Protein AF-0000000084456990 (afdb_homodimer)

pLDDT: mean 93.92, std 7.76, range [42.94, 98.62]

Solvent-accessible surface area (backbone atoms only — not comparable to full-atom values): 24366 Å² total; per-residue (Å²): 127,57,73,66,36,39,50,49,52,28,50,45,40,49,42,25,73,74,54,39,25,66,55,30,61,67,56,48,22,62,75,65,72,46,55,63,69,58,50,49,52,30,50,53,50,37,36,75,69,67,56,34,40,63,55,61,86,82,52,84,55,65,34,56,56,45,31,39,84,38,41,29,52,56,81,39,43,23,37,36,36,45,83,94,43,46,40,23,13,56,21,59,60,27,37,46,11,46,51,31,31,49,35,64,76,36,45,64,48,49,36,40,41,35,35,33,41,55,92,41,96,49,78,44,74,43,35,30,48,66,66,34,74,69,56,77,88,54,74,58,20,26,35,36,38,40,59,41,64,71,52,32,74,74,40,47,68,62,37,31,60,47,30,44,78,28,73,28,69,69,56,42,53,51,49,29,63,58,43,58,46,53,84,54,48,75,42,48,36,67,45,48,50,51,50,13,33,74,72,27,38,51,62,64,40,72,85,52,72,83,73,48,75,67,55,47,50,50,49,34,49,74,62,66,46,71,54,69,56,67,74,69,126,54,71,68,39,40,50,50,53,28,52,45,43,48,42,24,74,74,55,39,23,65,54,30,62,66,55,47,21,63,75,64,72,45,56,63,69,59,51,48,52,31,50,51,49,36,34,76,69,67,56,34,40,62,55,62,86,83,51,85,55,65,33,57,56,46,31,39,85,38,41,29,52,54,78,38,41,24,35,38,36,45,81,94,44,46,40,23,15,56,22,59,59,27,37,46,12,48,51,31,31,48,36,65,76,36,46,65,47,49,36,40,40,35,36,39,43,52,99,43,98,50,78,45,74,43,36,32,47,65,65,33,74,70,55,77,89,53,74,59,21,26,34,36,38,40,58,41,64,72,52,32,73,74,41,47,68,59,35,31,59,48,31,44,76,28,73,28,69,67,55,42,53,51,49,29,62,57,42,59,46,52,84,54,48,76,42,45,35,66,44,47,52,51,51,14,33,74,70,27,38,52,64,64,40,71,85,52,72,80,74,48,75,67,55,47,51,50,48,35,49,76,61,67,49,70,54,70,57,65,72,70

Secondary structure (DSSP, 8-state):
--HHHHHHHHHHHHHHHHHSSPPPHHHHHHHHT--HHHHHHHHHHHHHTTS-EEPPTT---SSSEEEETTEESS--SEEEEETTEEEEESSHHHHHHHHHHHHHH-TT--EEEEE--TTTTS-EEEEEETTEE---S-TT-EEEE-S-GGGTTTSHHHHHHH-EEES-HHHHHHHHHHHTPPP-EEEEHHHHHHHHHHHHTTTTSTT--PPPHHHHHHHHHHTT--SGGGG-/--HHHHHHHHHHHHHHHHHSSPPPHHHHHHHHT--HHHHHHHHHHHHHTTS-EEPPTT---SSSEEEETTEESS--SEEEEETTEEEEESSHHHHHHHHHHHHHH-TT--EEEEE--TTSSS-EEEEEETTEE---S-TT-EEEE-S-GGGTTTSHHHHHHH-EEES-HHHHHHHHHHHTPPP-EEEEHHHHHHHHHHHHTTTTSTT--PPPHHHHHHHHHHTT--SGGGG-

Foldseek 3Di:
DDLLLLVLLLVQLVCCVVAQAGDALVRSCVVVVHDSVSSVVSVVVCVVVVQFDFDDPPPPDRHRTQDGAQFGRDADQKKKDWPPHITHGLAVLSNLLVVLQVCLVPVQIWMWIWGNDPLDPDIDIWIDGSNDTPDDLQQAKKWFFQAFPVCCVVPVSVRRVRTHIGSHPVSVVVSCVVVVGHGADIDTPVLSNQSSNVQRNCSSPSPDDHDDPVRQVVSCVVSVVPDVSHVD/DDLLLLVLLLVQLVCCVVAQAGDALVRSCVVVVHDSVSSVVSVVVCVVVVQFDFDDPPPPDRHRTQDGAQFGRDDDQKKKDWPPHITHGLAVLSNLLVVLQVCLVPVQIWMWIWRRDPLDPDIDIWIDGSNDTPDDLQQAKKWFFQAFPVCCVVPVSVRRVRTHIGSHPVSVVVSCVVVVGHGADIDTPVLSNQSSNVQRNCSSPSPDDHDDPVRQQVSCVVSVNPDVSHVD

Sequence (464 aa):
MDTETRTTRFRIMRFYLDNGRPPTLEELTKSMDLAPETVWKSLKQLEDLHHLVLYKEGVPSPTPIAMIHPFSHLPTAYHLQCGDRSWWANCPWCGFGLVSMLLRENAKSSIILRVLSGSRNDELQIEWRNGEMVTTGCKDYVAHFSVPPSKFWIDVRYTCSTIQLFQSEIRAESWLRKHGVSKGALISFEQLLELAKEWYHDKAEYSYDRKSPEQIRELYNTLGMTEAFWKQMDTETRTTRFRIMRFYLDNGRPPTLEELTKSMDLAPETVWKSLKQLEDLHHLVLYKEGVPSPTPIAMIHPFSHLPTAYHLQCGDRSWWANCPWCGFGLVSMLLRENAKSSIILRVLSGSRNDELQIEWRNGEMVTTGCKDYVAHFSVPPSKFWIDVRYTCSTIQLFQSEIRAESWLRKHGVSKGALISFEQLLELAKEWYHDKAEYSYDRKSPEQIRELYNTLGMTEAFWKQ

Radius of gyration: 22.13 Å; Cα contacts (8 Å, |Δi|>4): 851; chains: 2; bounding box: 48×62×55 Å

InterPro domains:
  IPR004927 Alkylmercury lyase [PF03243] (71-200)
  IPR036390 Winged helix DNA-binding domain superfamily [SSF46785] (7-57)
  IPR053717 Mercury resistance MerB lyase [G3DSA:3.30.450.410] (1-200)

Organism: NCBI:txid398673

Structure (mmCIF, N/CA/C/O backbone):
data_AF-0000000084456990-model_v1
#
loop_
_entity.id
_entity.type
_entity.pdbx_description
1 polymer 'Alkylmercury lyase'
#
loop_
_atom_site.group_PDB
_atom_site.id
_atom_site.type_symbol
_atom_site.label_atom_id
_atom_site.label_alt_id
_atom_site.label_comp_id
_atom_site.label_asym_id
_atom_site.label_entity_id
_atom_site.label_seq_id
_atom_site.pdbx_PDB_ins_code
_atom_site.Cartn_x
_atom_site.Cartn_y
_atom_site.Cartn_z
_atom_site.occupancy
_atom_site.B_iso_or_equiv
_atom_site.auth_seq_id
_atom_site.auth_comp_id
_atom_site.auth_asym_id
_atom_site.auth_atom_id
_atom_site.pdbx_PDB_model_num
ATOM 1 N N . MET A 1 1 ? -0.615 29.203 -4.48 1 85.19 1 MET A N 1
ATOM 2 C CA . MET A 1 1 ? -1.964 28.656 -4.594 1 85.19 1 MET A CA 1
ATOM 3 C C . MET A 1 1 ? -3.002 29.781 -4.637 1 85.19 1 MET A C 1
ATOM 5 O O . MET A 1 1 ? -2.961 30.703 -3.82 1 85.19 1 MET A O 1
ATOM 9 N N . ASP A 1 2 ? -3.861 29.766 -5.625 1 89.56 2 ASP A N 1
ATOM 10 C CA . ASP A 1 2 ? -4.918 30.781 -5.641 1 89.56 2 ASP A CA 1
ATOM 11 C C . ASP A 1 2 ? -5.961 30.5 -4.562 1 89.56 2 ASP A C 1
ATOM 13 O O . ASP A 1 2 ? -5.895 29.469 -3.877 1 89.56 2 ASP A O 1
ATOM 17 N N . THR A 1 3 ? -6.875 31.359 -4.359 1 92.31 3 THR A N 1
ATOM 18 C CA . THR A 1 3 ? -7.828 31.328 -3.258 1 92.31 3 THR A CA 1
ATOM 19 C C . THR A 1 3 ? -8.703 30.078 -3.34 1 92.31 3 THR A C 1
ATOM 21 O O . THR A 1 3 ? -8.93 29.406 -2.33 1 92.31 3 THR A O 1
ATOM 24 N N . GLU A 1 4 ? -9.148 29.734 -4.504 1 93.31 4 GLU A N 1
ATOM 25 C CA . GLU A 1 4 ? -10.016 28.578 -4.68 1 93.31 4 GLU A CA 1
ATOM 26 C C . GLU A 1 4 ? -9.273 27.266 -4.379 1 93.31 4 GLU A C 1
ATOM 28 O O . GLU A 1 4 ? -9.805 26.391 -3.715 1 93.31 4 GLU A O 1
ATOM 33 N N . THR A 1 5 ? -8.086 27.203 -4.867 1 95.25 5 THR A N 1
ATOM 34 C CA . THR A 1 5 ? -7.25 26.031 -4.641 1 95.25 5 THR A CA 1
ATOM 35 C C . THR A 1 5 ? -6.926 25.891 -3.156 1 95.25 5 THR A C 1
ATOM 37 O O . THR A 1 5 ? -6.992 24.781 -2.609 1 95.25 5 THR A O 1
ATOM 40 N N . ARG A 1 6 ? -6.645 26.969 -2.51 1 95.75 6 ARG A N 1
ATOM 41 C CA . ARG A 1 6 ? -6.367 26.953 -1.077 1 95.75 6 ARG A CA 1
ATOM 42 C C . ARG A 1 6 ? -7.594 26.5 -0.292 1 95.75 6 ARG A C 1
ATOM 44 O O . ARG A 1 6 ? -7.48 25.688 0.635 1 95.75 6 ARG A O 1
ATOM 51 N N . THR A 1 7 ? -8.711 27.031 -0.663 1 96.56 7 THR A N 1
ATOM 52 C CA . THR A 1 7 ? -9.953 26.656 -0.004 1 96.56 7 THR A CA 1
ATOM 53 C C . THR A 1 7 ? -10.242 25.172 -0.205 1 96.56 7 THR A C 1
ATOM 55 O O . THR A 1 7 ? -10.641 24.484 0.734 1 96.56 7 THR A O 1
ATOM 58 N N . THR A 1 8 ? -10.023 24.719 -1.438 1 97.62 8 THR A N 1
ATOM 59 C CA . THR A 1 8 ? -10.242 23.312 -1.749 1 97.62 8 THR A CA 1
ATOM 60 C C . THR A 1 8 ? -9.352 22.422 -0.884 1 97.62 8 THR A C 1
ATOM 62 O O . THR A 1 8 ? -9.828 21.453 -0.283 1 97.62 8 THR A O 1
ATOM 65 N N . ARG A 1 9 ? -8.102 22.75 -0.799 1 97.62 9 ARG A N 1
ATOM 66 C CA . ARG A 1 9 ? -7.176 21.984 0.029 1 97.62 9 ARG A CA 1
ATOM 67 C C . ARG A 1 9 ? -7.641 21.953 1.481 1 97.62 9 ARG A C 1
ATOM 69 O O . ARG A 1 9 ? -7.664 20.891 2.104 1 97.62 9 ARG A O 1
ATOM 76 N N . PHE A 1 10 ? -7.965 23.156 1.945 1 97.62 10 PHE A N 1
ATOM 77 C CA . PHE A 1 10 ? -8.398 23.297 3.332 1 97.62 10 PHE A CA 1
ATOM 78 C C . PHE A 1 10 ? -9.625 22.438 3.609 1 97.62 10 PHE A C 1
ATOM 80 O O . PHE A 1 10 ? -9.688 21.734 4.617 1 97.62 10 PHE A O 1
ATOM 87 N N . ARG A 1 11 ? -10.578 22.406 2.76 1 98 11 ARG A N 1
ATOM 88 C CA . ARG A 1 11 ? -11.82 21.656 2.93 1 98 11 ARG A CA 1
ATOM 89 C C . ARG A 1 11 ? -11.562 20.156 2.885 1 98 11 ARG A C 1
ATOM 91 O O . ARG A 1 11 ? -12.195 19.391 3.623 1 98 11 ARG A O 1
ATOM 98 N N . ILE A 1 12 ? -10.672 19.75 1.998 1 98.25 12 ILE A N 1
ATOM 99 C CA . ILE A 1 12 ? -10.328 18.328 1.924 1 98.25 12 ILE A CA 1
ATOM 100 C C . ILE A 1 12 ? -9.688 17.891 3.238 1 98.25 12 ILE A C 1
ATOM 102 O O . ILE A 1 12 ? -10.078 16.875 3.811 1 98.25 12 ILE A O 1
ATOM 106 N N . MET A 1 13 ? -8.766 18.703 3.766 1 97.69 13 MET A N 1
ATOM 107 C CA . MET A 1 13 ? -8.047 18.375 4.988 1 97.69 13 MET A CA 1
ATOM 108 C C . MET A 1 13 ? -9.008 18.281 6.172 1 97.69 13 MET A C 1
ATOM 110 O O . MET A 1 13 ? -8.953 17.312 6.941 1 97.69 13 MET A O 1
ATOM 114 N N . ARG A 1 14 ? -9.844 19.219 6.258 1 96.94 14 ARG A N 1
ATOM 115 C CA . ARG A 1 14 ? -10.797 19.266 7.363 1 96.94 14 ARG A CA 1
ATOM 116 C C . ARG A 1 14 ? -11.773 18.094 7.281 1 96.94 14 ARG A C 1
ATOM 118 O O . ARG A 1 14 ? -12.062 17.438 8.289 1 96.94 14 ARG A O 1
ATOM 125 N N . PHE A 1 15 ? -12.242 17.859 6.074 1 97.44 15 PHE A N 1
ATOM 126 C CA . PHE A 1 15 ? -13.164 16.75 5.875 1 97.44 15 PHE A CA 1
ATOM 127 C C . PHE A 1 15 ? -12.508 15.43 6.281 1 97.44 15 PHE A C 1
ATOM 129 O O . PHE A 1 15 ? -13.117 14.609 6.977 1 97.44 15 PHE A O 1
ATOM 136 N N . TYR A 1 16 ? -11.266 15.25 5.832 1 97.19 16 TYR A N 1
ATOM 137 C CA . TYR A 1 16 ? -10.539 14.023 6.133 1 97.19 16 TYR A CA 1
ATOM 138 C C . TYR A 1 16 ? -10.359 13.852 7.637 1 97.19 16 TYR A C 1
ATOM 140 O O . TYR A 1 16 ? -10.617 12.773 8.18 1 97.19 16 TYR A O 1
ATOM 148 N N . LEU A 1 17 ? -9.984 14.898 8.328 1 96.5 17 LEU A N 1
ATOM 149 C CA . LEU A 1 17 ? -9.789 14.867 9.773 1 96.5 17 LEU A CA 1
ATOM 150 C C . LEU A 1 17 ? -11.086 14.5 10.484 1 96.5 17 LEU A C 1
ATOM 152 O O . LEU A 1 17 ? -11.078 13.734 11.453 1 96.5 17 LEU A O 1
ATOM 156 N N . ASP A 1 18 ? -12.172 14.938 9.93 1 95.56 18 ASP A N 1
ATOM 157 C CA . ASP A 1 18 ? -13.453 14.773 10.617 1 95.56 18 ASP A CA 1
ATOM 158 C C . ASP A 1 18 ? -14.078 13.422 10.297 1 95.56 18 ASP A C 1
ATOM 160 O O . ASP A 1 18 ? -14.773 12.836 11.141 1 95.56 18 ASP A O 1
ATOM 164 N N . ASN A 1 19 ? -13.773 12.898 9.086 1 95.62 19 ASN A N 1
ATOM 165 C CA . ASN A 1 19 ? -14.562 11.758 8.633 1 95.62 19 ASN A CA 1
ATOM 166 C C . ASN A 1 19 ? -13.703 10.5 8.484 1 95.62 19 ASN A C 1
ATOM 168 O O . ASN A 1 19 ? -14.234 9.398 8.375 1 95.62 19 ASN A O 1
ATOM 172 N N . GLY A 1 20 ? -12.367 10.664 8.422 1 95.12 20 GLY A N 1
ATOM 173 C CA . GLY A 1 20 ? -11.484 9.516 8.32 1 95.12 20 GLY A CA 1
ATOM 174 C C . GLY A 1 20 ? -11.359 8.977 6.906 1 95.12 20 GLY A C 1
ATOM 175 O O . GLY A 1 20 ? -10.828 7.883 6.695 1 95.12 20 GLY A O 1
ATOM 176 N N . ARG A 1 21 ? -11.938 9.656 5.945 1 96.5 21 ARG A N 1
ATOM 177 C CA . ARG A 1 21 ? -11.883 9.344 4.52 1 96.5 21 ARG A CA 1
ATOM 178 C C . ARG A 1 21 ? -11.883 10.617 3.682 1 96.5 21 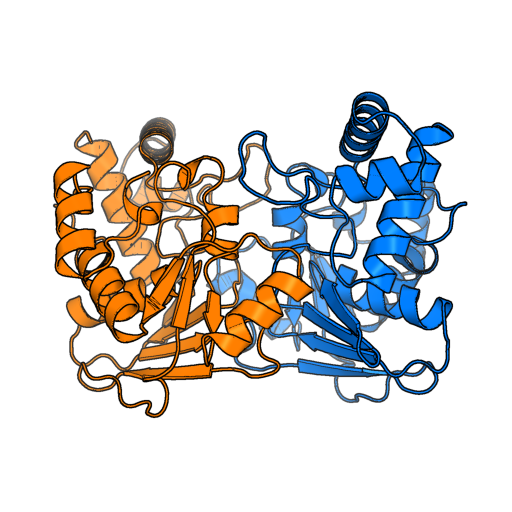ARG A C 1
ATOM 180 O O . ARG A 1 21 ? -12.297 11.68 4.152 1 96.5 21 ARG A O 1
ATOM 187 N N . PRO A 1 22 ? -11.359 10.562 2.461 1 97.56 22 PRO A N 1
ATOM 188 C CA . PRO A 1 22 ? -11.453 11.75 1.604 1 97.56 22 PRO A CA 1
ATOM 189 C C . PRO A 1 22 ? -12.875 12.008 1.111 1 97.56 22 PRO A C 1
ATOM 191 O O . PRO A 1 22 ? -13.68 11.07 1.008 1 97.56 22 PRO A O 1
ATOM 194 N N . PRO A 1 23 ? -13.18 13.234 0.854 1 97.81 23 PRO A N 1
ATOM 195 C CA . PRO A 1 23 ? -14.5 13.555 0.309 1 97.81 23 PRO A CA 1
ATOM 196 C C . PRO A 1 23 ? -14.672 13.094 -1.136 1 97.81 23 PRO A C 1
ATOM 198 O O . PRO A 1 23 ? -13.695 13.016 -1.883 1 97.81 23 PRO A O 1
ATOM 201 N N . THR A 1 24 ? -15.891 12.812 -1.504 1 97.06 24 THR A N 1
ATOM 202 C CA . THR A 1 24 ? -16.25 12.656 -2.91 1 97.06 24 THR A CA 1
ATOM 203 C C . THR A 1 24 ? -16.297 14.008 -3.611 1 97.06 24 THR A C 1
ATOM 205 O O . THR A 1 24 ? -16.266 15.055 -2.957 1 97.06 24 THR A O 1
ATOM 208 N N . LEU A 1 25 ? -16.297 13.945 -4.945 1 96.69 25 LEU A N 1
ATOM 209 C CA . LEU A 1 25 ? -16.438 15.188 -5.695 1 96.69 25 LEU A CA 1
ATOM 210 C C . LEU A 1 25 ? -17.734 15.898 -5.34 1 96.69 25 LEU A C 1
ATOM 212 O O . LEU A 1 25 ? -17.766 17.125 -5.188 1 96.69 25 LEU A O 1
ATOM 216 N N . GLU A 1 26 ? -18.812 15.148 -5.164 1 96.44 26 GLU A N 1
ATOM 217 C CA . GLU A 1 26 ? -20.109 15.711 -4.809 1 96.44 26 GLU A CA 1
ATOM 218 C C . GLU A 1 26 ? -20.078 16.375 -3.441 1 96.44 26 GLU A C 1
ATOM 220 O O . GLU A 1 26 ? -20.578 17.484 -3.27 1 96.44 26 GLU A O 1
ATOM 225 N N . GLU A 1 27 ? -19.438 15.781 -2.477 1 97.12 27 GLU A N 1
ATOM 226 C CA . GLU A 1 27 ? -19.312 16.344 -1.138 1 97.12 27 GLU A CA 1
ATOM 227 C C . GLU A 1 27 ? -18.5 17.641 -1.158 1 97.12 27 GLU A C 1
ATOM 229 O O . GLU A 1 27 ? -18.828 18.594 -0.464 1 97.12 27 GLU A O 1
ATOM 234 N N . LEU A 1 28 ? -17.469 17.656 -1.954 1 97.12 28 LEU A N 1
ATOM 235 C CA . LEU A 1 28 ? -16.625 18.828 -2.061 1 97.12 28 LEU A CA 1
ATOM 236 C C . LEU A 1 28 ? -17.391 19.984 -2.725 1 97.12 28 LEU A C 1
ATOM 238 O O . LEU A 1 28 ? -17.328 21.125 -2.256 1 97.12 28 LEU A O 1
ATOM 242 N N . THR A 1 29 ? -18.047 19.625 -3.852 1 97.06 29 THR A N 1
ATOM 243 C CA . THR A 1 29 ? -18.812 20.641 -4.586 1 97.06 29 THR A CA 1
ATOM 244 C C . THR A 1 29 ? -19.891 21.25 -3.703 1 97.06 29 THR A C 1
ATOM 246 O O . THR A 1 29 ? -20.078 22.469 -3.707 1 97.06 29 THR A O 1
ATOM 249 N N . LYS A 1 30 ? -20.562 20.469 -2.908 1 96.56 30 LYS A N 1
ATOM 250 C CA . LYS A 1 30 ? -21.609 20.938 -1.995 1 96.56 30 LYS A CA 1
ATOM 251 C C . LYS A 1 30 ? -21.016 21.797 -0.889 1 96.56 30 LYS A C 1
ATOM 253 O O . LYS A 1 30 ? -21.547 22.859 -0.574 1 96.56 30 LYS A O 1
ATOM 258 N N . SER A 1 31 ? -19.906 21.344 -0.342 1 95 31 SER A N 1
ATOM 259 C CA . SER A 1 31 ? -19.281 22.062 0.771 1 95 31 SER A CA 1
ATOM 260 C C . SER A 1 31 ? -18.766 23.422 0.332 1 95 31 SER A C 1
ATOM 262 O O . SER A 1 31 ? -18.75 24.375 1.119 1 95 31 SER A O 1
ATOM 264 N N . MET A 1 32 ? -18.375 23.531 -0.902 1 95.31 32 MET A N 1
ATOM 265 C CA . MET A 1 32 ? -17.75 24.766 -1.375 1 95.31 32 MET A CA 1
ATOM 266 C C . MET A 1 32 ? -18.734 25.594 -2.186 1 95.31 32 MET A C 1
ATOM 268 O O . MET A 1 32 ? -18.438 26.734 -2.541 1 95.31 32 MET A O 1
ATOM 272 N N . ASP A 1 33 ? -19.844 25.047 -2.449 1 95.38 33 ASP A N 1
ATOM 273 C CA . ASP A 1 33 ? -20.859 25.688 -3.285 1 95.38 33 ASP A CA 1
ATOM 274 C C . ASP A 1 33 ? -20.25 26.141 -4.617 1 95.38 33 ASP A C 1
ATOM 276 O O . ASP A 1 33 ? -20.344 27.312 -4.984 1 95.38 33 ASP A O 1
ATOM 280 N N . LEU A 1 34 ? -19.5 25.266 -5.273 1 95.5 34 LEU A N 1
ATOM 281 C CA . LEU A 1 34 ? -18.875 25.484 -6.574 1 95.5 34 LEU A CA 1
ATOM 282 C C . LEU A 1 34 ? -19.297 24.406 -7.566 1 95.5 34 LEU A C 1
ATOM 284 O O . LEU A 1 34 ? -19.672 23.297 -7.168 1 95.5 34 LEU A O 1
ATOM 288 N N . ALA A 1 35 ? -19.219 24.766 -8.773 1 95.88 35 ALA A N 1
ATOM 289 C CA . ALA A 1 35 ? -19.5 23.781 -9.82 1 95.88 35 ALA A CA 1
ATOM 290 C C . ALA A 1 35 ? -18.438 22.688 -9.852 1 95.88 35 ALA A C 1
ATOM 292 O O . ALA A 1 35 ? -17.266 22.938 -9.539 1 95.88 35 ALA A O 1
ATOM 293 N N . PRO A 1 36 ? -18.828 21.453 -10.227 1 96.31 36 PRO A N 1
ATOM 294 C CA . PRO A 1 36 ? -17.875 20.344 -10.281 1 96.31 36 PRO A CA 1
ATOM 295 C C . PRO A 1 36 ? -16.641 20.672 -11.117 1 96.31 36 PRO A C 1
ATOM 297 O O . PRO A 1 36 ? -15.531 20.281 -10.758 1 96.31 36 PRO A O 1
ATOM 300 N N . GLU A 1 37 ? -16.844 21.359 -12.164 1 96.75 37 GLU A N 1
ATOM 301 C CA . GLU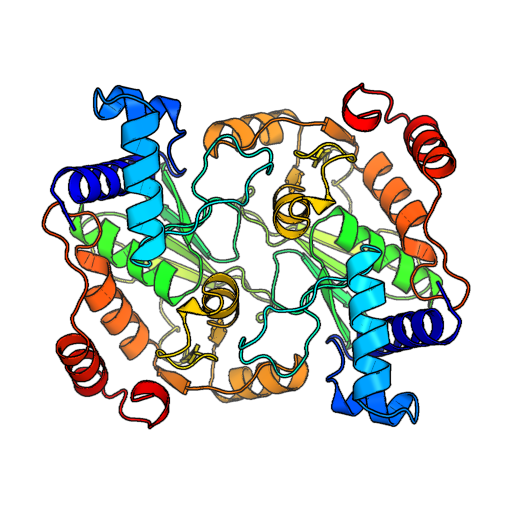 A 1 37 ? -15.742 21.688 -13.055 1 96.75 37 GLU A CA 1
ATOM 302 C C . GLU A 1 37 ? -14.719 22.578 -12.359 1 96.75 37 GLU A C 1
ATOM 304 O O . GLU A 1 37 ? -13.508 22.438 -12.578 1 96.75 37 GLU A O 1
ATOM 309 N N . THR A 1 38 ? -15.219 23.469 -11.586 1 95.81 38 THR A N 1
ATOM 310 C CA . THR A 1 38 ? -14.344 24.375 -10.852 1 95.81 38 THR A CA 1
ATOM 311 C C . THR A 1 38 ? -13.57 23.609 -9.773 1 95.81 38 THR A C 1
ATOM 313 O O . THR A 1 38 ? -12.367 23.828 -9.602 1 95.81 38 THR A O 1
ATOM 316 N N . VAL A 1 39 ? -14.211 22.719 -9.086 1 96.81 39 VAL A N 1
ATOM 317 C CA . VAL A 1 39 ? -13.562 21.906 -8.062 1 96.81 39 VAL A CA 1
ATOM 318 C C . VAL A 1 39 ? -12.5 21.016 -8.695 1 96.81 39 VAL A C 1
ATOM 320 O O . VAL A 1 39 ? -11.391 20.891 -8.172 1 96.81 39 VAL A O 1
ATOM 323 N N . TRP A 1 40 ? -12.82 20.484 -9.844 1 96.81 40 TRP A N 1
ATOM 324 C CA . TRP A 1 40 ? -11.883 19.609 -10.539 1 96.81 40 TRP A CA 1
ATOM 325 C C . TRP A 1 40 ? -10.625 20.375 -10.945 1 96.81 40 TRP A C 1
ATOM 327 O O . TRP A 1 40 ? -9.516 19.859 -10.852 1 96.81 40 TRP A O 1
ATOM 337 N N . LYS A 1 41 ? -10.82 21.562 -11.391 1 96.94 41 LYS A N 1
ATOM 338 C CA . LYS A 1 41 ? -9.688 22.406 -11.742 1 96.94 41 LYS A CA 1
ATOM 339 C C . LYS A 1 41 ? -8.773 22.641 -10.539 1 96.94 41 LYS A C 1
ATOM 341 O O . LYS A 1 41 ? -7.551 22.578 -10.656 1 96.94 41 LYS A O 1
ATOM 346 N N . SER A 1 42 ? -9.367 22.875 -9.414 1 97.62 42 SER A N 1
ATOM 347 C CA . SER A 1 42 ? -8.609 23.062 -8.188 1 97.62 42 SER A CA 1
ATOM 348 C C . SER A 1 42 ? -7.871 21.781 -7.801 1 97.62 42 SER A C 1
ATOM 350 O O . SER A 1 42 ? -6.719 21.828 -7.367 1 97.62 42 SER A O 1
ATOM 352 N N . LEU A 1 43 ? -8.523 20.656 -7.969 1 98.25 43 LEU A N 1
ATOM 353 C CA . LEU A 1 43 ? -7.898 19.375 -7.664 1 98.25 43 LEU A CA 1
ATOM 354 C C . LEU A 1 43 ? -6.688 19.125 -8.555 1 98.25 43 LEU A C 1
ATOM 356 O O . LEU A 1 43 ? -5.641 18.688 -8.086 1 98.25 43 LEU A O 1
ATOM 360 N N . LYS A 1 44 ? -6.828 19.438 -9.773 1 97.94 44 LYS A N 1
ATOM 361 C CA . LYS A 1 44 ? -5.719 19.281 -10.711 1 97.94 44 LYS A CA 1
ATOM 362 C C . LYS A 1 44 ? -4.559 20.203 -10.352 1 97.94 44 LYS A C 1
ATOM 364 O O . LYS A 1 44 ? -3.395 19.812 -10.438 1 97.94 44 LYS A O 1
ATOM 369 N N . GLN A 1 45 ? -4.898 21.375 -9.977 1 97.69 45 GLN A N 1
ATOM 370 C CA . GLN A 1 45 ? -3.859 22.312 -9.555 1 97.69 45 GLN A CA 1
ATOM 371 C C . GLN A 1 45 ? -3.135 21.812 -8.312 1 97.69 45 GLN A C 1
ATOM 373 O O . GLN A 1 45 ? -1.911 21.906 -8.219 1 97.69 45 GLN A O 1
ATOM 378 N N . LEU A 1 46 ? -3.916 21.312 -7.371 1 97.81 46 LEU A N 1
ATOM 379 C CA . LEU A 1 46 ? -3.324 20.75 -6.164 1 97.81 46 LEU A CA 1
ATOM 380 C C . LEU A 1 46 ? -2.398 19.578 -6.5 1 97.81 46 LEU A C 1
ATOM 382 O O . LEU A 1 46 ? -1.344 19.422 -5.883 1 97.81 46 LEU A O 1
ATOM 386 N N . GLU A 1 47 ? -2.775 18.719 -7.402 1 97.88 47 GLU A N 1
ATOM 387 C CA . GLU A 1 47 ? -1.921 17.609 -7.812 1 97.88 47 GLU A CA 1
ATOM 388 C C . GLU A 1 47 ? -0.648 18.109 -8.484 1 97.88 47 GLU A C 1
ATOM 390 O O . GLU A 1 47 ? 0.449 17.641 -8.188 1 97.88 47 GLU A O 1
ATOM 395 N N . ASP A 1 48 ? -0.789 19.156 -9.344 1 96.5 48 ASP A N 1
ATOM 396 C CA . ASP A 1 48 ? 0.356 19.734 -10.031 1 96.5 48 ASP A CA 1
ATOM 397 C C . ASP A 1 48 ? 1.353 20.328 -9.039 1 96.5 48 ASP A C 1
ATOM 399 O O . ASP A 1 48 ? 2.562 20.312 -9.281 1 96.5 48 ASP A O 1
ATOM 403 N N . LEU A 1 49 ? 0.79 20.812 -7.961 1 95.25 49 LEU A N 1
ATOM 404 C CA . LEU A 1 49 ? 1.616 21.438 -6.938 1 95.25 49 LEU A CA 1
ATOM 405 C C . LEU A 1 49 ? 2.09 20.422 -5.914 1 95.25 49 LEU A C 1
ATOM 407 O O . LEU A 1 49 ? 2.717 20.781 -4.914 1 95.25 49 LEU A O 1
ATOM 411 N N . HIS A 1 50 ? 1.729 19.172 -6.09 1 96.12 50 HIS A N 1
ATOM 412 C CA . HIS A 1 50 ? 2.193 18.062 -5.262 1 96.12 50 HIS A CA 1
ATOM 413 C C . HIS A 1 50 ? 1.588 18.125 -3.865 1 96.12 50 HIS A C 1
ATOM 415 O O . HIS A 1 50 ? 2.27 17.844 -2.875 1 96.12 50 HIS A O 1
ATOM 421 N N . HIS A 1 51 ? 0.29 18.484 -3.809 1 96.44 51 HIS A N 1
ATOM 422 C CA . HIS A 1 51 ? -0.412 18.5 -2.529 1 96.44 51 HIS A CA 1
ATOM 423 C C . HIS A 1 51 ? -1.199 17.203 -2.326 1 96.44 51 HIS A C 1
ATOM 425 O O . HIS A 1 51 ? -1.521 16.844 -1.193 1 96.44 51 HIS A O 1
ATOM 431 N N . LEU A 1 52 ? -1.564 16.609 -3.43 1 97.88 52 LEU A N 1
ATOM 432 C CA . LEU A 1 52 ? -2.311 15.359 -3.365 1 97.88 52 LEU A CA 1
ATOM 433 C C . LEU A 1 52 ? -2.082 14.531 -4.625 1 97.88 52 LEU A C 1
ATOM 435 O O . LEU A 1 52 ? -1.408 14.977 -5.555 1 97.88 52 LEU A O 1
ATOM 439 N N . VAL A 1 53 ? -2.457 13.312 -4.578 1 98.31 53 VAL A N 1
ATOM 440 C CA . VAL A 1 53 ? -2.455 12.398 -5.715 1 98.31 53 VAL A CA 1
ATOM 441 C C . VAL A 1 53 ? -3.887 12 -6.059 1 98.31 53 VAL A C 1
ATOM 443 O O . VAL A 1 53 ? -4.656 11.602 -5.18 1 98.31 53 VAL A O 1
ATOM 446 N N . LEU A 1 54 ? -4.258 12.211 -7.293 1 98.44 54 LEU A N 1
ATOM 447 C CA . LEU A 1 54 ? -5.574 11.797 -7.762 1 98.44 54 LEU A CA 1
ATOM 448 C C . LEU A 1 54 ? -5.531 10.383 -8.336 1 98.44 54 LEU A C 1
ATOM 450 O O . LEU A 1 54 ? -4.488 9.945 -8.82 1 98.44 54 LEU A O 1
ATOM 454 N N . TYR A 1 55 ? -6.594 9.656 -8.18 1 97.56 55 TYR A N 1
ATOM 455 C CA . TYR A 1 55 ? -6.727 8.398 -8.898 1 97.56 55 TYR A CA 1
ATOM 456 C C . TYR A 1 55 ? -6.691 8.625 -10.406 1 97.56 55 TYR A C 1
ATOM 458 O O . TYR A 1 55 ? -7.152 9.664 -10.898 1 97.56 55 TYR A O 1
ATOM 466 N N . LYS A 1 56 ? -6.199 7.645 -11.102 1 95.88 56 LYS A N 1
ATOM 467 C CA . LYS A 1 56 ? -6.246 7.664 -12.562 1 95.88 56 LYS A CA 1
ATOM 468 C C . LYS A 1 56 ? -7.688 7.707 -13.07 1 95.88 56 LYS A C 1
ATOM 470 O O . LYS A 1 56 ? -8.594 7.203 -12.406 1 95.88 56 LYS A O 1
ATOM 475 N N . GLU A 1 57 ? -7.809 8.328 -14.211 1 95 57 GLU A N 1
ATOM 476 C CA . GLU A 1 57 ? -9.117 8.32 -14.844 1 95 57 GLU A CA 1
ATOM 477 C C . GLU A 1 57 ? -9.633 6.898 -15.047 1 95 57 GLU A C 1
ATOM 479 O O . GLU A 1 57 ? -8.883 6.016 -15.461 1 95 57 GLU A O 1
ATOM 484 N N . GLY A 1 58 ? -10.844 6.672 -14.758 1 95.5 58 GLY A N 1
ATOM 485 C CA . GLY A 1 58 ? -11.469 5.379 -15 1 95.5 58 GLY A CA 1
ATOM 486 C C . GLY A 1 58 ? -11.445 4.469 -13.781 1 95.5 58 GLY A C 1
ATOM 487 O O . GLY A 1 58 ? -12.156 3.463 -13.742 1 95.5 58 GLY A O 1
ATOM 488 N N . VAL A 1 59 ? -10.633 4.754 -12.773 1 96.81 59 VAL A N 1
ATOM 489 C CA . VAL A 1 59 ? -10.625 3.973 -11.539 1 96.81 59 VAL A CA 1
ATOM 490 C C . VAL A 1 59 ? -11.969 4.105 -10.828 1 96.81 59 VAL A C 1
ATOM 492 O O . VAL A 1 59 ? -12.461 5.215 -10.625 1 96.81 59 VAL A O 1
ATOM 495 N N . PRO A 1 60 ? -12.594 3.049 -10.453 1 95.69 60 PRO A N 1
ATOM 496 C CA . PRO A 1 60 ? -13.938 3.131 -9.875 1 95.69 60 PRO A CA 1
ATOM 497 C C . PRO A 1 60 ? -13.906 3.453 -8.375 1 95.69 60 PRO A C 1
ATOM 499 O O . PRO A 1 60 ? -14.469 2.705 -7.574 1 95.69 60 PRO A O 1
ATOM 502 N N . SER A 1 61 ? -13.32 4.527 -8.016 1 96.75 61 SER A N 1
ATOM 503 C CA . SER A 1 61 ? -13.312 5.055 -6.652 1 96.75 61 SER A CA 1
ATOM 504 C C . SER A 1 61 ? -14.391 6.117 -6.469 1 96.75 61 SER A C 1
ATOM 506 O O . SER A 1 61 ? -14.617 6.941 -7.359 1 96.75 61 SER A O 1
ATOM 508 N N . PRO A 1 62 ? -15.062 6.09 -5.316 1 96.12 62 PRO A N 1
ATOM 509 C CA . PRO A 1 62 ? -16.047 7.133 -5.062 1 96.12 62 PRO A CA 1
ATOM 510 C C . PRO A 1 62 ? -15.43 8.523 -4.93 1 96.12 62 PRO A C 1
ATOM 512 O O . PRO A 1 62 ? -16.125 9.531 -5.043 1 96.12 62 PRO A O 1
ATOM 515 N N . THR A 1 63 ? -14.172 8.594 -4.625 1 97.31 63 THR A N 1
ATOM 516 C CA . THR A 1 63 ? -13.422 9.836 -4.492 1 97.31 63 THR A CA 1
ATOM 517 C C . THR A 1 63 ? -12.328 9.93 -5.551 1 97.31 63 THR A C 1
ATOM 519 O O . THR A 1 63 ? -11.781 8.914 -5.977 1 97.31 63 THR A O 1
ATOM 522 N N . PRO A 1 64 ? -12.039 11.102 -5.98 1 97.5 64 PRO A N 1
ATOM 523 C CA . PRO A 1 64 ? -10.906 11.242 -6.895 1 97.5 64 PRO A CA 1
ATOM 524 C C . PRO A 1 64 ? -9.562 11.258 -6.172 1 97.5 64 PRO A C 1
ATOM 526 O O . PRO A 1 64 ? -8.508 11.203 -6.812 1 97.5 64 PRO A O 1
ATOM 529 N N . ILE A 1 65 ? -9.523 11.32 -4.859 1 98.12 65 ILE A N 1
ATOM 530 C CA . ILE A 1 65 ? -8.305 11.578 -4.09 1 98.12 65 ILE A CA 1
ATOM 531 C C . ILE A 1 65 ? -7.73 10.266 -3.576 1 98.12 65 ILE A C 1
ATOM 533 O O . ILE A 1 65 ? -8.352 9.586 -2.758 1 98.12 65 ILE A O 1
ATOM 537 N N . ALA A 1 66 ? -6.598 9.93 -4.039 1 97.69 66 ALA A N 1
ATOM 538 C CA . ALA A 1 66 ? -5.922 8.711 -3.6 1 97.69 66 ALA A CA 1
ATOM 539 C C . ALA A 1 66 ? -5.109 8.961 -2.332 1 97.69 66 ALA A C 1
ATOM 541 O O . ALA A 1 66 ? -5.012 8.086 -1.47 1 97.69 66 ALA A O 1
ATOM 542 N N . MET A 1 67 ? -4.531 10.141 -2.326 1 97.5 67 MET A N 1
ATOM 543 C CA . MET A 1 67 ? -3.641 10.5 -1.229 1 97.5 67 MET A CA 1
ATOM 544 C C . MET A 1 67 ? -3.586 12.016 -1.053 1 97.5 67 MET A C 1
ATOM 546 O O . MET A 1 67 ? -3.582 12.758 -2.035 1 97.5 67 MET A O 1
ATOM 550 N N . ILE A 1 68 ? -3.627 12.438 0.086 1 98 68 ILE A N 1
ATOM 551 C CA . ILE A 1 68 ? -3.23 13.781 0.491 1 98 68 ILE A CA 1
ATOM 552 C C . ILE A 1 68 ? -2.445 13.719 1.8 1 98 68 ILE A C 1
ATOM 554 O O . ILE A 1 68 ? -2.994 13.352 2.84 1 98 68 ILE A O 1
ATOM 558 N N . HIS A 1 69 ? -1.188 13.984 1.795 1 97.31 69 HIS A N 1
ATOM 559 C CA . HIS A 1 69 ? -0.346 13.797 2.971 1 97.31 69 HIS A CA 1
ATOM 560 C C . HIS A 1 69 ? -0.945 14.484 4.191 1 97.31 69 HIS A C 1
ATOM 562 O O . HIS A 1 69 ? -1.333 15.656 4.121 1 97.31 69 HIS A O 1
ATOM 568 N N . PRO A 1 70 ? -1.08 13.82 5.23 1 98 70 PRO A N 1
ATOM 569 C CA . PRO A 1 70 ? -0.478 12.523 5.555 1 98 70 PRO A CA 1
ATOM 570 C C . PRO A 1 70 ? -1.443 11.359 5.352 1 98 70 PRO A C 1
ATOM 572 O O . PRO A 1 70 ? -1.108 10.211 5.668 1 98 70 PRO A O 1
ATOM 575 N N . PHE A 1 71 ? -2.611 11.578 4.773 1 97.94 71 PHE A N 1
ATOM 576 C CA . PHE A 1 71 ? -3.703 10.617 4.75 1 97.94 71 PHE A CA 1
ATOM 577 C C . PHE A 1 71 ? -3.598 9.711 3.529 1 97.94 71 PHE A C 1
ATOM 579 O O . PHE A 1 71 ? -3.283 10.172 2.432 1 97.94 71 PHE A O 1
ATOM 586 N N . SER A 1 72 ? -3.84 8.477 3.799 1 96.25 72 SER A N 1
ATOM 587 C CA . SER A 1 72 ? -4.055 7.516 2.721 1 96.25 72 SER A CA 1
ATOM 588 C C . SER A 1 72 ? -5.527 7.129 2.609 1 96.25 72 SER A C 1
ATOM 590 O O . SER A 1 72 ? -6.188 6.883 3.619 1 96.25 72 SER A O 1
ATOM 592 N N . HIS A 1 73 ? -6.074 7.102 1.446 1 96.25 73 HIS A N 1
ATOM 593 C CA . HIS A 1 73 ? -7.457 6.691 1.234 1 96.25 73 HIS A CA 1
ATOM 594 C C . HIS A 1 73 ? -7.652 5.219 1.574 1 96.25 73 HIS A C 1
ATOM 596 O O . HIS A 1 73 ? -8.625 4.852 2.236 1 96.25 73 HIS A O 1
ATOM 602 N N . LEU A 1 74 ? -6.691 4.43 1.158 1 93.62 74 LEU A N 1
ATOM 603 C CA . LEU A 1 74 ? -6.809 2.984 1.314 1 93.62 74 LEU A CA 1
ATOM 604 C C . LEU A 1 74 ? -5.922 2.488 2.453 1 93.62 74 LEU A C 1
ATOM 606 O O . LEU A 1 74 ? -5.043 3.213 2.922 1 93.62 74 LEU A O 1
ATOM 610 N N . PRO A 1 75 ? -6.117 1.242 2.893 1 90.75 75 PRO A N 1
ATOM 611 C CA . PRO A 1 75 ? -5.387 0.726 4.055 1 90.75 75 PRO A CA 1
ATOM 612 C C . PRO A 1 75 ? -3.877 0.68 3.83 1 90.75 75 PRO A C 1
ATOM 614 O O . PRO A 1 75 ? -3.42 0.308 2.744 1 90.75 75 PRO A O 1
ATOM 617 N N . THR A 1 76 ? -3.176 1.106 4.828 1 91.69 76 THR A N 1
ATOM 618 C CA . THR A 1 76 ? -1.727 0.969 4.898 1 91.69 76 THR A CA 1
ATOM 619 C C . THR A 1 76 ? -1.312 0.295 6.207 1 91.69 76 THR A C 1
ATOM 621 O O . THR A 1 76 ? -2.164 -0.157 6.973 1 91.69 76 THR A O 1
ATOM 624 N N . ALA A 1 77 ? -0.017 0.222 6.426 1 88.25 77 ALA A N 1
ATOM 625 C CA . ALA A 1 77 ? 0.52 -0.397 7.637 1 88.25 77 ALA A CA 1
ATOM 626 C C . ALA A 1 77 ? 0.482 0.575 8.812 1 88.25 77 ALA A C 1
ATOM 628 O O . ALA A 1 77 ? 0.803 0.202 9.945 1 88.25 77 ALA A O 1
ATOM 629 N N . TYR A 1 78 ? 0.031 1.781 8.633 1 91.44 78 TYR A N 1
ATOM 630 C CA . TYR A 1 78 ? 0.044 2.814 9.664 1 91.44 78 TYR A CA 1
ATOM 631 C C . TYR A 1 78 ? -1.367 3.311 9.961 1 91.44 78 TYR A C 1
ATOM 633 O O . TYR A 1 78 ? -1.938 4.074 9.18 1 91.44 78 TYR A O 1
ATOM 641 N N . HIS A 1 79 ? -1.836 2.859 11.039 1 91.75 79 HIS A N 1
ATOM 642 C CA . HIS A 1 79 ? -3.211 3.139 11.43 1 91.75 79 HIS A CA 1
ATOM 643 C C . HIS A 1 79 ? -3.254 4.004 12.688 1 91.75 79 HIS A C 1
ATOM 645 O O . HIS A 1 79 ? -2.625 3.674 13.695 1 91.75 79 HIS A O 1
ATOM 651 N N . LEU A 1 80 ? -3.973 5.09 12.609 1 94.56 80 LEU A N 1
ATOM 652 C CA . LEU A 1 80 ? -4.117 5.992 13.75 1 94.56 80 LEU A CA 1
ATOM 653 C C . LEU A 1 80 ? -5.555 5.988 14.266 1 94.56 80 LEU A C 1
ATOM 655 O O . LEU A 1 80 ? -6.5 6.008 13.477 1 94.56 80 LEU A O 1
ATOM 659 N N . GLN A 1 81 ? -5.598 5.988 15.578 1 94.44 81 GLN A N 1
ATOM 660 C CA . GLN A 1 81 ? -6.887 6.066 16.25 1 94.44 81 GLN A CA 1
ATOM 661 C C . GLN A 1 81 ? -6.914 7.215 17.25 1 94.44 81 GLN A C 1
ATOM 663 O O . GLN A 1 81 ? -5.965 7.398 18.016 1 94.44 81 GLN A O 1
ATOM 668 N N . CYS A 1 82 ? -7.891 7.984 17.234 1 96.06 82 CYS A N 1
ATOM 669 C CA . CYS A 1 82 ? -8.18 9.062 18.172 1 96.06 82 CYS A CA 1
ATOM 670 C C . CYS A 1 82 ? -9.664 9.102 18.516 1 96.06 82 CYS A C 1
ATOM 672 O O . CYS A 1 82 ? -10.477 9.617 17.75 1 96.06 82 CYS A O 1
ATOM 674 N N . GLY A 1 83 ? -10.031 8.594 19.656 1 92.5 83 GLY A N 1
ATOM 675 C CA . GLY A 1 83 ? -11.438 8.406 19.969 1 92.5 83 GLY A CA 1
ATOM 676 C C . GLY A 1 83 ? -12.141 7.48 19 1 92.5 83 GLY A C 1
ATOM 677 O O . GLY A 1 83 ? -11.68 6.359 18.75 1 92.5 83 GLY A O 1
ATOM 678 N N . ASP A 1 84 ? -13.18 7.961 18.375 1 90.62 84 ASP A N 1
ATOM 679 C CA . ASP A 1 84 ? -13.969 7.156 17.438 1 90.62 84 ASP A CA 1
ATOM 680 C C . ASP A 1 84 ? -13.484 7.348 16 1 90.62 84 ASP A C 1
ATOM 682 O O . ASP A 1 84 ? -13.961 6.676 15.086 1 90.62 84 ASP A O 1
ATOM 686 N N . ARG A 1 85 ? -12.508 8.172 15.852 1 93.94 85 ARG A N 1
ATOM 687 C CA . ARG A 1 85 ? -11.984 8.453 14.516 1 93.94 85 ARG A CA 1
ATOM 688 C C . ARG A 1 85 ? -10.734 7.625 14.234 1 93.94 85 ARG A C 1
ATOM 690 O O . ARG A 1 85 ? -9.984 7.289 15.148 1 93.94 85 ARG A O 1
ATOM 697 N N . SER A 1 86 ? -10.555 7.332 13 1 94 86 SER A N 1
ATOM 698 C CA . SER A 1 86 ? -9.352 6.609 12.594 1 94 86 SER A CA 1
ATOM 699 C C . SER A 1 86 ? -8.945 6.973 11.172 1 94 86 SER A C 1
ATOM 701 O O . SER A 1 86 ? -9.766 7.426 10.375 1 94 86 SER A O 1
ATOM 703 N N . TRP A 1 87 ? -7.648 6.812 10.891 1 95.06 87 TRP A N 1
ATOM 704 C 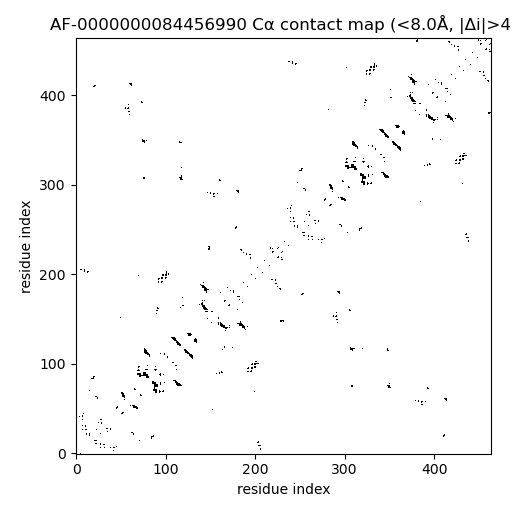CA . TRP A 1 87 ? -7.059 7.145 9.602 1 95.06 87 TRP A CA 1
ATOM 705 C C . TRP A 1 87 ? -5.93 6.18 9.25 1 95.06 87 TRP A C 1
ATOM 707 O O . TRP A 1 87 ? -5.359 5.535 10.133 1 95.06 87 TRP A O 1
ATOM 717 N N . TRP A 1 88 ? -5.676 6.027 8.031 1 94.25 88 TRP A N 1
ATOM 718 C CA . TRP A 1 88 ? -4.43 5.445 7.551 1 94.25 88 TRP A CA 1
ATOM 719 C C . TRP A 1 88 ? -3.451 6.527 7.109 1 94.25 88 TRP A C 1
ATOM 721 O O . TRP A 1 88 ? -3.844 7.5 6.457 1 94.25 88 TRP A O 1
ATOM 731 N N . ALA A 1 89 ? -2.271 6.398 7.559 1 95.88 89 ALA A N 1
ATOM 732 C CA . ALA A 1 89 ? -1.181 7.238 7.074 1 95.88 89 ALA A CA 1
ATOM 733 C C . ALA A 1 89 ? -0.328 6.492 6.051 1 95.88 89 ALA A C 1
ATOM 735 O O . ALA A 1 89 ? -0.33 5.262 6.012 1 95.88 89 ALA A O 1
ATOM 736 N N . ASN A 1 90 ? 0.402 7.188 5.246 1 96.25 90 ASN A N 1
ATOM 737 C CA . ASN A 1 90 ? 1.099 6.586 4.113 1 96.25 90 ASN A CA 1
ATOM 738 C C . ASN A 1 90 ? 2.404 5.926 4.547 1 96.25 90 ASN A C 1
ATOM 740 O O . ASN A 1 90 ? 2.881 4.996 3.893 1 96.25 90 ASN A O 1
ATOM 744 N N . CYS A 1 91 ? 3.037 6.348 5.574 1 96.5 91 CYS A N 1
ATOM 745 C CA . CYS A 1 91 ? 4.328 5.902 6.082 1 96.5 91 CYS A CA 1
ATOM 746 C C . CYS A 1 91 ? 4.547 6.379 7.512 1 96.5 91 CYS A C 1
ATOM 748 O O . CYS A 1 91 ? 3.713 7.098 8.062 1 96.5 91 CYS A O 1
ATOM 750 N N . PRO A 1 92 ? 5.633 6.012 8.164 1 95.69 92 PRO A N 1
ATOM 751 C CA . PRO A 1 92 ? 5.836 6.48 9.539 1 95.69 92 PRO A CA 1
ATOM 752 C C . PRO A 1 92 ? 5.965 7.996 9.633 1 95.69 92 PRO A C 1
ATOM 754 O O . PRO A 1 92 ? 5.48 8.602 10.594 1 95.69 92 PRO A O 1
ATOM 757 N N . TRP A 1 93 ? 6.617 8.625 8.688 1 98.38 93 TRP A N 1
ATOM 758 C CA . TRP A 1 93 ? 6.699 10.078 8.672 1 98.38 93 TRP A CA 1
ATOM 759 C C . TRP A 1 93 ? 5.309 10.703 8.641 1 98.38 93 TRP A C 1
ATOM 761 O O . TRP A 1 93 ? 5 11.602 9.43 1 98.38 93 TRP A O 1
ATOM 771 N N . CYS A 1 94 ? 4.457 10.211 7.789 1 98.25 94 CYS A N 1
ATOM 772 C CA . CYS A 1 94 ? 3.076 10.672 7.695 1 98.25 94 CYS A CA 1
ATOM 773 C C . CYS A 1 94 ? 2.303 10.344 8.969 1 98.25 94 CYS A C 1
ATOM 775 O O . CYS A 1 94 ? 1.49 11.148 9.43 1 98.25 94 CYS A O 1
ATOM 777 N N . GLY A 1 95 ? 2.562 9.133 9.508 1 97.06 95 GLY A N 1
ATOM 778 C CA . GLY A 1 95 ? 1.897 8.75 10.742 1 97.06 95 GLY A CA 1
ATOM 779 C C . GLY A 1 95 ? 2.174 9.703 11.891 1 97.06 95 GLY A C 1
ATOM 780 O O . GLY A 1 95 ? 1.244 10.203 12.523 1 97.06 95 GLY A O 1
ATOM 781 N N . PHE A 1 96 ? 3.416 9.977 12.117 1 97.69 96 PHE A N 1
ATOM 782 C CA . PHE A 1 96 ? 3.787 10.898 13.188 1 97.69 96 PHE A CA 1
ATOM 783 C C . PHE A 1 96 ? 3.352 12.32 12.852 1 97.69 96 PHE A C 1
ATOM 785 O O . PHE A 1 96 ? 3.029 13.102 13.75 1 97.69 96 PHE A O 1
ATOM 792 N N . GLY A 1 97 ? 3.361 12.609 11.555 1 98.38 97 GLY A N 1
ATOM 793 C CA . GLY A 1 97 ? 2.805 13.891 11.133 1 98.38 97 GLY A CA 1
ATOM 794 C C . GLY A 1 97 ? 1.349 14.062 11.523 1 98.38 97 GLY A C 1
ATOM 795 O O . GLY A 1 97 ? 0.953 15.117 12.008 1 98.38 97 GLY A O 1
ATOM 796 N N . LEU A 1 98 ? 0.567 13.055 11.289 1 98 98 LEU A N 1
ATOM 797 C CA . LEU A 1 98 ? -0.845 13.094 11.656 1 98 98 LEU A CA 1
ATOM 798 C C . LEU A 1 98 ? -1.012 13.242 13.164 1 98 98 LEU A C 1
ATOM 800 O O . LEU A 1 98 ? -1.895 13.969 13.625 1 98 98 LEU A O 1
ATOM 804 N N . VAL A 1 99 ? -0.187 12.578 13.93 1 97.69 99 VAL A N 1
ATOM 805 C CA . VAL A 1 99 ? -0.198 12.734 15.383 1 97.69 99 VAL A CA 1
ATOM 806 C C . VAL A 1 99 ? -0.017 14.203 15.742 1 97.69 99 VAL A C 1
ATOM 808 O O . VAL A 1 99 ? -0.77 14.75 16.562 1 97.69 99 VAL A O 1
ATOM 811 N N . SER A 1 100 ? 0.958 14.82 15.094 1 97.12 100 SER A N 1
ATOM 812 C CA . SER A 1 100 ? 1.249 16.234 15.375 1 97.12 100 SER A CA 1
ATOM 813 C C . SER A 1 100 ? 0.056 17.109 15.039 1 97.12 100 SER A C 1
ATOM 815 O O . SER A 1 100 ? -0.253 18.047 15.773 1 97.12 100 SER A O 1
ATOM 817 N N . MET A 1 101 ? -0.583 16.812 13.953 1 96.94 101 MET A N 1
ATOM 818 C CA . MET A 1 101 ? -1.759 17.578 13.547 1 96.94 101 MET A CA 1
ATOM 819 C C . MET A 1 101 ? -2.877 17.438 14.57 1 96.94 101 MET A C 1
ATOM 821 O O . MET A 1 101 ? -3.51 18.438 14.945 1 96.94 101 MET A O 1
ATOM 825 N N . LEU A 1 102 ? -3.129 16.234 15.062 1 97 102 LEU A N 1
ATOM 826 C CA . LEU A 1 102 ? -4.203 15.961 16.016 1 97 102 LEU A CA 1
ATOM 827 C C . LEU A 1 102 ? -3.914 16.609 17.359 1 97 102 LEU A C 1
ATOM 829 O O . LEU A 1 102 ? -4.82 17.156 18 1 97 102 LEU A O 1
ATOM 833 N N . LEU A 1 103 ? -2.686 16.594 17.766 1 96.19 103 LEU A N 1
ATOM 834 C CA . LEU A 1 103 ? -2.307 17.203 19.031 1 96.19 103 LEU A CA 1
ATOM 835 C C . LEU A 1 103 ? -2.426 18.719 18.969 1 96.19 103 LEU A C 1
ATOM 837 O O . LEU A 1 103 ? -2.734 19.359 19.984 1 96.19 103 LEU A O 1
ATOM 841 N N . ARG A 1 104 ? -2.164 19.188 17.812 1 94 104 ARG A N 1
ATOM 842 C CA . ARG A 1 104 ? -2.355 20.625 17.656 1 94 104 ARG A CA 1
ATOM 843 C C . ARG A 1 104 ? -3.828 21 17.781 1 94 104 ARG A C 1
ATOM 845 O O . ARG A 1 104 ? -4.164 22.047 18.359 1 94 104 ARG A O 1
ATOM 852 N N . GLU A 1 105 ? -4.664 20.172 17.234 1 92.38 105 GLU A N 1
ATOM 853 C CA . GLU A 1 105 ? -6.102 20.406 17.344 1 92.38 105 GLU A CA 1
ATOM 854 C C . GLU A 1 105 ? -6.57 20.281 18.781 1 92.38 105 GLU A C 1
ATOM 856 O O . GLU A 1 105 ? -7.375 21.094 19.25 1 92.38 105 GLU A O 1
ATOM 861 N N . ASN A 1 106 ? -6.148 19.234 19.438 1 94 106 ASN A N 1
ATOM 862 C CA . ASN A 1 106 ? -6.457 18.984 20.844 1 94 106 ASN A CA 1
ATOM 863 C C . ASN A 1 106 ? -5.285 18.328 21.562 1 94 106 ASN A C 1
ATOM 865 O O . ASN A 1 106 ? -5.082 17.125 21.469 1 94 106 ASN A O 1
ATOM 869 N N . ALA A 1 107 ? -4.637 19.078 22.359 1 92.19 107 ALA A N 1
ATOM 870 C CA . ALA A 1 107 ? -3.414 18.656 23.047 1 92.19 107 ALA A CA 1
ATOM 871 C C . ALA A 1 107 ? -3.689 17.5 24 1 92.19 107 ALA A C 1
ATOM 873 O O . ALA A 1 107 ? -2.77 16.781 24.406 1 92.19 107 ALA A O 1
ATOM 874 N N . LYS A 1 108 ? -4.945 17.281 24.422 1 93 108 LYS A N 1
ATOM 875 C CA . LYS A 1 108 ? -5.281 16.25 25.406 1 93 108 LYS A CA 1
ATOM 876 C C . LYS A 1 108 ? -5.789 14.977 24.734 1 93 108 LYS A C 1
ATOM 878 O O . LYS A 1 108 ? -6.164 14.016 25.406 1 93 108 LYS A O 1
ATOM 883 N N . SER A 1 109 ? -5.723 15.008 23.391 1 92.94 109 SER A N 1
ATOM 884 C CA . SER A 1 109 ? -6.207 13.852 22.656 1 92.94 109 SER A CA 1
ATOM 885 C C . SER A 1 109 ? -5.414 12.594 23 1 92.94 109 SER A C 1
ATOM 887 O O . SER A 1 109 ? -4.191 12.656 23.172 1 92.94 109 SER A O 1
ATOM 889 N N . SER A 1 110 ? -6.152 11.531 23.156 1 96.31 110 SER A N 1
ATOM 890 C CA . SER A 1 110 ? -5.531 10.211 23.219 1 96.31 110 SER A CA 1
ATOM 891 C C . SER A 1 110 ? -5.398 9.609 21.828 1 96.31 110 SER A C 1
ATOM 893 O O . SER A 1 110 ? -6.395 9.43 21.109 1 96.31 110 SER A O 1
ATOM 895 N N . ILE A 1 111 ? -4.176 9.328 21.453 1 97.38 111 ILE A N 1
ATOM 896 C CA . ILE A 1 111 ? -3.898 8.859 20.094 1 97.38 111 ILE A CA 1
ATOM 897 C C . ILE A 1 111 ? -3.135 7.535 20.156 1 97.38 111 ILE A C 1
ATOM 899 O O . ILE A 1 111 ? -2.23 7.371 20.984 1 97.38 111 ILE A O 1
ATOM 903 N N . ILE A 1 112 ? -3.537 6.594 19.344 1 95.06 112 ILE A N 1
ATOM 904 C CA . ILE A 1 112 ? -2.807 5.344 19.172 1 95.06 112 ILE A CA 1
ATOM 905 C C . ILE A 1 112 ? -2.377 5.199 17.703 1 95.06 112 ILE A C 1
ATOM 907 O O . ILE A 1 112 ? -3.213 5.223 16.797 1 95.06 112 ILE A O 1
ATOM 911 N N . LEU A 1 113 ? -1.1 5.137 17.438 1 93.81 113 LEU A N 1
ATOM 912 C CA . LEU A 1 113 ? -0.538 4.797 16.141 1 93.81 113 LEU A CA 1
ATOM 913 C C . LEU A 1 113 ? -0.092 3.338 16.109 1 93.81 113 LEU A C 1
ATOM 915 O O . LEU A 1 113 ? 0.8 2.939 16.859 1 93.81 113 LEU A O 1
ATOM 919 N N . ARG A 1 114 ? -0.736 2.596 15.227 1 90.12 114 ARG A N 1
ATOM 920 C CA . ARG A 1 114 ? -0.34 1.209 15 1 90.12 114 ARG A CA 1
ATOM 921 C C . ARG A 1 114 ? 0.512 1.082 13.742 1 90.12 114 ARG A C 1
ATOM 923 O O . ARG A 1 114 ? 0.133 1.573 12.68 1 90.12 114 ARG A O 1
ATOM 930 N N . VAL A 1 115 ? 1.657 0.496 13.93 1 86 115 VAL A N 1
ATOM 931 C CA . VAL A 1 115 ? 2.564 0.198 12.828 1 86 115 VAL A CA 1
ATOM 932 C C . VAL A 1 115 ? 2.547 -1.301 12.539 1 86 115 VAL A C 1
ATOM 934 O O . VAL A 1 115 ? 3.092 -2.096 13.305 1 86 115 VAL A O 1
ATOM 937 N N . LEU A 1 116 ? 1.906 -1.618 11.523 1 72.62 116 LEU A N 1
ATOM 938 C CA . LEU A 1 116 ? 1.673 -3.014 11.172 1 72.62 116 LEU A CA 1
ATOM 939 C C . LEU A 1 116 ? 2.715 -3.5 10.164 1 72.62 116 LEU A C 1
ATOM 941 O O . LEU A 1 116 ? 2.477 -4.465 9.438 1 72.62 116 LEU A O 1
ATOM 945 N N . SER A 1 117 ? 3.754 -2.822 10.141 1 61.81 117 SER A N 1
ATOM 946 C CA . SER A 1 117 ? 4.715 -2.992 9.062 1 61.81 117 SER A CA 1
ATOM 947 C C . SER A 1 117 ? 5.285 -4.406 9.039 1 61.81 117 SER A C 1
ATOM 949 O O . SER A 1 117 ? 5.41 -5.043 10.086 1 61.81 117 SER A O 1
ATOM 951 N N . GLY A 1 118 ? 5.109 -5.035 7.879 1 52.69 118 GLY A N 1
ATOM 952 C CA . GLY A 1 118 ? 5.617 -6.336 7.477 1 52.69 118 GLY A CA 1
ATOM 953 C C . GLY A 1 118 ? 7.062 -6.566 7.883 1 52.69 118 GLY A C 1
ATOM 954 O O . GLY A 1 118 ? 7.574 -7.68 7.77 1 52.69 118 GLY A O 1
ATOM 955 N N . SER A 1 119 ? 7.953 -5.344 7.801 1 43.84 119 SER A N 1
ATOM 956 C CA . SER A 1 119 ? 9.352 -5.688 8.047 1 43.84 119 SER A CA 1
ATOM 957 C C . SER A 1 119 ? 9.508 -6.422 9.375 1 43.84 119 SER A C 1
ATOM 959 O O . SER A 1 119 ? 10.5 -7.121 9.594 1 43.84 119 SER A O 1
ATOM 961 N N . ARG A 1 120 ? 8.492 -6.02 10.219 1 48.38 120 ARG A N 1
ATOM 962 C CA . ARG A 1 120 ? 8.648 -6.492 11.594 1 48.38 120 ARG A CA 1
ATOM 963 C C . ARG A 1 120 ? 7.684 -7.641 11.891 1 48.38 120 ARG A C 1
ATOM 965 O O . ARG A 1 120 ? 6.582 -7.691 11.336 1 48.38 120 ARG A O 1
ATOM 972 N N . ASN A 1 121 ? 8 -8.758 11.828 1 51.72 121 ASN A N 1
ATOM 973 C CA . ASN A 1 121 ? 7.164 -9.797 12.414 1 51.72 121 ASN A CA 1
ATOM 974 C C . ASN A 1 121 ? 6.438 -9.305 13.664 1 51.72 121 ASN A C 1
ATOM 976 O O . ASN A 1 121 ? 6.184 -10.078 14.586 1 51.72 121 ASN A O 1
ATOM 980 N N . ASP A 1 122 ? 6.379 -7.84 13.867 1 60.03 122 ASP A N 1
ATOM 981 C CA . ASP A 1 122 ? 5.684 -7.473 15.102 1 60.03 122 ASP A CA 1
ATOM 982 C C . ASP A 1 122 ? 4.938 -6.152 14.938 1 60.03 122 ASP A C 1
ATOM 984 O O . ASP A 1 122 ? 5.359 -5.285 14.164 1 60.03 122 ASP A O 1
ATOM 988 N N . GLU A 1 123 ? 3.727 -6.18 15.414 1 72.12 123 GLU A N 1
ATOM 989 C CA . GLU A 1 123 ? 2.936 -4.957 15.531 1 72.12 123 GLU A CA 1
ATOM 990 C C . GLU A 1 123 ? 3.496 -4.039 16.609 1 72.12 123 GLU A C 1
ATOM 992 O O . GLU A 1 123 ? 3.848 -4.496 17.703 1 72.12 123 GLU A O 1
ATOM 997 N N . LEU A 1 124 ? 3.805 -2.701 16.188 1 83.44 124 LEU A N 1
ATOM 998 C CA . LEU A 1 124 ? 4.215 -1.665 17.125 1 83.44 124 LEU A CA 1
ATOM 999 C C . LEU A 1 124 ? 3.074 -0.685 17.391 1 83.44 124 LEU A C 1
ATOM 1001 O O . LEU A 1 124 ? 2.443 -0.199 16.453 1 83.44 124 LEU A O 1
ATOM 1005 N N . GLN A 1 125 ? 2.732 -0.613 18.672 1 88.81 125 GLN A N 1
ATOM 1006 C CA . GLN A 1 125 ? 1.743 0.385 19.062 1 88.81 125 GLN A CA 1
ATOM 1007 C C . GLN A 1 125 ? 2.389 1.523 19.844 1 88.81 125 GLN A C 1
ATOM 1009 O O . GLN A 1 125 ? 3.072 1.286 20.844 1 88.81 125 GLN A O 1
ATOM 1014 N N . ILE A 1 126 ? 2.221 2.705 19.406 1 93.12 126 ILE A N 1
ATOM 1015 C CA . ILE A 1 126 ? 2.713 3.9 20.078 1 93.12 126 ILE A CA 1
ATOM 1016 C C . ILE A 1 126 ? 1.533 4.762 20.531 1 93.12 126 ILE A C 1
ATOM 1018 O O . ILE A 1 126 ? 0.65 5.082 19.734 1 93.12 126 ILE A O 1
ATOM 1022 N N . GLU A 1 127 ? 1.585 5.172 21.781 1 95.75 127 GLU A N 1
ATOM 1023 C CA . GLU A 1 127 ? 0.43 5.848 22.359 1 95.75 127 GLU A CA 1
ATOM 1024 C C . GLU A 1 127 ? 0.802 7.238 22.859 1 95.75 127 GLU A C 1
ATOM 1026 O O . GLU A 1 127 ? 1.878 7.43 23.438 1 95.75 127 GLU A O 1
ATOM 1031 N N . TRP A 1 128 ? -0.051 8.211 22.641 1 97.12 128 TRP A N 1
ATOM 1032 C CA . TRP A 1 128 ? 0.022 9.555 23.219 1 97.12 128 TRP A CA 1
ATOM 1033 C C . TRP A 1 128 ? -1.148 9.805 24.156 1 97.12 128 TRP A C 1
ATOM 1035 O O . TRP A 1 128 ? -2.289 9.445 23.859 1 97.12 128 TRP A O 1
ATOM 1045 N N . ARG A 1 129 ? -0.825 10.383 25.281 1 95.94 129 ARG A N 1
ATOM 1046 C CA . ARG A 1 129 ? -1.792 10.859 26.266 1 95.94 129 ARG A CA 1
ATOM 1047 C C . ARG A 1 129 ? -1.403 12.234 26.797 1 95.94 129 ARG A C 1
ATOM 1049 O O . ARG A 1 129 ? -0.242 12.469 27.141 1 95.94 129 ARG A O 1
ATOM 1056 N N . ASN A 1 130 ? -2.408 13.078 26.812 1 93.81 130 ASN A N 1
ATOM 1057 C CA . ASN A 1 130 ? -2.189 14.422 27.344 1 93.81 130 ASN A CA 1
ATOM 1058 C C . ASN A 1 130 ? -0.979 15.086 26.688 1 93.81 130 ASN A C 1
ATOM 1060 O O . ASN A 1 130 ? -0.117 15.625 27.391 1 93.81 130 ASN A O 1
ATOM 1064 N N . GLY A 1 131 ? -0.844 14.828 25.391 1 91.81 131 GLY A N 1
ATOM 1065 C CA . GLY A 1 131 ? 0.153 15.516 24.578 1 91.81 131 GLY A CA 1
ATOM 1066 C C . GLY A 1 131 ? 1.521 14.867 24.641 1 91.81 131 GLY A C 1
ATOM 1067 O O . GLY A 1 131 ? 2.463 15.328 23.984 1 91.81 131 GLY A O 1
ATOM 1068 N N . GLU A 1 132 ? 1.586 13.75 25.328 1 94.31 132 GLU A N 1
ATOM 1069 C CA . GLU A 1 132 ? 2.881 13.102 25.516 1 94.31 132 GLU A CA 1
ATOM 1070 C C . GLU A 1 132 ? 2.844 11.656 25.031 1 94.31 132 GLU A C 1
ATOM 1072 O O . GLU A 1 132 ? 1.845 10.961 25.219 1 94.31 132 GLU A O 1
ATOM 1077 N N . MET A 1 133 ? 3.934 11.32 24.453 1 95.19 133 MET A N 1
ATOM 1078 C CA . MET A 1 133 ? 4.07 9.906 24.109 1 95.19 133 MET A CA 1
ATOM 1079 C C . MET A 1 133 ? 4.293 9.07 25.359 1 95.19 133 MET A C 1
ATOM 1081 O O . MET A 1 133 ? 5.254 9.289 26.094 1 95.19 133 MET A O 1
ATOM 1085 N N . VAL A 1 134 ? 3.482 8.062 25.578 1 95.19 134 VAL A N 1
ATOM 1086 C CA . VAL A 1 134 ? 3.582 7.289 26.812 1 95.19 134 VAL A CA 1
ATOM 1087 C C . VAL A 1 134 ? 4.289 5.961 26.531 1 95.19 134 VAL A C 1
ATOM 1089 O O . VAL A 1 134 ? 4.77 5.305 27.453 1 95.19 134 VAL A O 1
ATOM 1092 N N . THR A 1 135 ? 4.23 5.543 25.25 1 91.12 135 THR A N 1
ATOM 1093 C CA . THR A 1 135 ? 4.957 4.332 24.891 1 91.12 135 THR A CA 1
ATOM 1094 C C . THR A 1 135 ? 6.457 4.523 25.078 1 91.12 135 THR A C 1
ATOM 1096 O O . THR A 1 135 ? 7.02 5.539 24.672 1 91.12 135 THR A O 1
ATOM 1099 N N . THR A 1 136 ? 7.043 3.475 25.734 1 86 136 THR A N 1
ATOM 1100 C CA . THR A 1 136 ? 8.484 3.504 25.984 1 86 136 THR A CA 1
ATOM 1101 C C . THR A 1 136 ? 9.195 2.465 25.125 1 86 136 THR A C 1
ATOM 1103 O O . THR A 1 136 ? 8.555 1.588 24.547 1 86 136 THR A O 1
ATOM 1106 N N . GLY A 1 137 ? 10.461 2.623 24.906 1 86.88 137 GLY A N 1
ATOM 1107 C CA . GLY A 1 137 ? 11.273 1.597 24.266 1 86.88 137 GLY A CA 1
ATOM 1108 C C . GLY A 1 137 ? 11.484 1.836 22.781 1 86.88 137 GLY A C 1
ATOM 1109 O O . GLY A 1 137 ? 11.922 0.94 22.062 1 86.88 137 GLY A O 1
ATOM 1110 N N . CYS A 1 138 ? 11.078 3.055 22.359 1 87.88 138 CYS A N 1
ATOM 1111 C CA . CYS A 1 138 ? 11.219 3.344 20.938 1 87.88 138 CYS A CA 1
ATOM 1112 C C . CYS A 1 138 ? 12.43 4.238 20.672 1 87.88 138 CYS A C 1
ATOM 1114 O O . CYS A 1 138 ? 12.656 4.676 19.547 1 87.88 138 CYS A O 1
ATOM 1116 N N . LYS A 1 139 ? 13.156 4.449 21.656 1 88.12 139 LYS A N 1
ATOM 1117 C CA . LYS A 1 139 ? 14.219 5.441 21.578 1 88.12 139 LYS A CA 1
ATOM 1118 C C . LYS A 1 139 ? 15.266 5.027 20.547 1 88.12 139 LYS A C 1
ATOM 1120 O O . LYS A 1 139 ? 15.867 5.879 19.875 1 88.12 139 LYS A O 1
ATOM 1125 N N . ASP A 1 140 ? 15.453 3.736 20.359 1 91.81 140 ASP A N 1
ATOM 1126 C CA . ASP A 1 140 ? 16.516 3.271 19.469 1 91.81 140 ASP A CA 1
ATOM 1127 C C . ASP A 1 140 ? 15.984 2.984 18.062 1 9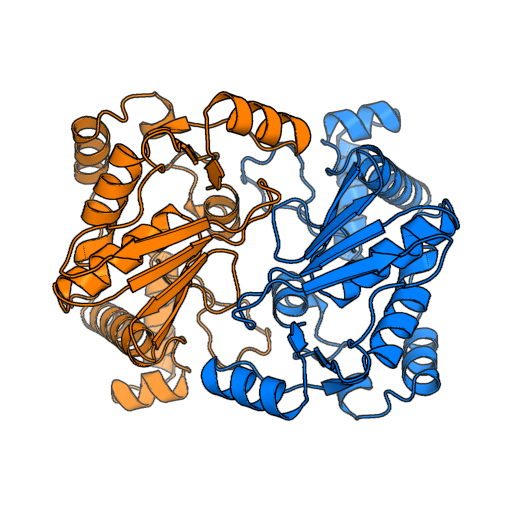1.81 140 ASP A C 1
ATOM 1129 O O . ASP A 1 140 ? 16.734 2.539 17.203 1 91.81 140 ASP A O 1
ATOM 1133 N N . TYR A 1 141 ? 14.742 3.234 17.906 1 93.44 141 TYR A N 1
ATOM 1134 C CA . TYR A 1 141 ? 14.188 3.033 16.562 1 93.44 141 TYR A CA 1
ATOM 1135 C C . TYR A 1 141 ? 14.805 4.004 15.562 1 93.44 141 TYR A C 1
ATOM 1137 O O . TYR A 1 141 ? 15.234 5.102 15.938 1 93.44 141 TYR A O 1
ATOM 1145 N N . VAL A 1 142 ? 14.906 3.549 14.352 1 95.69 142 VAL A N 1
ATOM 1146 C CA . VAL A 1 142 ? 15.406 4.391 13.273 1 95.69 142 VAL A CA 1
ATOM 1147 C C . VAL A 1 142 ? 14.43 4.34 12.094 1 95.69 142 VAL A C 1
ATOM 1149 O O . VAL A 1 142 ? 13.766 3.324 11.875 1 95.69 142 VAL A O 1
ATOM 1152 N N . ALA A 1 143 ? 14.312 5.422 11.398 1 96.56 143 ALA A N 1
ATOM 1153 C CA . ALA A 1 143 ? 13.516 5.484 10.172 1 96.56 143 ALA A CA 1
ATOM 1154 C C . ALA A 1 143 ? 14.414 5.531 8.945 1 96.56 143 ALA A C 1
ATOM 1156 O O . ALA A 1 143 ? 15.445 6.215 8.945 1 96.56 143 ALA A O 1
ATOM 1157 N N . HIS A 1 144 ? 14.117 4.785 8 1 97 144 HIS A N 1
ATOM 1158 C CA . HIS A 1 144 ? 14.875 4.746 6.758 1 97 144 HIS A CA 1
ATOM 1159 C C . HIS A 1 144 ? 14.125 5.461 5.637 1 97 144 HIS A C 1
ATOM 1161 O O . HIS A 1 144 ? 12.938 5.203 5.41 1 97 144 HIS A O 1
ATOM 1167 N N . PHE A 1 145 ? 14.773 6.418 5.004 1 97.88 145 PHE A N 1
ATOM 1168 C CA . PHE A 1 145 ? 14.32 7.074 3.783 1 97.88 145 PHE A CA 1
ATOM 1169 C C . PHE A 1 145 ? 15.125 6.594 2.58 1 97.88 145 PHE A C 1
ATOM 1171 O O . PHE A 1 145 ? 16.312 6.906 2.455 1 97.88 145 PHE A O 1
ATOM 1178 N N . SER A 1 146 ? 14.445 5.945 1.708 1 97.31 146 SER A N 1
ATOM 1179 C CA . SER A 1 146 ? 15.148 5.328 0.586 1 97.31 146 SER A CA 1
ATOM 1180 C C . SER A 1 146 ? 15.336 6.316 -0.559 1 97.31 146 SER A C 1
ATOM 1182 O O . SER A 1 146 ? 16.328 6.242 -1.291 1 97.31 146 SER A O 1
ATOM 1184 N N . VAL A 1 147 ? 14.43 7.273 -0.712 1 98.06 147 VAL A N 1
ATOM 1185 C CA . VAL A 1 147 ? 14.383 8.18 -1.856 1 98.06 147 VAL A CA 1
ATOM 1186 C C . VAL A 1 147 ? 14.852 9.57 -1.436 1 98.06 147 VAL A C 1
ATOM 1188 O O . VAL A 1 147 ? 14.352 10.125 -0.454 1 98.06 147 VAL A O 1
ATOM 1191 N N . PRO A 1 148 ? 15.805 10.117 -2.104 1 97.12 148 PRO A N 1
ATOM 1192 C CA . PRO A 1 148 ? 16.188 11.492 -1.77 1 97.12 148 PRO A CA 1
ATOM 1193 C C . PRO A 1 148 ? 15.07 12.492 -2.07 1 97.12 148 PRO A C 1
ATOM 1195 O O . PRO A 1 148 ? 14.297 12.305 -3.008 1 97.12 148 PRO A O 1
ATOM 1198 N N . PRO A 1 149 ? 15.039 13.586 -1.358 1 96.44 149 PRO A N 1
ATOM 1199 C CA . PRO A 1 149 ? 13.93 14.531 -1.429 1 96.44 149 PRO A CA 1
ATOM 1200 C C . PRO A 1 149 ? 13.664 15.031 -2.85 1 96.44 149 PRO A C 1
ATOM 1202 O O . PRO A 1 149 ? 12.508 15.172 -3.252 1 96.44 149 PRO A O 1
ATOM 1205 N N . SER A 1 150 ? 14.672 15.219 -3.707 1 94.62 150 SER A N 1
ATOM 1206 C CA . SER A 1 150 ? 14.508 15.758 -5.051 1 94.62 150 SER A CA 1
ATOM 1207 C C . SER A 1 150 ? 13.742 14.797 -5.945 1 94.62 150 SER A C 1
ATOM 1209 O O . SER A 1 150 ? 13.266 15.172 -7.016 1 94.62 150 SER A O 1
ATOM 1211 N N . LYS A 1 151 ? 13.578 13.578 -5.496 1 96.81 151 LYS A N 1
ATOM 1212 C CA . LYS A 1 151 ? 12.938 12.555 -6.324 1 96.81 151 LYS A CA 1
ATOM 1213 C C . LYS A 1 151 ? 11.648 12.055 -5.684 1 96.81 151 LYS A C 1
ATOM 1215 O O . LYS A 1 151 ? 11.031 11.102 -6.176 1 96.81 151 LYS A O 1
ATOM 1220 N N . PHE A 1 152 ? 11.227 12.641 -4.59 1 97 152 PHE A N 1
ATOM 1221 C CA . PHE A 1 152 ? 10.055 12.188 -3.842 1 97 152 PHE A CA 1
ATOM 1222 C C . PHE A 1 152 ? 8.852 12.047 -4.758 1 97 152 PHE A C 1
ATOM 1224 O O . PHE A 1 152 ? 8.078 11.086 -4.641 1 97 152 PHE A O 1
ATOM 1231 N N . TRP A 1 153 ? 8.719 12.938 -5.703 1 96.69 153 TRP A N 1
ATOM 1232 C CA . TRP A 1 153 ? 7.426 13.07 -6.367 1 96.69 153 TRP A CA 1
ATOM 1233 C C . TRP A 1 153 ? 7.461 12.445 -7.754 1 96.69 153 TRP A C 1
ATOM 1235 O O . TRP A 1 153 ? 6.477 12.516 -8.5 1 96.69 153 TRP A O 1
ATOM 1245 N N . ILE A 1 154 ? 8.688 11.844 -8.141 1 97.19 154 ILE A N 1
ATOM 1246 C CA . ILE A 1 154 ? 8.641 11.008 -9.336 1 97.19 154 ILE A CA 1
ATOM 1247 C C . ILE A 1 154 ? 7.551 9.953 -9.172 1 97.19 154 ILE A C 1
ATOM 1249 O O . ILE A 1 154 ? 6.758 9.719 -10.094 1 97.19 154 ILE A O 1
ATOM 1253 N N . ASP A 1 155 ? 7.465 9.383 -7.992 1 97.25 155 ASP A N 1
ATOM 1254 C CA . ASP A 1 155 ? 6.398 8.516 -7.508 1 97.25 155 ASP A CA 1
ATOM 1255 C C . ASP A 1 155 ? 6.285 8.57 -5.988 1 97.25 155 ASP A C 1
ATOM 1257 O O . ASP A 1 155 ? 6.969 7.824 -5.281 1 97.25 155 ASP A O 1
ATOM 1261 N N . VAL A 1 156 ? 5.418 9.375 -5.492 1 97.88 156 VAL A N 1
ATOM 1262 C CA . VAL A 1 156 ? 5.348 9.672 -4.066 1 97.88 156 VAL A CA 1
ATOM 1263 C C . VAL A 1 156 ? 4.832 8.445 -3.312 1 97.88 156 VAL A C 1
ATOM 1265 O O . VAL A 1 156 ? 5.152 8.25 -2.137 1 97.88 156 VA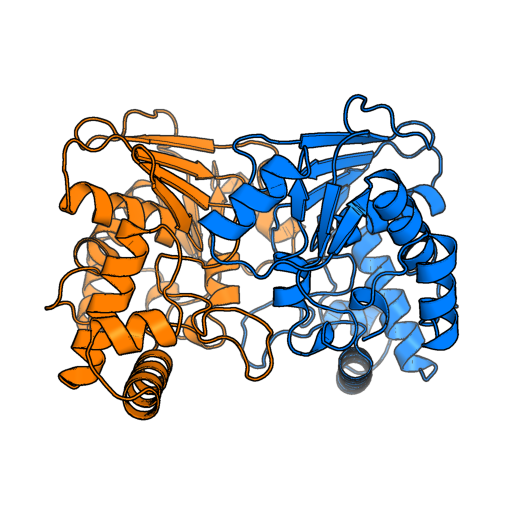L A O 1
ATOM 1268 N N . ARG A 1 157 ? 4.016 7.609 -3.979 1 95.94 157 ARG A N 1
ATOM 1269 C CA . ARG A 1 157 ? 3.564 6.371 -3.346 1 95.94 157 ARG A CA 1
ATOM 1270 C C . ARG A 1 157 ? 4.734 5.426 -3.1 1 95.94 157 ARG A C 1
ATOM 1272 O O . ARG A 1 157 ? 4.82 4.797 -2.043 1 95.94 157 ARG A O 1
ATOM 1279 N N . TYR A 1 158 ? 5.617 5.328 -4.102 1 97.06 158 TYR A N 1
ATOM 1280 C CA . TYR A 1 158 ? 6.844 4.562 -3.912 1 97.06 158 TYR A CA 1
ATOM 1281 C C . TYR A 1 158 ? 7.668 5.137 -2.766 1 97.06 158 TYR A C 1
ATOM 1283 O O . TYR A 1 158 ? 8.148 4.391 -1.909 1 97.06 158 TYR A O 1
ATOM 1291 N N . THR A 1 159 ? 7.797 6.469 -2.764 1 97.94 159 THR A N 1
ATOM 1292 C CA . THR A 1 159 ? 8.57 7.148 -1.729 1 97.94 159 THR A CA 1
ATOM 1293 C C . THR A 1 159 ? 8.055 6.781 -0.341 1 97.94 159 THR A C 1
ATOM 1295 O O . THR A 1 159 ? 8.805 6.266 0.49 1 97.94 159 THR A O 1
ATOM 1298 N N . CYS A 1 160 ? 6.785 6.926 -0.139 1 97.31 160 CYS A N 1
ATOM 1299 C CA . CYS A 1 160 ? 6.203 6.652 1.171 1 97.31 160 CYS A CA 1
ATOM 1300 C C . CYS A 1 160 ? 6.336 5.176 1.524 1 97.31 160 CYS A C 1
ATOM 1302 O O . CYS A 1 160 ? 6.625 4.832 2.672 1 97.31 160 CYS A O 1
ATOM 1304 N N . SER A 1 161 ? 6.156 4.316 0.525 1 94.88 161 SER A N 1
ATOM 1305 C CA . SER A 1 161 ? 6.191 2.879 0.777 1 94.88 161 SER A CA 1
ATOM 1306 C C . SER A 1 161 ? 7.582 2.43 1.219 1 94.88 161 SER A C 1
ATOM 1308 O O . SER A 1 161 ? 7.73 1.373 1.835 1 94.88 161 SER A O 1
ATOM 1310 N N . THR A 1 162 ? 8.57 3.211 0.92 1 95.62 162 THR A N 1
ATOM 1311 C CA . THR A 1 162 ? 9.93 2.805 1.238 1 95.62 162 THR A CA 1
ATOM 1312 C C . THR A 1 162 ? 10.414 3.484 2.516 1 95.62 162 THR A C 1
ATOM 1314 O O . THR A 1 162 ? 11.516 3.211 2.99 1 95.62 162 THR A O 1
ATOM 1317 N N . ILE A 1 163 ? 9.633 4.422 3.049 1 96.62 163 ILE A N 1
ATOM 1318 C CA . ILE A 1 163 ? 9.938 4.938 4.379 1 96.62 163 ILE A CA 1
ATOM 1319 C C . ILE A 1 163 ? 9.469 3.939 5.438 1 96.62 163 ILE A C 1
ATOM 1321 O O . ILE A 1 163 ? 8.273 3.629 5.523 1 96.62 163 ILE A O 1
ATOM 1325 N N . GLN A 1 164 ? 10.43 3.402 6.195 1 94.31 164 GLN A N 1
ATOM 1326 C CA . GLN A 1 164 ? 10.141 2.344 7.156 1 94.31 164 GLN A CA 1
ATOM 1327 C C . GLN A 1 164 ? 10.758 2.65 8.516 1 94.31 164 GLN A C 1
ATOM 1329 O O . GLN A 1 164 ? 11.734 3.395 8.609 1 94.31 164 GLN A O 1
ATOM 1334 N N . LEU A 1 165 ? 10.172 2.145 9.508 1 94.06 165 LEU A N 1
ATOM 1335 C CA . LEU A 1 165 ? 10.633 2.262 10.891 1 94.06 165 LEU A CA 1
ATOM 1336 C C . LEU A 1 165 ? 11.219 0.942 11.375 1 94.06 165 LEU A C 1
ATOM 1338 O O . LEU A 1 165 ? 10.594 -0.11 11.234 1 94.06 165 LEU A O 1
ATOM 1342 N N . PHE A 1 166 ? 12.453 0.963 11.906 1 92.31 166 PHE A N 1
ATOM 1343 C CA . PHE A 1 166 ? 13.141 -0.231 12.375 1 92.31 166 PHE A CA 1
ATOM 1344 C C . PHE A 1 166 ? 13.57 -0.074 13.828 1 92.31 166 PHE A C 1
ATOM 1346 O O . PHE A 1 166 ? 13.789 1.044 14.297 1 92.31 166 PHE A O 1
ATOM 1353 N N . GLN A 1 167 ? 13.773 -1.159 14.453 1 90.69 167 GLN A N 1
ATOM 1354 C CA . GLN A 1 167 ? 14.148 -1.161 15.859 1 90.69 167 GLN A CA 1
ATOM 1355 C C . GLN A 1 167 ? 15.617 -0.785 16.031 1 90.69 167 GLN A C 1
ATOM 1357 O O . GLN A 1 167 ? 16.047 -0.394 17.125 1 90.69 167 GLN A O 1
ATOM 1362 N N . SER A 1 168 ? 16.359 -1.024 14.969 1 91.56 168 SER A N 1
ATOM 1363 C CA . SER A 1 168 ? 17.781 -0.683 15 1 91.56 168 SER A CA 1
ATOM 1364 C C . SER A 1 168 ? 18.328 -0.495 13.586 1 91.56 168 SER A C 1
ATOM 1366 O O . SER A 1 168 ? 17.703 -0.884 12.609 1 91.56 168 SER A O 1
ATOM 1368 N N . GLU A 1 169 ? 19.516 0.101 13.586 1 93.38 169 GLU A N 1
ATOM 1369 C CA . GLU A 1 169 ? 20.188 0.283 12.305 1 93.38 169 GLU A CA 1
ATOM 1370 C C . GLU A 1 169 ? 20.578 -1.059 11.688 1 93.38 169 GLU A C 1
ATOM 1372 O O . GLU A 1 169 ? 20.5 -1.234 10.469 1 93.38 169 GLU A O 1
ATOM 1377 N N . ILE A 1 170 ? 20.953 -1.99 12.492 1 93.75 170 ILE A N 1
ATOM 1378 C CA . ILE A 1 170 ? 21.359 -3.311 12.031 1 93.75 170 ILE A CA 1
ATOM 1379 C C . ILE A 1 170 ? 20.172 -4.016 11.375 1 93.75 170 ILE A C 1
ATOM 1381 O O . ILE A 1 170 ? 20.312 -4.605 10.297 1 93.75 170 ILE A O 1
ATOM 1385 N N . ARG A 1 171 ? 19.047 -3.898 1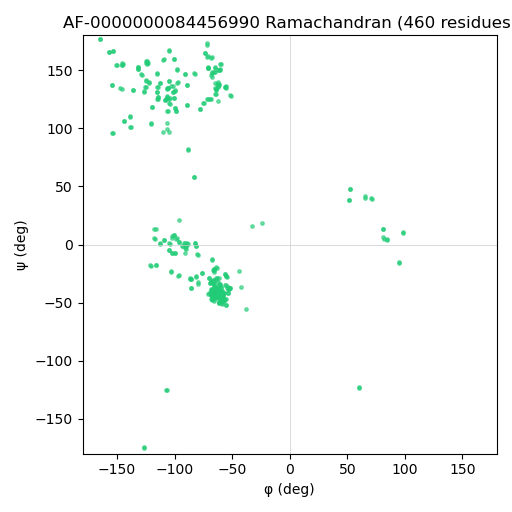1.977 1 90.88 171 ARG A N 1
ATOM 1386 C CA . ARG A 1 171 ? 17.844 -4.504 11.43 1 90.88 171 ARG A CA 1
ATOM 1387 C C . ARG A 1 171 ? 17.438 -3.828 10.125 1 90.88 171 ARG A C 1
ATOM 1389 O O . ARG A 1 171 ? 16.969 -4.492 9.188 1 90.88 171 ARG A O 1
ATOM 1396 N N . ALA A 1 172 ? 17.578 -2.514 10.094 1 93.12 172 ALA A N 1
ATOM 1397 C CA . ALA A 1 172 ? 17.281 -1.777 8.867 1 93.12 172 ALA A CA 1
ATOM 1398 C C . ALA A 1 172 ? 18.156 -2.264 7.707 1 93.12 172 ALA A C 1
ATOM 1400 O O . ALA A 1 172 ? 17.641 -2.588 6.633 1 93.12 172 ALA A O 1
ATOM 1401 N N . GLU A 1 173 ? 19.422 -2.4 7.949 1 93.94 173 GLU A N 1
ATOM 1402 C CA . GLU A 1 173 ? 20.359 -2.799 6.902 1 93.94 173 GLU A CA 1
ATOM 1403 C C . GLU A 1 173 ? 20.062 -4.219 6.418 1 93.94 173 GLU A C 1
ATOM 1405 O O . GLU A 1 173 ? 20.125 -4.492 5.219 1 93.94 173 GLU A O 1
ATOM 1410 N N . SER A 1 174 ? 19.781 -5.055 7.348 1 92 174 SER A N 1
ATOM 1411 C CA . SER A 1 174 ? 19.453 -6.43 6.992 1 92 174 SER A CA 1
ATOM 1412 C C . SER A 1 174 ? 18.203 -6.496 6.137 1 92 174 SER A C 1
ATOM 1414 O O . SER A 1 174 ? 18.141 -7.23 5.148 1 92 174 SER A O 1
ATOM 1416 N N . TRP A 1 175 ? 17.203 -5.715 6.516 1 90.62 175 TRP A N 1
ATOM 1417 C CA . TRP A 1 175 ? 15.93 -5.676 5.797 1 90.62 175 TRP A CA 1
ATOM 1418 C C . TRP A 1 175 ? 16.125 -5.148 4.379 1 90.62 175 TRP A C 1
ATOM 1420 O O . TRP A 1 175 ? 15.594 -5.719 3.42 1 90.62 175 TRP A O 1
ATOM 1430 N N . LEU A 1 176 ? 16.859 -4.117 4.242 1 92.69 176 LEU A N 1
ATOM 1431 C CA . LEU A 1 176 ? 17.109 -3.502 2.941 1 92.69 176 LEU A CA 1
ATOM 1432 C C . LEU A 1 176 ? 17.828 -4.473 2.006 1 92.69 176 LEU A C 1
ATOM 1434 O O . LEU A 1 176 ? 17.469 -4.586 0.831 1 92.69 176 LEU A O 1
ATOM 1438 N N . ARG A 1 177 ? 18.766 -5.207 2.549 1 90.56 177 ARG A N 1
ATOM 1439 C CA . ARG A 1 177 ? 19.5 -6.188 1.759 1 90.56 177 ARG A CA 1
ATOM 1440 C C . ARG A 1 177 ? 18.594 -7.344 1.347 1 90.56 177 ARG A C 1
ATOM 1442 O O . ARG A 1 177 ? 18.594 -7.746 0.18 1 90.56 177 ARG A O 1
ATOM 1449 N N . LYS A 1 178 ? 17.859 -7.758 2.246 1 88.38 178 LYS A N 1
ATOM 1450 C CA . LYS A 1 178 ? 17.016 -8.922 2.018 1 88.38 178 LYS A CA 1
ATOM 1451 C C . LYS A 1 178 ? 15.945 -8.625 0.964 1 88.38 178 LYS A C 1
ATOM 1453 O O . LYS A 1 178 ? 15.641 -9.477 0.131 1 88.38 178 LYS A O 1
ATOM 1458 N N . HIS A 1 179 ? 15.484 -7.383 0.96 1 88.75 179 HIS A N 1
ATOM 1459 C CA . HIS A 1 179 ? 14.305 -7.102 0.15 1 88.75 179 HIS A CA 1
ATOM 1460 C C . HIS A 1 179 ? 14.656 -6.258 -1.068 1 88.75 179 HIS A C 1
ATOM 1462 O O . HIS A 1 179 ? 13.781 -5.902 -1.86 1 88.75 179 HIS A O 1
ATOM 1468 N N . GLY A 1 180 ? 15.906 -6 -1.235 1 88.19 180 GLY A N 1
ATOM 1469 C CA . GLY A 1 180 ? 16.359 -5.289 -2.42 1 88.19 180 GLY A CA 1
ATOM 1470 C C . GLY A 1 180 ? 15.852 -3.863 -2.494 1 88.19 180 GLY A C 1
ATOM 1471 O O . GLY A 1 180 ? 15.383 -3.42 -3.545 1 88.19 180 GLY A O 1
ATOM 1472 N N . VAL A 1 181 ? 15.812 -3.16 -1.402 1 92.06 181 VAL A N 1
ATOM 1473 C CA . VAL A 1 181 ? 15.469 -1.743 -1.352 1 92.06 181 VAL A CA 1
ATOM 1474 C C . VAL A 1 181 ? 16.734 -0.907 -1.214 1 92.06 181 VAL A C 1
ATOM 1476 O O . VAL A 1 181 ? 17.641 -1.261 -0.453 1 92.06 181 VAL A O 1
ATOM 1479 N N . SER A 1 182 ? 16.812 0.157 -1.963 1 94.12 182 SER A N 1
ATOM 1480 C CA . SER A 1 182 ? 18 1.01 -1.938 1 94.12 182 SER A CA 1
ATOM 1481 C C . SER A 1 182 ? 18.188 1.656 -0.569 1 94.12 182 SER A C 1
ATOM 1483 O O . SER A 1 182 ? 17.219 2.156 0.023 1 94.12 182 SER A O 1
ATOM 1485 N N . LYS A 1 183 ? 19.438 1.57 -0.153 1 95.38 183 LYS A N 1
ATOM 1486 C CA . LYS A 1 183 ? 19.734 2.266 1.093 1 95.38 183 LYS A CA 1
ATOM 1487 C C . LYS A 1 183 ? 19.812 3.773 0.877 1 95.38 183 LYS A C 1
ATOM 1489 O O . LYS A 1 183 ? 20.531 4.246 -0.009 1 95.38 183 LYS A O 1
ATOM 1494 N N . GLY A 1 184 ? 19 4.469 1.583 1 97.19 184 GLY A N 1
ATOM 1495 C CA . GLY A 1 184 ? 19.078 5.918 1.653 1 97.19 184 GLY A CA 1
ATOM 1496 C C . GLY A 1 184 ? 19.625 6.426 2.98 1 97.19 184 GLY A C 1
ATOM 1497 O O . GLY A 1 184 ? 20.688 5.996 3.432 1 97.19 184 GLY A O 1
ATOM 1498 N N . ALA A 1 185 ? 18.891 7.262 3.607 1 97.88 185 ALA A N 1
ATOM 1499 C CA . ALA A 1 185 ? 19.328 7.852 4.871 1 97.88 185 ALA A CA 1
ATOM 1500 C C . ALA A 1 185 ? 18.578 7.23 6.051 1 97.88 185 ALA A C 1
ATOM 1502 O O . ALA A 1 185 ? 17.391 6.926 5.953 1 97.88 185 ALA A O 1
ATOM 1503 N N . LEU A 1 186 ? 19.297 7.016 7.098 1 97.44 186 LEU A N 1
ATOM 1504 C CA . LEU A 1 186 ? 18.703 6.656 8.383 1 97.44 186 LEU A CA 1
ATOM 1505 C C . LEU A 1 186 ? 18.656 7.859 9.32 1 97.44 186 LEU A C 1
ATOM 1507 O O . LEU A 1 186 ? 19.641 8.594 9.438 1 97.44 186 LEU A O 1
ATOM 1511 N N . ILE A 1 187 ? 17.562 8.086 9.891 1 98.06 187 ILE A N 1
ATOM 1512 C CA . ILE A 1 187 ? 17.484 9.133 10.898 1 98.06 187 ILE A CA 1
ATOM 1513 C C . ILE A 1 187 ? 16.969 8.555 12.219 1 98.06 187 ILE A C 1
ATOM 1515 O O . ILE A 1 187 ? 16.312 7.504 12.227 1 98.06 187 ILE A O 1
ATOM 1519 N N . SER A 1 188 ? 17.266 9.195 13.344 1 97.69 188 SER A N 1
ATOM 1520 C CA . SER A 1 188 ? 16.844 8.727 14.656 1 97.69 188 SER A CA 1
ATOM 1521 C C . SER A 1 188 ? 15.336 8.898 14.844 1 97.69 188 SER A C 1
ATOM 1523 O O . SER A 1 188 ? 14.695 9.648 14.109 1 97.69 188 SER A O 1
ATOM 1525 N N . PHE A 1 189 ? 14.852 8.18 15.805 1 96.56 189 PHE A N 1
ATOM 1526 C CA . PHE A 1 189 ? 13.445 8.297 16.156 1 96.56 189 PHE A CA 1
ATOM 1527 C C . PHE A 1 189 ? 13.102 9.727 16.547 1 96.56 189 PHE A C 1
ATOM 1529 O O . PHE A 1 189 ? 12.07 10.258 16.125 1 96.56 189 PHE A O 1
ATOM 1536 N N . GLU A 1 190 ? 13.945 10.391 17.266 1 96.88 190 GLU A N 1
ATOM 1537 C CA . GLU A 1 190 ? 13.75 11.773 17.688 1 96.88 190 GLU A CA 1
ATOM 1538 C C . GLU A 1 190 ? 13.719 12.719 16.484 1 96.88 190 GLU A C 1
ATOM 1540 O O . GLU A 1 190 ? 12.867 13.609 16.422 1 96.88 190 GLU A O 1
ATOM 1545 N N . GLN A 1 191 ? 14.641 12.5 15.586 1 98.31 191 GLN A N 1
ATOM 1546 C CA . GLN A 1 191 ? 14.664 13.305 14.359 1 98.31 191 GLN A CA 1
ATOM 1547 C C . GLN A 1 191 ? 13.359 13.141 13.578 1 98.31 191 GLN A C 1
ATOM 1549 O O . GLN A 1 191 ? 12.812 14.117 13.07 1 98.31 191 GLN A O 1
ATOM 1554 N N . LEU A 1 192 ? 12.891 11.906 13.492 1 98.12 192 LEU A N 1
ATOM 1555 C CA . LEU A 1 192 ? 11.648 11.633 12.773 1 98.12 192 LEU A CA 1
ATOM 1556 C C . LEU A 1 192 ? 10.477 12.383 13.406 1 98.12 192 LEU A C 1
ATOM 1558 O O . LEU A 1 192 ? 9.664 12.984 12.703 1 98.12 192 LEU A O 1
ATOM 1562 N N . LEU A 1 193 ? 10.398 12.344 14.75 1 97.38 193 LEU A N 1
ATOM 1563 C CA . LEU A 1 193 ? 9.312 13.008 15.469 1 97.38 193 LEU A CA 1
ATOM 1564 C C . LEU A 1 193 ? 9.344 14.516 15.219 1 97.38 193 LEU A C 1
ATOM 1566 O O . LEU A 1 193 ? 8.305 15.117 14.938 1 97.38 193 LEU A O 1
ATOM 1570 N N . GLU A 1 194 ? 10.484 15.086 15.273 1 98.12 194 GLU A N 1
ATOM 1571 C CA . GLU A 1 194 ? 10.609 16.531 15.078 1 98.12 194 GLU A CA 1
ATOM 1572 C C . GLU A 1 194 ? 10.344 16.922 13.633 1 98.12 194 GLU A C 1
ATOM 1574 O O . GLU A 1 194 ? 9.695 17.938 13.359 1 98.12 194 GLU A O 1
ATOM 1579 N N . LEU A 1 195 ? 10.891 16.109 12.711 1 98.62 195 LEU A N 1
ATOM 1580 C CA . LEU A 1 195 ? 10.625 16.344 11.297 1 98.62 195 LEU A CA 1
ATOM 1581 C C . LEU A 1 195 ? 9.125 16.312 11.023 1 98.62 195 LEU A C 1
ATOM 1583 O O . LEU A 1 195 ? 8.602 17.188 10.328 1 98.62 195 LEU A O 1
ATOM 1587 N N . ALA A 1 196 ? 8.469 15.32 11.539 1 98.38 196 ALA A N 1
ATOM 1588 C CA . ALA A 1 196 ? 7.027 15.164 11.352 1 98.38 196 ALA A CA 1
ATOM 1589 C C . ALA A 1 196 ? 6.266 16.359 11.906 1 98.38 196 ALA A C 1
ATOM 1591 O O . ALA A 1 196 ? 5.375 16.906 11.25 1 98.38 196 ALA A O 1
ATOM 1592 N N . LYS A 1 197 ? 6.637 16.75 13.07 1 97.62 197 LYS A N 1
ATOM 1593 C CA . LYS A 1 197 ? 5.98 17.875 13.711 1 97.62 197 LYS A CA 1
ATOM 1594 C C . LYS A 1 197 ? 6.145 19.156 12.875 1 97.62 197 LYS A C 1
ATOM 1596 O O . LYS A 1 197 ? 5.156 19.812 12.555 1 97.62 197 LYS A O 1
ATOM 1601 N N . GLU A 1 198 ? 7.34 19.438 12.477 1 97.62 198 GLU A N 1
ATOM 1602 C CA . GLU A 1 198 ? 7.621 20.656 11.75 1 97.62 198 GLU A CA 1
ATOM 1603 C C . GLU A 1 198 ? 6.973 20.641 10.367 1 97.62 198 GLU A C 1
ATOM 1605 O O . GLU A 1 198 ? 6.562 21.688 9.852 1 97.62 198 GLU A O 1
ATOM 1610 N N . TRP A 1 199 ? 6.883 19.5 9.812 1 97.56 199 TRP A N 1
ATOM 1611 C CA . TRP A 1 199 ? 6.398 19.359 8.445 1 97.56 199 TRP A CA 1
ATOM 1612 C C . TRP A 1 199 ? 4.875 19.422 8.398 1 97.56 199 TRP A C 1
ATOM 1614 O O . TRP A 1 199 ? 4.297 19.953 7.445 1 97.56 199 TRP A O 1
ATOM 1624 N N . TYR A 1 200 ? 4.191 18.906 9.5 1 97.62 200 TYR A N 1
ATOM 1625 C CA . TYR A 1 200 ? 2.781 18.594 9.305 1 97.62 200 TYR A CA 1
ATOM 1626 C C . TYR A 1 200 ? 1.909 19.375 10.266 1 97.62 200 TYR A C 1
ATOM 1628 O O . TYR A 1 200 ? 0.695 19.484 10.078 1 97.62 200 TYR A O 1
ATOM 1636 N N . HIS A 1 201 ? 2.402 19.938 11.352 1 94.81 201 HIS A N 1
ATOM 1637 C CA . HIS A 1 201 ? 1.6 20.406 12.469 1 94.81 201 HIS A CA 1
ATOM 1638 C C . HIS A 1 201 ? 0.551 21.422 12.008 1 94.81 201 HIS A C 1
ATOM 1640 O O . HIS A 1 201 ? -0.527 21.516 12.602 1 94.81 201 HIS A O 1
ATOM 1646 N N . ASP A 1 202 ? 0.785 22.109 10.914 1 95.25 202 ASP A N 1
ATOM 1647 C CA . ASP A 1 202 ? -0.142 23.172 10.523 1 95.25 202 ASP A CA 1
ATOM 1648 C C . ASP A 1 202 ? -0.783 22.859 9.172 1 95.25 202 ASP A C 1
ATOM 1650 O O . ASP A 1 202 ? -1.359 23.75 8.531 1 95.25 202 ASP A O 1
ATOM 1654 N N . LYS A 1 203 ? -0.659 21.688 8.727 1 95.81 203 LYS A N 1
ATOM 1655 C CA . LYS A 1 203 ? -1.082 21.328 7.379 1 95.81 203 LYS A CA 1
ATOM 1656 C C . LYS A 1 203 ? -2.596 21.453 7.227 1 95.81 203 LYS A C 1
ATOM 1658 O O . LYS A 1 203 ? -3.104 21.594 6.113 1 95.81 203 LYS A O 1
ATOM 1663 N N . ALA A 1 204 ? -3.348 21.375 8.32 1 95.94 204 ALA A N 1
ATOM 1664 C CA . ALA A 1 204 ? -4.805 21.453 8.242 1 95.94 204 ALA A CA 1
ATOM 1665 C C . ALA A 1 204 ? -5.289 22.891 8.383 1 95.94 204 ALA A C 1
ATOM 1667 O O . ALA A 1 204 ? -6.492 23.156 8.336 1 95.94 204 ALA A O 1
ATOM 1668 N N . GLU A 1 205 ? -4.375 23.812 8.516 1 96.38 205 GLU A N 1
ATOM 1669 C CA . GLU A 1 205 ? -4.746 25.219 8.633 1 96.38 205 GLU A CA 1
ATOM 1670 C C . GLU A 1 205 ? -4.992 25.844 7.266 1 96.38 205 GLU A C 1
ATOM 1672 O O . GLU A 1 205 ? -4.32 25.5 6.293 1 96.38 205 GLU A O 1
ATOM 1677 N N . TYR A 1 206 ? -5.906 26.766 7.219 1 96.56 206 TYR A N 1
ATOM 1678 C CA . TYR A 1 206 ? -6.215 27.469 5.98 1 96.56 206 TYR A CA 1
ATOM 1679 C C . TYR A 1 206 ? -4.988 28.203 5.449 1 96.56 206 TYR A C 1
ATOM 1681 O O . TYR A 1 206 ? -4.762 28.25 4.234 1 96.56 206 TYR A O 1
ATOM 1689 N N . SER A 1 207 ? -4.176 28.75 6.328 1 95.31 207 SER A N 1
ATOM 1690 C CA . SER A 1 207 ? -3.049 29.609 5.965 1 95.31 207 SER A CA 1
ATOM 1691 C C . SER A 1 207 ? -1.829 28.781 5.582 1 95.31 207 SER A C 1
ATOM 1693 O O . SER A 1 207 ? -0.773 29.328 5.266 1 95.31 207 SER A O 1
ATOM 1695 N N . TYR A 1 208 ? -1.956 27.453 5.609 1 95.31 208 TYR A N 1
ATOM 1696 C CA . TYR A 1 208 ? -0.823 26.594 5.309 1 95.31 208 TYR A CA 1
ATOM 1697 C C . TYR A 1 208 ? -0.231 26.922 3.945 1 95.31 208 TYR A C 1
ATOM 1699 O O . TYR A 1 208 ? -0.962 27.078 2.963 1 95.31 208 TYR A O 1
ATOM 1707 N N . ASP A 1 209 ? 1.1 27 3.939 1 91.94 209 ASP A N 1
ATOM 1708 C CA . ASP A 1 209 ? 1.881 27.031 2.707 1 91.94 209 ASP A CA 1
ATOM 1709 C C . ASP A 1 209 ? 3.033 26.031 2.758 1 91.94 209 ASP A C 1
ATOM 1711 O O . ASP A 1 209 ? 3.607 25.797 3.822 1 91.94 209 ASP A O 1
ATOM 1715 N N . ARG A 1 210 ? 3.369 25.578 1.624 1 92.19 210 ARG A N 1
ATOM 1716 C CA . ARG A 1 210 ? 4.52 24.688 1.565 1 92.19 210 ARG A CA 1
ATOM 1717 C C . ARG A 1 210 ? 5.809 25.422 1.895 1 92.19 210 ARG A C 1
ATOM 1719 O O . ARG A 1 210 ? 5.98 26.594 1.511 1 92.19 210 ARG A O 1
ATOM 1726 N N . LYS A 1 211 ? 6.668 24.75 2.539 1 94.25 211 LYS A N 1
ATOM 1727 C CA . LYS A 1 211 ? 8 25.281 2.795 1 94.25 211 LYS A CA 1
ATOM 1728 C C . LYS A 1 211 ? 8.766 25.5 1.491 1 94.25 211 LYS A C 1
ATOM 1730 O O . LYS A 1 211 ? 8.703 24.672 0.583 1 94.25 211 LYS A O 1
ATOM 1735 N N . SER A 1 212 ? 9.445 2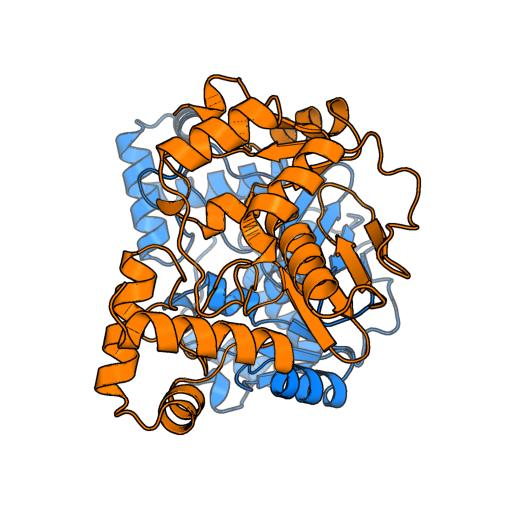6.594 1.412 1 93.69 212 SER A N 1
ATOM 1736 C CA . SER A 1 212 ? 10.352 26.812 0.286 1 93.69 212 SER A CA 1
ATOM 1737 C C . SER A 1 212 ? 11.539 25.859 0.34 1 93.69 212 SER A C 1
ATOM 1739 O O . SER A 1 212 ? 11.828 25.281 1.386 1 93.69 212 SER A O 1
ATOM 1741 N N . PRO A 1 213 ? 12.18 25.703 -0.773 1 93.06 213 PRO A N 1
ATOM 1742 C CA . PRO A 1 213 ? 13.391 24.875 -0.759 1 93.06 213 PRO A CA 1
ATOM 1743 C C . PRO A 1 213 ? 14.406 25.328 0.29 1 93.06 213 PRO A C 1
ATOM 1745 O O . PRO A 1 213 ? 15.047 24.5 0.93 1 93.06 213 PRO A O 1
ATOM 1748 N N . GLU A 1 214 ? 14.516 26.641 0.495 1 94.94 214 GLU A N 1
ATOM 1749 C CA . GLU A 1 214 ? 15.445 27.172 1.493 1 94.94 214 GLU A CA 1
ATOM 1750 C C . GLU A 1 214 ? 15 26.797 2.906 1 94.94 214 GLU A C 1
ATOM 1752 O O . GLU A 1 214 ? 15.82 26.422 3.742 1 94.94 214 GLU A O 1
ATOM 1757 N N . GLN A 1 215 ? 13.711 26.922 3.195 1 96.19 215 GLN A N 1
ATOM 1758 C CA . GLN A 1 215 ? 13.172 26.562 4.5 1 96.19 215 GLN A CA 1
ATOM 1759 C C . GLN A 1 215 ? 13.352 25.078 4.781 1 96.19 215 GLN A C 1
ATOM 1761 O O . GLN A 1 215 ? 13.625 24.688 5.918 1 96.19 215 GLN A O 1
ATOM 1766 N N . ILE A 1 216 ? 13.219 24.266 3.748 1 96.31 216 ILE A N 1
ATOM 1767 C CA . ILE A 1 216 ? 13.375 22.812 3.877 1 96.31 216 ILE A CA 1
ATOM 1768 C C . ILE A 1 216 ? 14.828 22.484 4.207 1 96.31 216 ILE A C 1
ATOM 1770 O O . ILE A 1 216 ? 15.102 21.688 5.113 1 96.31 216 ILE A O 1
ATOM 1774 N N . ARG A 1 217 ? 15.742 23.094 3.486 1 95.12 217 ARG A N 1
ATOM 1775 C CA . ARG A 1 217 ? 17.156 22.891 3.762 1 95.12 217 ARG A CA 1
ATOM 1776 C C . ARG A 1 217 ? 17.5 23.281 5.191 1 95.12 217 ARG A C 1
ATOM 1778 O O . ARG A 1 217 ? 18.234 22.578 5.879 1 95.12 217 ARG A O 1
ATOM 1785 N N . GLU A 1 218 ? 16.969 24.406 5.598 1 96.5 218 GLU A N 1
ATOM 1786 C CA . GLU A 1 218 ? 17.203 24.859 6.961 1 96.5 218 GLU A CA 1
ATOM 1787 C C . GLU A 1 218 ? 16.641 23.891 7.984 1 96.5 218 GLU A C 1
ATOM 1789 O O . GLU A 1 218 ? 17.25 23.625 9.016 1 96.5 218 GLU A O 1
ATOM 1794 N N . LEU A 1 219 ? 15.492 23.375 7.684 1 97.44 219 LEU A N 1
ATOM 1795 C CA . LEU A 1 219 ? 14.859 22.406 8.57 1 97.44 219 LEU A CA 1
ATOM 1796 C C . LEU A 1 219 ? 15.727 21.156 8.719 1 97.44 219 LEU A C 1
ATOM 1798 O O . LEU A 1 219 ? 16.016 20.719 9.836 1 97.44 219 LEU A O 1
ATOM 1802 N N . TYR A 1 220 ? 16.172 20.562 7.562 1 97.62 220 TYR A N 1
ATOM 1803 C CA . TYR A 1 220 ? 17.031 19.375 7.609 1 97.62 220 TYR A CA 1
ATOM 1804 C C . TYR A 1 220 ? 18.297 19.656 8.414 1 97.62 220 TYR A C 1
ATOM 1806 O O . TYR A 1 220 ? 18.688 18.844 9.266 1 97.62 220 TYR A O 1
ATOM 1814 N N . ASN A 1 221 ? 18.859 20.797 8.219 1 96.75 221 ASN A N 1
ATOM 1815 C CA . ASN A 1 221 ? 20.078 21.172 8.93 1 96.75 221 ASN A CA 1
ATOM 1816 C C . ASN A 1 221 ? 19.844 21.297 10.43 1 96.75 221 ASN A C 1
ATOM 1818 O O . ASN A 1 221 ? 20.641 20.797 11.227 1 96.75 221 ASN A O 1
ATOM 1822 N N . THR A 1 222 ? 18.75 21.938 10.789 1 97.56 222 THR A N 1
ATOM 1823 C CA . THR A 1 222 ? 18.422 22.156 12.188 1 97.56 222 THR A CA 1
ATOM 1824 C C . THR A 1 222 ? 18.203 20.812 12.898 1 97.56 222 THR A C 1
ATOM 1826 O O . THR A 1 222 ? 18.547 20.672 14.07 1 97.56 222 THR A O 1
ATOM 1829 N N . LEU A 1 223 ? 17.766 19.812 12.156 1 97.94 223 LEU A N 1
ATOM 1830 C CA . LEU A 1 223 ? 17.469 18.5 12.727 1 97.94 223 LEU A CA 1
ATOM 1831 C C . LEU A 1 223 ? 18.703 17.594 12.695 1 97.94 223 LEU A C 1
ATOM 1833 O O . LEU A 1 223 ? 18.641 16.422 13.078 1 97.94 223 LEU A O 1
ATOM 1837 N N . GLY A 1 224 ? 19.766 18.125 12.156 1 97.62 224 GLY A N 1
ATOM 1838 C CA . GLY A 1 224 ? 21 17.359 12.086 1 97.62 224 GLY A CA 1
ATOM 1839 C C . GLY A 1 224 ? 21.016 16.391 10.922 1 97.62 224 GLY A C 1
ATOM 1840 O O . GLY A 1 224 ? 21.812 15.438 10.914 1 97.62 224 GLY A O 1
ATOM 1841 N N . MET A 1 225 ? 20.094 16.531 9.977 1 97.62 225 MET A N 1
ATOM 1842 C CA . MET A 1 225 ? 20.047 15.719 8.766 1 97.62 225 MET A CA 1
ATOM 1843 C C . MET A 1 225 ? 20.891 16.359 7.66 1 97.62 225 MET A C 1
ATOM 1845 O O . MET A 1 225 ? 20.359 16.859 6.676 1 97.62 225 MET A O 1
ATOM 1849 N N . THR A 1 226 ? 22.234 16.109 7.727 1 94.69 226 THR A N 1
ATOM 1850 C CA . THR A 1 226 ? 23.156 16.906 6.941 1 94.69 226 THR A CA 1
ATOM 1851 C C . THR A 1 226 ? 23.812 16.062 5.848 1 94.69 226 THR A C 1
ATOM 1853 O O . THR A 1 226 ? 24.641 16.562 5.082 1 94.69 226 THR A O 1
ATOM 1856 N N . GLU A 1 227 ? 23.438 14.805 5.781 1 94.94 227 GLU A N 1
ATOM 1857 C CA . GLU A 1 227 ? 23.984 13.953 4.734 1 94.94 227 GLU A CA 1
ATOM 1858 C C . GLU A 1 227 ? 23.656 14.492 3.348 1 94.94 227 GLU A C 1
ATOM 1860 O O . GLU A 1 227 ? 22.641 15.188 3.174 1 94.94 227 GLU A O 1
ATOM 1865 N N . ALA A 1 228 ? 24.469 14.133 2.385 1 95.12 228 ALA A N 1
ATOM 1866 C CA . ALA A 1 228 ? 24.25 14.516 0.991 1 95.12 228 ALA A CA 1
ATOM 1867 C C . ALA A 1 228 ? 22.875 14.055 0.501 1 95.12 228 ALA A C 1
ATOM 1869 O O . ALA A 1 228 ? 22.266 14.703 -0.344 1 95.12 228 ALA A O 1
ATOM 1870 N N . PHE A 1 229 ? 22.438 13.086 1.107 1 96.44 229 PHE A N 1
ATOM 1871 C CA . PHE A 1 229 ? 21.141 12.516 0.782 1 96.44 229 PHE A CA 1
ATOM 1872 C C . PHE A 1 229 ? 20.047 13.578 0.844 1 96.44 229 PHE A C 1
ATOM 1874 O O . PHE A 1 229 ? 19.141 13.602 -0.001 1 96.44 229 PHE A O 1
ATOM 1881 N N . TRP A 1 230 ? 20.125 14.5 1.793 1 96.69 230 TRP A N 1
ATOM 1882 C CA . TRP A 1 230 ? 19.078 15.461 2.074 1 96.69 230 TRP A CA 1
ATOM 1883 C C . TRP A 1 230 ? 19.281 16.75 1.274 1 96.69 230 TRP A C 1
ATOM 1885 O O . TRP A 1 230 ? 18.469 17.656 1.331 1 96.69 230 TRP A O 1
ATOM 1895 N N . LYS A 1 231 ? 20.391 16.812 0.52 1 89.5 231 LYS A N 1
ATOM 1896 C CA . LYS A 1 231 ? 20.734 18.016 -0.229 1 89.5 231 LYS A CA 1
ATOM 1897 C C . LYS A 1 231 ? 20.453 17.844 -1.719 1 89.5 231 LYS A C 1
ATOM 1899 O O . LYS A 1 231 ? 20.656 18.766 -2.508 1 89.5 231 LYS A O 1
ATOM 1904 N N . GLN A 1 232 ? 20.062 16.641 -2.039 1 79.38 232 GLN A N 1
ATOM 1905 C CA . GLN A 1 232 ? 19.781 16.328 -3.436 1 79.38 232 GLN A CA 1
ATOM 1906 C C . GLN A 1 232 ? 18.344 16.672 -3.805 1 79.38 232 GLN A C 1
ATOM 1908 O O . GLN A 1 232 ? 17.453 16.609 -2.959 1 79.38 232 GLN A O 1
ATOM 1913 N N . MET B 1 1 ? 2.229 -15.023 -25.766 1 85.19 1 MET B N 1
ATOM 1914 C CA . MET B 1 1 ? 3.561 -14.625 -25.328 1 85.19 1 MET B CA 1
ATOM 1915 C C . MET B 1 1 ? 4.641 -15.32 -26.156 1 85.19 1 MET B C 1
ATOM 1917 O O . MET B 1 1 ? 4.578 -16.531 -26.359 1 85.19 1 MET B O 1
ATOM 1921 N N . ASP B 1 2 ? 5.566 -14.555 -26.688 1 89.75 2 ASP B N 1
ATOM 1922 C CA . ASP B 1 2 ? 6.656 -15.195 -27.406 1 89.75 2 ASP B CA 1
ATOM 1923 C C . ASP B 1 2 ? 7.613 -15.898 -26.453 1 89.75 2 ASP B C 1
ATOM 1925 O O . ASP B 1 2 ? 7.465 -15.797 -25.234 1 89.75 2 ASP B O 1
ATOM 1929 N N . THR B 1 3 ? 8.523 -16.641 -26.938 1 92.31 3 THR B N 1
ATOM 1930 C CA . THR B 1 3 ? 9.398 -17.516 -26.172 1 92.31 3 THR B CA 1
ATOM 1931 C C . THR B 1 3 ? 10.234 -16.703 -25.188 1 92.31 3 THR B C 1
ATOM 1933 O O . THR B 1 3 ? 10.367 -17.078 -24.016 1 92.31 3 THR B O 1
ATOM 1936 N N . GLU B 1 4 ? 10.75 -15.602 -25.609 1 93.5 4 GLU B N 1
ATOM 1937 C CA . GLU B 1 4 ? 11.594 -14.773 -24.75 1 93.5 4 GLU B CA 1
ATOM 1938 C C . GLU B 1 4 ? 10.797 -14.164 -23.594 1 93.5 4 GLU B C 1
ATOM 1940 O O . GLU B 1 4 ? 11.25 -14.148 -22.453 1 93.5 4 GLU B O 1
ATOM 1945 N N . THR B 1 5 ? 9.648 -13.695 -23.938 1 95.38 5 THR B N 1
ATOM 1946 C CA . THR B 1 5 ? 8.758 -13.117 -22.938 1 95.38 5 THR B CA 1
ATOM 1947 C C . THR B 1 5 ? 8.328 -14.172 -21.922 1 95.38 5 THR B C 1
ATOM 1949 O O . THR B 1 5 ? 8.328 -13.914 -20.719 1 95.38 5 THR B O 1
ATOM 1952 N N . ARG B 1 6 ? 8.039 -15.344 -22.391 1 95.81 6 ARG B N 1
ATOM 1953 C CA . ARG B 1 6 ? 7.664 -16.438 -21.5 1 95.81 6 ARG B CA 1
ATOM 1954 C C . ARG B 1 6 ? 8.82 -16.812 -20.578 1 95.81 6 ARG B C 1
ATOM 1956 O O . ARG B 1 6 ? 8.617 -17.047 -19.391 1 95.81 6 ARG B O 1
ATOM 1963 N N . THR B 1 7 ? 9.969 -16.906 -21.156 1 96.62 7 THR B N 1
ATOM 1964 C CA . THR B 1 7 ? 11.156 -17.219 -20.359 1 96.62 7 THR B CA 1
ATOM 1965 C C . THR B 1 7 ? 11.414 -16.156 -19.312 1 96.62 7 THR B C 1
ATOM 1967 O O . THR B 1 7 ? 11.719 -16.469 -18.156 1 96.62 7 THR B O 1
ATOM 1970 N N . THR B 1 8 ? 11.258 -14.906 -19.719 1 97.62 8 THR B N 1
ATOM 1971 C CA . THR B 1 8 ? 11.453 -13.797 -18.797 1 97.62 8 THR B CA 1
ATOM 1972 C C . THR B 1 8 ? 10.477 -13.891 -17.625 1 97.62 8 THR B C 1
ATOM 1974 O O . THR B 1 8 ? 10.883 -13.773 -16.469 1 97.62 8 THR B O 1
ATOM 1977 N N . ARG B 1 9 ? 9.234 -14.117 -17.922 1 97.69 9 ARG B N 1
ATOM 1978 C CA . ARG B 1 9 ? 8.227 -14.266 -16.875 1 97.69 9 ARG B CA 1
ATOM 1979 C C . ARG B 1 9 ? 8.594 -15.391 -15.914 1 97.69 9 ARG B C 1
ATOM 1981 O O . ARG B 1 9 ? 8.547 -15.219 -14.695 1 97.69 9 ARG B O 1
ATOM 1988 N N . PHE B 1 10 ? 8.93 -16.516 -16.547 1 97.69 10 PHE B N 1
ATOM 1989 C CA . PHE B 1 10 ? 9.273 -17.703 -15.773 1 97.69 10 PHE B CA 1
ATOM 1990 C C . PHE B 1 10 ? 10.453 -17.422 -14.852 1 97.69 10 PHE B C 1
ATOM 1992 O O . PHE B 1 10 ? 10.422 -17.766 -13.672 1 97.69 10 PHE B O 1
ATOM 1999 N N . ARG B 1 11 ? 11.461 -16.781 -15.289 1 98 11 ARG B N 1
ATOM 2000 C CA . ARG B 1 11 ? 12.664 -16.484 -14.516 1 98 11 ARG B CA 1
ATOM 2001 C C . ARG B 1 11 ? 12.367 -15.508 -13.391 1 98 11 ARG B C 1
ATOM 2003 O O . ARG B 1 11 ? 12.914 -15.633 -12.289 1 98 11 ARG B O 1
ATOM 2010 N N . ILE B 1 12 ? 11.516 -14.531 -13.672 1 98.31 12 ILE B N 1
ATOM 2011 C CA . ILE B 1 12 ? 11.133 -13.578 -12.633 1 98.31 12 ILE B CA 1
ATOM 2012 C C . ILE B 1 12 ? 10.398 -14.312 -11.516 1 98.31 12 ILE B C 1
ATOM 2014 O O . ILE B 1 12 ? 10.711 -14.141 -10.336 1 98.31 12 ILE B O 1
ATOM 2018 N N . MET B 1 13 ? 9.469 -15.203 -11.898 1 97.75 13 MET B N 1
ATOM 2019 C CA . MET B 1 13 ? 8.656 -15.922 -10.922 1 97.75 13 MET B CA 1
ATOM 2020 C C . MET B 1 13 ? 9.523 -16.828 -10.055 1 97.75 13 MET B C 1
ATOM 2022 O O . MET B 1 13 ? 9.398 -16.828 -8.828 1 97.75 13 MET B O 1
ATOM 2026 N N . ARG B 1 14 ? 10.398 -17.516 -10.688 1 97 14 ARG B N 1
ATOM 2027 C CA . ARG B 1 14 ? 11.273 -18.422 -9.969 1 97 14 ARG B CA 1
ATOM 2028 C C . ARG B 1 14 ? 12.211 -17.672 -9.031 1 97 14 ARG B C 1
ATOM 2030 O O . ARG B 1 14 ? 12.406 -18.062 -7.887 1 97 14 ARG B O 1
ATOM 2037 N N . PHE B 1 15 ? 12.75 -16.594 -9.57 1 97.44 15 PHE B N 1
ATOM 2038 C CA . PHE B 1 15 ? 13.641 -15.781 -8.758 1 97.44 15 PHE B CA 1
ATOM 2039 C C . PHE B 1 15 ? 12.922 -15.25 -7.523 1 97.44 15 PHE B C 1
ATOM 2041 O O . PHE B 1 15 ? 13.453 -15.312 -6.414 1 97.44 15 PHE B O 1
ATOM 2048 N N . TYR B 1 16 ? 11.703 -14.75 -7.746 1 97.19 16 TYR B N 1
ATOM 2049 C CA . TYR B 1 16 ? 10.914 -14.203 -6.652 1 97.19 16 TYR B CA 1
ATOM 2050 C C . TYR B 1 16 ? 10.633 -15.266 -5.594 1 97.19 16 TYR B C 1
ATOM 2052 O O . TYR B 1 16 ? 10.812 -15.016 -4.398 1 97.19 16 TYR B O 1
ATOM 2060 N N . LEU B 1 17 ? 10.242 -16.453 -6.008 1 96.56 17 LEU B N 1
ATOM 2061 C CA . LEU B 1 17 ? 9.953 -17.547 -5.098 1 96.56 17 LEU B CA 1
ATOM 2062 C C . LEU B 1 17 ? 11.188 -17.922 -4.281 1 96.56 17 LEU B C 1
ATOM 2064 O O . LEU B 1 17 ? 11.086 -18.203 -3.084 1 96.56 17 LEU B O 1
ATOM 2068 N N . ASP B 1 18 ? 12.32 -17.797 -4.895 1 95.56 18 ASP B N 1
ATOM 2069 C CA . ASP B 1 18 ? 13.547 -18.281 -4.262 1 95.56 18 ASP B CA 1
ATOM 2070 C C . ASP B 1 18 ? 14.148 -17.203 -3.354 1 95.56 18 ASP B C 1
ATOM 2072 O O . ASP B 1 18 ? 14.766 -17.516 -2.334 1 95.56 18 ASP B O 1
ATOM 2076 N N . ASN B 1 19 ? 13.906 -15.922 -3.715 1 95.62 19 ASN B N 1
ATOM 2077 C CA . ASN B 1 19 ? 14.688 -14.891 -3.049 1 95.62 19 ASN B CA 1
ATOM 2078 C C . ASN B 1 19 ? 13.797 -13.969 -2.217 1 95.62 19 ASN B C 1
ATOM 2080 O O . ASN B 1 19 ? 14.297 -13.211 -1.378 1 95.62 19 ASN B O 1
ATOM 2084 N N . GLY B 1 20 ? 12.469 -13.961 -2.473 1 95.12 20 GLY B N 1
ATOM 2085 C CA . GLY B 1 20 ? 11.555 -13.141 -1.694 1 95.12 20 GLY B CA 1
ATOM 2086 C C . GLY B 1 20 ? 11.508 -11.703 -2.16 1 95.12 20 GLY B C 1
ATOM 2087 O O . GLY B 1 20 ? 10.953 -10.836 -1.476 1 95.12 20 GLY B O 1
ATOM 2088 N N . ARG B 1 21 ? 12.188 -11.391 -3.24 1 96.5 21 ARG B N 1
ATOM 2089 C CA . ARG B 1 21 ? 12.219 -10.078 -3.881 1 96.5 21 ARG B CA 1
ATOM 2090 C C . ARG B 1 21 ? 12.32 -10.211 -5.395 1 96.5 21 ARG B C 1
ATOM 2092 O O . ARG B 1 21 ? 12.734 -11.25 -5.906 1 96.5 21 ARG B O 1
ATOM 2099 N N . PRO B 1 22 ? 11.875 -9.211 -6.145 1 97.62 22 PRO B N 1
ATOM 2100 C CA . PRO B 1 22 ? 12.07 -9.281 -7.594 1 97.62 22 PRO B CA 1
ATOM 2101 C C . PRO B 1 22 ? 13.531 -9.102 -8.008 1 97.62 22 PRO B C 1
ATOM 2103 O O . PRO B 1 22 ? 14.305 -8.469 -7.281 1 97.62 22 PRO B O 1
ATOM 2106 N N . PRO B 1 23 ? 13.891 -9.656 -9.109 1 97.88 23 PRO B N 1
ATOM 2107 C CA . PRO B 1 23 ? 15.258 -9.469 -9.609 1 97.88 23 PRO B CA 1
ATOM 2108 C C . PRO B 1 23 ? 15.508 -8.055 -10.125 1 97.88 23 PRO B C 1
ATOM 2110 O O . PRO B 1 23 ? 14.578 -7.387 -10.586 1 97.88 23 PRO B O 1
ATOM 2113 N N . THR B 1 24 ? 16.734 -7.629 -10.055 1 97.12 24 THR B N 1
ATOM 2114 C CA . THR B 1 24 ? 17.188 -6.445 -10.781 1 97.12 24 THR B CA 1
ATOM 2115 C C . THR B 1 24 ? 17.312 -6.742 -12.273 1 97.12 24 THR B C 1
ATOM 2117 O O . THR B 1 24 ? 17.281 -7.902 -12.68 1 97.12 24 THR B O 1
ATOM 2120 N N . LEU B 1 25 ? 17.406 -5.656 -13.039 1 96.69 25 LEU B N 1
ATOM 2121 C CA . LEU B 1 25 ? 17.625 -5.844 -14.469 1 96.69 25 LEU B CA 1
ATOM 2122 C C . LEU B 1 25 ? 18.922 -6.605 -14.711 1 96.69 25 LEU B C 1
ATOM 2124 O O . LEU B 1 25 ? 18.984 -7.488 -15.578 1 96.69 25 LEU B O 1
ATOM 2128 N N . GLU B 1 26 ? 19.969 -6.316 -13.953 1 96.38 26 GLU B N 1
ATOM 2129 C CA . GLU B 1 26 ? 21.25 -6.984 -14.086 1 96.38 26 GLU B CA 1
ATOM 2130 C C . GLU B 1 26 ? 21.141 -8.469 -13.766 1 96.38 26 GLU B C 1
ATOM 2132 O O . GLU B 1 26 ? 21.672 -9.312 -14.492 1 96.38 26 GLU B O 1
ATOM 2137 N N . GLU B 1 27 ? 20.438 -8.828 -12.727 1 97.12 27 GLU B N 1
ATOM 2138 C CA . GLU B 1 27 ? 20.25 -10.227 -12.352 1 97.12 27 GLU B CA 1
ATOM 2139 C C . GLU B 1 27 ? 19.469 -10.984 -13.422 1 97.12 27 GLU B C 1
ATOM 2141 O O . GLU B 1 27 ? 19.781 -12.141 -13.727 1 97.12 27 GLU B O 1
ATOM 2146 N N . LEU B 1 28 ? 18.5 -10.344 -14 1 97.12 28 LEU B N 1
ATOM 2147 C CA . LEU B 1 28 ? 17.703 -10.969 -15.047 1 97.12 28 LEU B CA 1
ATOM 2148 C C . LEU B 1 28 ? 18.531 -11.188 -16.312 1 97.12 28 LEU B C 1
ATOM 2150 O O . LEU B 1 28 ? 18.484 -12.266 -16.906 1 97.12 28 LEU B O 1
ATOM 2154 N N . THR B 1 29 ? 19.266 -10.109 -16.688 1 97 29 THR B N 1
ATOM 2155 C CA . THR B 1 29 ? 20.094 -10.188 -17.875 1 97 29 THR B CA 1
ATOM 2156 C C . THR B 1 29 ? 21.141 -11.289 -17.734 1 97 29 THR B C 1
ATOM 2158 O O . THR B 1 29 ? 21.359 -12.055 -18.688 1 97 29 THR B O 1
ATOM 2161 N N . LYS B 1 30 ? 21.734 -11.445 -16.578 1 96.56 30 LYS B N 1
ATOM 2162 C CA . LYS B 1 30 ? 22.734 -12.484 -16.328 1 96.56 30 LYS B CA 1
ATOM 2163 C C . LYS B 1 30 ? 22.094 -13.867 -16.359 1 96.56 30 LYS B C 1
ATOM 2165 O O . LYS B 1 30 ? 22.641 -14.797 -16.969 1 96.56 30 LYS B O 1
ATOM 2170 N N . SER B 1 31 ? 20.938 -13.992 -15.75 1 95 31 SER B N 1
ATOM 2171 C CA . SER B 1 31 ? 20.266 -15.289 -15.656 1 95 31 SER B CA 1
ATOM 2172 C C . SER B 1 31 ? 19.828 -15.773 -17.031 1 95 31 SER B C 1
ATOM 2174 O O . SER B 1 31 ? 19.781 -16.984 -17.281 1 95 31 SER B O 1
ATOM 2176 N N . MET B 1 32 ? 19.516 -14.859 -17.906 1 95.31 32 MET B N 1
ATOM 2177 C CA . MET B 1 32 ? 18.969 -15.234 -19.203 1 95.31 32 MET B CA 1
ATOM 2178 C C . MET B 1 32 ? 20.031 -15.148 -20.297 1 95.31 32 MET B C 1
ATOM 2180 O O . MET B 1 32 ? 19.781 -15.562 -21.422 1 95.31 32 MET B O 1
ATOM 2184 N N . ASP B 1 33 ? 21.141 -14.633 -19.953 1 95.38 33 ASP B N 1
ATOM 2185 C CA . ASP B 1 33 ? 22.219 -14.414 -20.906 1 95.38 33 ASP B CA 1
ATOM 2186 C C . ASP B 1 33 ? 21.719 -13.633 -22.125 1 95.38 33 ASP B C 1
ATOM 2188 O O . ASP B 1 33 ? 21.875 -14.078 -23.266 1 95.38 33 ASP B O 1
ATOM 2192 N N . LEU B 1 34 ? 21 -12.547 -21.891 1 95.62 34 LEU B N 1
ATOM 2193 C CA . LEU B 1 34 ? 20.469 -11.648 -22.906 1 95.62 34 LEU B CA 1
ATOM 2194 C C . LEU B 1 34 ? 20.922 -10.211 -22.641 1 95.62 34 LEU B C 1
ATOM 2196 O O . LEU B 1 34 ? 21.234 -9.852 -21.516 1 95.62 34 LEU B O 1
ATOM 2200 N N . ALA B 1 35 ? 20.922 -9.492 -23.688 1 95.88 35 ALA B N 1
ATOM 2201 C CA . ALA B 1 35 ? 21.234 -8.07 -23.547 1 95.88 35 ALA B CA 1
ATOM 2202 C C . ALA B 1 35 ? 20.141 -7.332 -22.781 1 95.88 35 ALA B C 1
ATOM 2204 O O . ALA B 1 35 ? 18.969 -7.695 -22.859 1 95.88 35 ALA B O 1
ATOM 2205 N N . PRO B 1 36 ? 20.531 -6.277 -22.016 1 96.31 36 PRO B N 1
ATOM 2206 C CA . PRO B 1 36 ? 19.547 -5.516 -21.25 1 96.31 36 PRO B CA 1
ATOM 2207 C C . PRO B 1 36 ? 18.375 -5.02 -22.094 1 96.31 36 PRO B C 1
ATOM 2209 O O . PRO B 1 36 ? 17.234 -5.023 -21.641 1 96.31 36 PRO B O 1
ATOM 2212 N N . GLU B 1 37 ? 18.672 -4.637 -23.266 1 96.69 37 GLU B N 1
ATOM 2213 C CA . GLU B 1 37 ? 17.641 -4.102 -24.141 1 96.69 37 GLU B CA 1
ATOM 2214 C C . GLU B 1 37 ? 16.609 -5.168 -24.484 1 96.69 37 GLU B C 1
ATOM 2216 O O . GLU B 1 37 ? 15.414 -4.867 -24.594 1 96.69 37 GLU B O 1
ATOM 2221 N N . THR B 1 38 ? 17.094 -6.34 -24.672 1 95.94 38 THR B N 1
ATOM 2222 C CA . THR B 1 38 ? 16.188 -7.449 -24.984 1 95.94 38 THR B CA 1
ATOM 2223 C C . THR B 1 38 ? 15.32 -7.797 -23.781 1 95.94 38 THR B C 1
ATOM 2225 O O . THR B 1 38 ? 14.117 -8.031 -23.922 1 95.94 38 THR B O 1
ATOM 2228 N N . VAL B 1 39 ? 15.883 -7.797 -22.609 1 96.88 39 VAL B N 1
ATOM 2229 C CA . VAL B 1 39 ? 15.148 -8.07 -21.375 1 96.88 39 VAL B CA 1
ATOM 2230 C C . VAL B 1 39 ? 14.094 -6.988 -21.141 1 96.88 39 VAL B C 1
ATOM 2232 O O . VAL B 1 39 ? 12.953 -7.289 -20.797 1 96.88 39 VAL B O 1
ATOM 2235 N N . TRP B 1 40 ? 14.469 -5.781 -21.422 1 96.81 40 TRP B N 1
ATOM 2236 C CA . TRP B 1 40 ? 13.547 -4.664 -21.234 1 96.81 40 TRP B CA 1
ATOM 2237 C C . TRP B 1 40 ? 12.352 -4.781 -22.172 1 96.81 40 TRP B C 1
ATOM 2239 O O . TRP B 1 40 ? 11.219 -4.5 -21.766 1 96.81 40 TRP B O 1
ATOM 2249 N N . LYS B 1 41 ? 12.617 -5.176 -23.359 1 97 41 LYS B N 1
ATOM 2250 C CA . LYS B 1 41 ? 11.539 -5.395 -24.312 1 97 41 LYS B CA 1
ATOM 2251 C C . LYS B 1 41 ? 10.555 -6.445 -23.797 1 97 41 LYS B C 1
ATOM 2253 O O . LYS B 1 41 ? 9.344 -6.277 -23.906 1 97 41 LYS B O 1
ATOM 2258 N N . SER B 1 42 ? 11.086 -7.488 -23.266 1 97.62 42 SER B N 1
ATOM 2259 C CA . SER B 1 42 ? 10.25 -8.539 -22.688 1 97.62 42 SER B CA 1
ATOM 2260 C C . SER B 1 42 ? 9.445 -8.023 -21.5 1 97.62 42 SER B C 1
ATOM 2262 O O . SER B 1 42 ? 8.266 -8.352 -21.344 1 97.62 42 SER B O 1
ATOM 2264 N N . LEU B 1 43 ? 10.062 -7.219 -20.672 1 98.25 43 LEU B N 1
ATOM 2265 C CA . LEU B 1 43 ? 9.383 -6.637 -19.531 1 98.25 43 LEU B CA 1
ATOM 2266 C C . LEU B 1 43 ? 8.227 -5.75 -19.969 1 98.25 43 LEU B C 1
ATOM 2268 O O . LEU B 1 43 ? 7.133 -5.809 -19.391 1 98.25 43 LEU B O 1
ATOM 2272 N N . LYS B 1 44 ? 8.461 -4.992 -20.953 1 97.94 44 LYS B N 1
ATOM 2273 C CA . LYS B 1 44 ? 7.414 -4.121 -21.484 1 97.94 44 LYS B CA 1
ATOM 2274 C C . LYS B 1 44 ? 6.266 -4.941 -22.062 1 97.94 44 LYS B C 1
ATOM 2276 O O . LYS B 1 44 ? 5.098 -4.594 -21.891 1 97.94 44 LYS B O 1
ATOM 2281 N N . GLN B 1 45 ? 6.609 -5.973 -22.734 1 97.69 45 GLN B N 1
ATOM 2282 C CA . GLN B 1 45 ? 5.574 -6.848 -23.281 1 97.69 45 GLN B CA 1
ATOM 2283 C C . GLN B 1 45 ? 4.754 -7.484 -22.156 1 97.69 45 GLN B C 1
ATOM 2285 O O . GLN B 1 45 ? 3.529 -7.582 -22.266 1 97.69 45 GLN B O 1
ATOM 2290 N N . LEU B 1 46 ? 5.453 -7.934 -21.125 1 97.81 46 LEU B N 1
ATOM 2291 C CA . LEU B 1 46 ? 4.762 -8.516 -19.984 1 97.81 46 LEU B CA 1
ATOM 2292 C C . LEU B 1 46 ? 3.822 -7.496 -19.344 1 97.81 46 LEU B C 1
ATOM 2294 O O . LEU B 1 46 ? 2.725 -7.844 -18.906 1 97.81 46 LEU B O 1
ATOM 2298 N N . GLU B 1 47 ? 4.234 -6.266 -19.203 1 97.88 47 GLU B N 1
ATOM 2299 C CA . GLU B 1 47 ? 3.375 -5.227 -18.641 1 97.88 47 GLU B CA 1
ATOM 2300 C C . GLU B 1 47 ? 2.166 -4.973 -19.547 1 97.88 47 GLU B C 1
ATOM 2302 O O . GLU B 1 47 ? 1.035 -4.879 -19.062 1 97.88 47 GLU B O 1
ATOM 2307 N N . ASP B 1 48 ? 2.396 -4.941 -20.875 1 96.44 48 ASP B N 1
ATOM 2308 C CA . ASP B 1 48 ? 1.32 -4.734 -21.844 1 96.44 48 ASP B CA 1
ATOM 2309 C C . ASP B 1 48 ? 0.28 -5.848 -21.75 1 96.44 48 ASP B C 1
ATOM 2311 O O . ASP B 1 48 ? -0.911 -5.609 -21.969 1 96.44 48 ASP B O 1
ATOM 2315 N N . LEU B 1 49 ? 0.791 -7.004 -21.438 1 95.19 49 LEU B N 1
ATOM 2316 C CA . LEU B 1 49 ? -0.082 -8.172 -21.344 1 95.19 49 LEU B CA 1
ATOM 2317 C C . LEU B 1 49 ? -0.653 -8.32 -19.938 1 95.19 49 LEU B C 1
ATOM 2319 O O . LEU B 1 49 ? -1.337 -9.305 -19.656 1 95.19 49 LEU B O 1
ATOM 2323 N N . HIS B 1 50 ? -0.313 -7.434 -19.047 1 96 50 HIS B N 1
ATOM 2324 C CA . HIS B 1 50 ? -0.868 -7.375 -17.688 1 96 50 HIS B CA 1
ATOM 2325 C C . HIS B 1 50 ? -0.357 -8.523 -16.828 1 96 50 HIS B C 1
ATOM 2327 O O . HIS B 1 50 ? -1.111 -9.102 -16.047 1 96 50 HIS B O 1
ATOM 2333 N N . HIS B 1 51 ? 0.942 -8.844 -17 1 96.5 51 HIS B N 1
ATOM 2334 C CA . HIS B 1 51 ? 1.555 -9.875 -16.172 1 96.5 51 HIS B CA 1
ATOM 2335 C C . HIS B 1 51 ? 2.285 -9.258 -14.984 1 96.5 51 HIS B C 1
ATOM 2337 O O . HIS B 1 51 ? 2.52 -9.93 -13.977 1 96.5 51 HIS B O 1
ATOM 2343 N N . LEU B 1 52 ? 2.703 -8.031 -15.172 1 97.88 52 LEU B N 1
ATOM 2344 C CA . LEU B 1 52 ? 3.4 -7.328 -14.109 1 97.88 52 LEU B CA 1
ATOM 2345 C C . LEU B 1 52 ? 3.229 -5.82 -14.25 1 97.88 52 LEU B C 1
ATOM 2347 O O . LEU B 1 52 ? 2.635 -5.348 -15.219 1 97.88 52 LEU B O 1
ATOM 2351 N N . VAL B 1 53 ? 3.559 -5.105 -13.25 1 98.31 53 VAL B N 1
ATOM 2352 C CA . VAL B 1 53 ? 3.602 -3.648 -13.242 1 98.31 53 VAL B CA 1
ATOM 2353 C C . VAL B 1 53 ? 5.039 -3.176 -13.039 1 98.31 53 VAL B C 1
ATOM 2355 O O . VAL B 1 53 ? 5.738 -3.648 -12.141 1 98.31 53 VAL B O 1
ATOM 2358 N N . LEU B 1 54 ? 5.488 -2.357 -13.945 1 98.44 54 LEU B N 1
ATOM 2359 C CA . LEU B 1 54 ? 6.82 -1.776 -13.828 1 98.44 54 LEU B CA 1
ATOM 2360 C C . LEU B 1 54 ? 6.77 -0.446 -13.078 1 98.44 54 LEU B C 1
ATOM 2362 O O . LEU B 1 54 ? 5.75 0.246 -13.109 1 98.44 54 LEU B O 1
ATOM 2366 N N . TYR B 1 55 ? 7.797 -0.157 -12.336 1 97.56 55 TYR B N 1
ATOM 2367 C CA . TYR B 1 55 ? 7.934 1.188 -11.781 1 97.56 55 TYR B CA 1
ATOM 2368 C C . TYR B 1 55 ? 8.008 2.227 -12.898 1 97.56 55 TYR B C 1
ATOM 2370 O O . TYR B 1 55 ? 8.539 1.952 -13.977 1 97.56 55 TYR B O 1
ATOM 2378 N N . LYS B 1 56 ? 7.547 3.402 -12.586 1 95.88 56 LYS B N 1
ATOM 2379 C CA . LYS B 1 56 ? 7.691 4.531 -13.5 1 95.88 56 LYS B CA 1
ATOM 2380 C C . LYS B 1 56 ? 9.164 4.855 -13.742 1 95.88 56 LYS B C 1
ATOM 2382 O O . LYS B 1 56 ? 10.008 4.625 -12.875 1 95.88 56 LYS B O 1
ATOM 2387 N N . GLU B 1 57 ? 9.383 5.359 -14.922 1 95.06 57 GLU B N 1
ATOM 2388 C CA . GLU B 1 57 ? 10.734 5.816 -15.227 1 95.06 57 GLU B CA 1
ATOM 2389 C C . GLU B 1 57 ? 11.211 6.844 -14.203 1 95.06 57 GLU B C 1
ATOM 2391 O O . GLU B 1 57 ? 10.453 7.738 -13.82 1 95.06 57 GLU B O 1
ATOM 2396 N N . GLY B 1 58 ? 12.391 6.719 -13.766 1 95.5 58 GLY B N 1
ATOM 2397 C CA . GLY B 1 58 ? 12.984 7.688 -12.859 1 95.5 58 GLY B CA 1
ATOM 2398 C C . GLY B 1 58 ? 12.844 7.305 -11.398 1 95.5 58 GLY B C 1
ATOM 2399 O O . GLY B 1 58 ? 13.523 7.871 -10.539 1 95.5 58 GLY B O 1
ATOM 2400 N N . VAL B 1 59 ? 11.984 6.363 -11.055 1 96.81 59 VAL B N 1
ATOM 2401 C CA . VAL B 1 59 ? 11.867 5.883 -9.68 1 96.81 59 VAL B CA 1
ATOM 2402 C C . VAL B 1 59 ? 13.164 5.199 -9.258 1 96.81 59 VAL B C 1
ATOM 2404 O O . VAL B 1 59 ? 13.68 4.336 -9.969 1 96.81 59 VAL B O 1
ATOM 2407 N N . PRO B 1 60 ? 13.734 5.547 -8.141 1 95.69 60 PRO B N 1
ATOM 2408 C CA . PRO B 1 60 ? 15.031 4.992 -7.754 1 95.69 60 PRO B CA 1
ATOM 2409 C C . PRO B 1 60 ? 14.914 3.625 -7.086 1 95.69 60 PRO B C 1
ATOM 2411 O O . PRO B 1 60 ? 15.383 3.443 -5.961 1 95.69 60 PRO B O 1
ATOM 2414 N N . SER B 1 61 ? 14.336 2.691 -7.758 1 96.75 61 SER B N 1
ATOM 2415 C CA . SER B 1 61 ? 14.258 1.298 -7.332 1 96.75 61 SER B CA 1
ATOM 2416 C C . SER B 1 61 ? 15.344 0.458 -7.992 1 96.75 61 SER B C 1
ATOM 2418 O O . SER B 1 61 ? 15.648 0.637 -9.172 1 96.75 61 SER B O 1
ATOM 2420 N N . PRO B 1 62 ? 15.938 -0.448 -7.211 1 96.19 62 PRO B N 1
ATOM 2421 C CA . PRO B 1 62 ? 16.953 -1.326 -7.812 1 96.19 62 PRO B CA 1
ATOM 2422 C C . PRO B 1 62 ? 16.359 -2.271 -8.859 1 96.19 62 PRO B C 1
ATOM 2424 O O . PRO B 1 62 ? 17.094 -2.828 -9.68 1 96.19 62 PRO B O 1
ATOM 2427 N N . THR B 1 63 ? 15.078 -2.52 -8.797 1 97.44 63 THR B N 1
ATOM 2428 C CA . THR B 1 63 ? 14.359 -3.375 -9.734 1 97.44 63 THR B CA 1
ATOM 2429 C C . THR B 1 63 ? 13.344 -2.564 -10.539 1 97.44 63 THR B C 1
ATOM 2431 O O . THR B 1 63 ? 12.789 -1.585 -10.039 1 97.44 63 THR B O 1
ATOM 2434 N N . PRO B 1 64 ? 13.125 -2.943 -11.75 1 97.5 64 PRO B N 1
ATOM 2435 C CA . PRO B 1 64 ? 12.062 -2.283 -12.508 1 97.5 64 PRO B CA 1
ATOM 2436 C C . PRO B 1 64 ? 10.672 -2.814 -12.156 1 97.5 64 PRO B C 1
ATOM 2438 O O . PRO B 1 64 ? 9.664 -2.25 -12.586 1 97.5 64 PRO B O 1
ATOM 2441 N N . ILE B 1 65 ? 10.547 -3.883 -11.391 1 98.19 65 ILE B N 1
ATOM 2442 C CA . ILE B 1 65 ? 9.297 -4.605 -11.203 1 98.19 65 ILE B CA 1
ATOM 2443 C C . ILE B 1 65 ? 8.641 -4.172 -9.891 1 98.19 65 ILE B C 1
ATOM 2445 O O . ILE B 1 65 ? 9.188 -4.406 -8.812 1 98.19 65 ILE B O 1
ATOM 2449 N N . ALA B 1 66 ? 7.531 -3.566 -10 1 97.69 66 ALA B N 1
ATOM 2450 C CA . ALA B 1 66 ? 6.789 -3.131 -8.82 1 97.69 66 ALA B CA 1
ATOM 2451 C C . ALA B 1 66 ? 5.906 -4.254 -8.281 1 97.69 66 ALA B C 1
ATOM 2453 O O . ALA B 1 66 ? 5.715 -4.375 -7.07 1 97.69 66 ALA B O 1
ATOM 2454 N N . MET B 1 67 ? 5.371 -4.977 -9.242 1 97.56 67 MET B N 1
ATOM 2455 C CA . MET B 1 67 ? 4.426 -6.039 -8.906 1 97.56 67 MET B CA 1
ATOM 2456 C C . MET B 1 67 ? 4.41 -7.113 -9.992 1 97.56 67 MET B C 1
ATOM 2458 O O . MET B 1 67 ? 4.492 -6.801 -11.18 1 97.56 67 MET B O 1
ATOM 2462 N N . ILE B 1 68 ? 4.391 -8.266 -9.602 1 98.06 68 ILE B N 1
ATOM 2463 C CA . ILE B 1 68 ? 4.012 -9.406 -10.438 1 98.06 68 ILE B CA 1
ATOM 2464 C C . ILE B 1 68 ? 3.143 -10.367 -9.625 1 98.06 68 ILE B C 1
ATOM 2466 O O . ILE B 1 68 ? 3.611 -10.984 -8.664 1 98.06 68 ILE B O 1
ATOM 2470 N N . HIS B 1 69 ? 1.89 -10.477 -9.914 1 97.38 69 HIS B N 1
ATOM 2471 C CA . HIS B 1 69 ? 0.963 -11.258 -9.102 1 97.38 69 HIS B CA 1
ATOM 2472 C C . HIS B 1 69 ? 1.496 -12.664 -8.852 1 97.38 69 HIS B C 1
ATOM 2474 O O . HIS B 1 69 ? 1.925 -13.344 -9.789 1 97.38 69 HIS B O 1
ATOM 2480 N N . PRO B 1 70 ? 1.543 -13.07 -7.672 1 98 70 PRO B N 1
ATOM 2481 C CA . PRO B 1 70 ? 0.88 -12.492 -6.5 1 98 70 PRO B CA 1
ATOM 2482 C C . PRO B 1 70 ? 1.821 -11.641 -5.648 1 98 70 PRO B C 1
ATOM 2484 O O . PRO B 1 70 ? 1.43 -11.164 -4.578 1 98 70 PRO B O 1
ATOM 2487 N N . PHE B 1 71 ? 3.035 -11.367 -6.094 1 98 71 PHE B N 1
ATOM 2488 C CA . PHE B 1 71 ? 4.094 -10.781 -5.281 1 98 71 PHE B CA 1
ATOM 2489 C C . PHE B 1 71 ? 4.039 -9.266 -5.34 1 98 71 PHE B C 1
ATOM 2491 O O . PHE B 1 71 ? 3.822 -8.688 -6.406 1 98 71 PHE B O 1
ATOM 2498 N N . SER B 1 72 ? 4.219 -8.719 -4.203 1 96.31 72 SER B N 1
ATOM 2499 C CA . SER B 1 72 ? 4.473 -7.281 -4.109 1 96.31 72 SER B CA 1
ATOM 2500 C C . SER B 1 72 ? 5.934 -7 -3.779 1 96.31 72 SER B C 1
ATOM 2502 O O . SER B 1 72 ? 6.52 -7.66 -2.92 1 96.31 72 SER B O 1
ATOM 2504 N N . HIS B 1 73 ? 6.551 -6.094 -4.441 1 96.25 73 HIS B N 1
ATOM 2505 C CA . HIS B 1 73 ? 7.934 -5.715 -4.164 1 96.25 73 HIS B CA 1
ATOM 2506 C C . HIS B 1 73 ? 8.062 -5.074 -2.787 1 96.25 73 HIS B C 1
ATOM 2508 O O . HIS B 1 73 ? 8.977 -5.402 -2.029 1 96.25 73 HIS B O 1
ATOM 2514 N N . LEU B 1 74 ? 7.105 -4.23 -2.482 1 93.62 74 LEU B N 1
ATOM 2515 C CA . LEU B 1 74 ? 7.168 -3.457 -1.245 1 93.62 74 LEU B CA 1
ATOM 2516 C C . LEU B 1 74 ? 6.199 -4.016 -0.208 1 93.62 74 LEU B C 1
ATOM 2518 O O . LEU B 1 74 ? 5.316 -4.809 -0.54 1 93.62 74 LEU B O 1
ATOM 2522 N N . PRO B 1 75 ? 6.336 -3.584 1.058 1 90.75 75 PRO B N 1
ATOM 2523 C CA . PRO B 1 75 ? 5.516 -4.141 2.135 1 90.75 75 PRO B CA 1
ATOM 2524 C C . PRO B 1 75 ? 4.023 -3.885 1.931 1 90.75 75 PRO B C 1
ATOM 2526 O O . PRO B 1 75 ? 3.631 -2.791 1.517 1 90.75 75 PRO B O 1
ATOM 2529 N N . THR B 1 76 ? 3.266 -4.914 2.156 1 91.75 76 THR B N 1
ATOM 2530 C CA . THR B 1 76 ? 1.811 -4.836 2.215 1 91.75 76 THR B CA 1
ATOM 2531 C C . THR B 1 76 ? 1.288 -5.43 3.52 1 91.75 76 THR B C 1
ATOM 2533 O O . THR B 1 76 ? 2.072 -5.777 4.406 1 91.75 76 THR B O 1
ATOM 2536 N N . ALA B 1 77 ? -0.012 -5.508 3.627 1 88.19 77 ALA B N 1
ATOM 2537 C CA . ALA B 1 77 ? -0.649 -6.051 4.824 1 88.19 77 ALA B CA 1
ATOM 2538 C C . ALA B 1 77 ? -0.665 -7.578 4.789 1 88.19 77 ALA B C 1
ATOM 2540 O O . ALA B 1 77 ? -1.081 -8.219 5.758 1 88.19 77 ALA B O 1
ATOM 2541 N N . TYR B 1 78 ? -0.18 -8.195 3.773 1 91.5 78 TYR B N 1
ATOM 2542 C CA . TYR B 1 78 ? -0.228 -9.648 3.604 1 91.5 78 TYR B CA 1
ATOM 2543 C C . TYR B 1 78 ? 1.175 -10.227 3.492 1 91.5 78 TYR B C 1
ATOM 2545 O O . TYR B 1 78 ? 1.819 -10.117 2.445 1 91.5 78 TYR B O 1
ATOM 2553 N N . HIS B 1 79 ? 1.553 -10.805 4.539 1 91.88 79 HIS B N 1
ATOM 2554 C CA . HIS B 1 79 ? 2.906 -11.336 4.656 1 91.88 79 HIS B CA 1
ATOM 2555 C C . HIS B 1 79 ? 2.895 -12.852 4.762 1 91.88 79 HIS B C 1
ATOM 2557 O O . HIS B 1 79 ? 2.191 -13.414 5.605 1 91.88 79 HIS B O 1
ATOM 2563 N N . LEU B 1 80 ? 3.652 -13.5 3.91 1 94.56 80 LEU B N 1
ATOM 2564 C CA . LEU B 1 80 ? 3.748 -14.953 3.92 1 94.56 80 LEU B CA 1
ATOM 2565 C C . LEU B 1 80 ? 5.145 -15.406 4.336 1 94.56 80 LEU B C 1
ATOM 2567 O O . LEU B 1 80 ? 6.145 -14.836 3.891 1 94.56 80 LEU B O 1
ATOM 2571 N N . GLN B 1 81 ? 5.102 -16.438 5.156 1 94.44 81 GLN B N 1
ATOM 2572 C CA . GLN B 1 81 ? 6.344 -17.047 5.598 1 94.44 81 GLN B CA 1
ATOM 2573 C C . GLN B 1 81 ? 6.34 -18.547 5.324 1 94.44 81 GLN B C 1
ATOM 2575 O O . GLN B 1 81 ? 5.352 -19.234 5.594 1 94.44 81 GLN B O 1
ATOM 2580 N N . CYS B 1 82 ? 7.336 -19.047 4.762 1 96.06 82 CYS B N 1
ATOM 2581 C CA . CYS B 1 82 ? 7.598 -20.469 4.52 1 96.06 82 CYS B CA 1
ATOM 2582 C C . CYS B 1 82 ? 9.055 -20.812 4.809 1 96.06 82 CYS B C 1
ATOM 2584 O O . CYS B 1 82 ? 9.93 -20.547 3.98 1 96.06 82 CYS B O 1
ATOM 2586 N N . GLY B 1 83 ? 9.32 -21.391 5.938 1 92.5 83 GLY B N 1
ATOM 2587 C CA . GLY B 1 83 ? 10.695 -21.562 6.371 1 92.5 83 GLY B CA 1
ATOM 2588 C C . GLY B 1 83 ? 11.438 -20.25 6.539 1 92.5 83 GLY B C 1
ATOM 2589 O O . GLY B 1 83 ? 10.961 -19.344 7.234 1 92.5 83 GLY B O 1
ATOM 2590 N N . ASP B 1 84 ? 12.539 -20.094 5.859 1 90.44 84 ASP B N 1
ATOM 2591 C CA . ASP B 1 84 ? 13.359 -18.891 5.965 1 90.44 84 ASP B CA 1
ATOM 2592 C C . ASP B 1 84 ? 12.977 -17.875 4.895 1 90.44 84 ASP B C 1
ATOM 2594 O O . ASP B 1 84 ? 13.492 -16.75 4.887 1 90.44 84 ASP B O 1
ATOM 2598 N N . ARG B 1 85 ? 12.039 -18.25 4.082 1 93.88 85 ARG B N 1
ATOM 2599 C CA . ARG B 1 85 ? 11.617 -17.359 3.004 1 93.88 85 ARG B CA 1
ATOM 2600 C C . ARG B 1 85 ? 10.367 -16.578 3.393 1 93.88 85 ARG B C 1
ATOM 2602 O O . ARG B 1 85 ? 9.539 -17.062 4.168 1 93.88 85 ARG B O 1
ATOM 2609 N N . SER B 1 86 ? 10.266 -15.414 2.834 1 94.06 86 SER B N 1
ATOM 2610 C CA . SER B 1 86 ? 9.07 -14.609 3.068 1 94.06 86 SER B CA 1
ATOM 2611 C C . SER B 1 86 ? 8.766 -13.703 1.877 1 94.06 86 SER B C 1
ATOM 2613 O O . SER B 1 86 ? 9.664 -13.391 1.086 1 94.06 86 SER B O 1
ATOM 2615 N N . TRP B 1 87 ? 7.488 -13.344 1.752 1 95.12 87 TRP B N 1
ATOM 2616 C CA . TRP B 1 87 ? 7 -12.516 0.651 1 95.12 87 TRP B CA 1
ATOM 2617 C C . TRP B 1 87 ? 5.867 -11.602 1.114 1 95.12 87 TRP B C 1
ATOM 2619 O O . TRP B 1 87 ? 5.219 -11.875 2.125 1 95.12 87 TRP B O 1
ATOM 2629 N N . TRP B 1 88 ? 5.703 -10.547 0.455 1 94.31 88 TRP B N 1
ATOM 2630 C CA . TRP B 1 88 ? 4.473 -9.773 0.536 1 94.31 88 TRP B CA 1
ATOM 2631 C C . TRP B 1 88 ? 3.562 -10.07 -0.651 1 94.31 88 TRP B C 1
ATOM 2633 O O . TRP B 1 88 ? 4.027 -10.172 -1.788 1 94.31 88 TRP B O 1
ATOM 2643 N N . ALA B 1 89 ? 2.344 -10.297 -0.352 1 95.94 89 ALA B N 1
ATOM 2644 C CA . ALA B 1 89 ? 1.314 -10.406 -1.383 1 95.94 89 ALA B CA 1
ATOM 2645 C C . ALA B 1 89 ? 0.505 -9.117 -1.492 1 95.94 89 ALA B C 1
ATOM 2647 O O . ALA B 1 89 ? 0.467 -8.32 -0.552 1 95.94 89 ALA B O 1
ATOM 2648 N N . ASN B 1 90 ? -0.148 -8.906 -2.578 1 96.25 90 ASN B N 1
ATOM 2649 C CA . ASN B 1 90 ? -0.788 -7.625 -2.857 1 96.25 90 ASN B CA 1
ATOM 2650 C C . ASN B 1 90 ? -2.141 -7.512 -2.158 1 96.25 90 ASN B C 1
ATOM 2652 O O . ASN B 1 90 ? -2.602 -6.406 -1.867 1 96.25 90 ASN B O 1
ATOM 2656 N N . CYS B 1 91 ? -2.826 -8.555 -1.89 1 96.56 91 CYS B N 1
ATOM 2657 C CA . CYS B 1 91 ? -4.16 -8.633 -1.31 1 96.56 91 CYS B CA 1
ATOM 2658 C C . CYS B 1 91 ? -4.457 -10.039 -0.813 1 96.56 91 CYS B C 1
ATOM 2660 O O . CYS B 1 91 ? -3.639 -10.945 -0.978 1 96.56 91 CYS B O 1
ATOM 2662 N N . PRO B 1 92 ? -5.598 -10.289 -0.193 1 95.81 92 PRO B N 1
ATOM 2663 C CA . PRO B 1 92 ? -5.875 -11.648 0.281 1 95.81 92 PRO B CA 1
ATOM 2664 C C . PRO B 1 92 ? -5.965 -12.664 -0.857 1 95.81 92 PRO B C 1
ATOM 2666 O O . PRO B 1 92 ? -5.523 -13.805 -0.707 1 95.81 92 PRO B O 1
ATOM 2669 N N . TRP B 1 93 ? -6.531 -12.289 -1.979 1 98.44 93 TRP B N 1
ATOM 2670 C CA . TRP B 1 93 ? -6.566 -13.18 -3.131 1 98.44 93 TRP B CA 1
ATOM 2671 C C . TRP B 1 93 ? -5.156 -13.594 -3.545 1 98.44 93 TRP B C 1
ATOM 2673 O O . TRP B 1 93 ? -4.875 -14.773 -3.734 1 98.44 93 TRP B O 1
ATOM 2683 N N . CYS B 1 94 ? -4.266 -12.641 -3.629 1 98.31 94 CYS B N 1
ATOM 2684 C CA . CYS B 1 94 ? -2.867 -12.898 -3.959 1 98.31 94 CYS B CA 1
ATOM 2685 C C . CYS B 1 94 ? -2.188 -13.719 -2.867 1 98.31 94 CYS B C 1
ATOM 2687 O O . CYS B 1 94 ? -1.383 -14.602 -3.158 1 98.31 94 CYS B O 1
ATOM 2689 N N . GLY B 1 95 ? -2.518 -13.375 -1.597 1 97.12 95 GLY B N 1
ATOM 2690 C CA . GLY B 1 95 ? -1.946 -14.125 -0.49 1 97.12 95 GLY B CA 1
ATOM 2691 C C . GLY B 1 95 ? -2.271 -15.609 -0.543 1 97.12 95 GLY B C 1
ATOM 2692 O O . GLY B 1 95 ? -1.372 -16.453 -0.481 1 97.12 95 GLY B O 1
ATOM 2693 N N . PHE B 1 96 ? -3.516 -15.922 -0.703 1 97.75 96 PHE B N 1
ATOM 2694 C CA . PHE B 1 96 ? -3.93 -17.312 -0.786 1 97.75 96 PHE B CA 1
ATOM 2695 C C . PHE B 1 96 ? -3.428 -17.953 -2.076 1 97.75 96 PHE B C 1
ATOM 2697 O O . PHE B 1 96 ? -3.143 -19.156 -2.111 1 97.75 96 PHE B O 1
ATOM 2704 N N . GLY B 1 97 ? -3.348 -17.125 -3.105 1 98.38 97 GLY B N 1
ATOM 2705 C CA . GLY B 1 97 ? -2.725 -17.609 -4.328 1 98.38 97 GLY B CA 1
ATOM 2706 C C . GLY B 1 97 ? -1.294 -18.062 -4.129 1 98.38 97 GLY B C 1
ATOM 2707 O O . GLY B 1 97 ? -0.9 -19.125 -4.629 1 98.38 97 GLY B O 1
ATOM 2708 N N . LEU B 1 98 ? -0.527 -17.281 -3.434 1 98.06 98 LEU B N 1
ATOM 2709 C CA . LEU B 1 98 ? 0.858 -17.641 -3.146 1 98.06 98 LEU B CA 1
ATOM 2710 C C . LEU B 1 98 ? 0.93 -18.906 -2.318 1 98.06 98 LEU B C 1
ATOM 2712 O O . LEU B 1 98 ? 1.802 -19.75 -2.543 1 98.06 98 LEU B O 1
ATOM 2716 N N . VAL B 1 99 ? 0.036 -19.078 -1.376 1 97.69 99 VAL B N 1
ATOM 2717 C CA . VAL B 1 99 ? -0.043 -20.297 -0.598 1 97.69 99 VAL B CA 1
ATOM 2718 C C . VAL B 1 99 ? -0.202 -21.5 -1.537 1 97.69 99 VAL B C 1
ATOM 2720 O O . VAL B 1 99 ? 0.515 -22.5 -1.411 1 97.69 99 VAL B O 1
ATOM 2723 N N . SER B 1 100 ? -1.116 -21.359 -2.488 1 97.12 100 SER B N 1
ATOM 2724 C CA . SER B 1 100 ? -1.38 -22.438 -3.432 1 97.12 100 SER B CA 1
ATOM 2725 C C . SER B 1 100 ? -0.141 -22.766 -4.258 1 97.12 100 SER B C 1
ATOM 2727 O O . SER B 1 100 ? 0.148 -23.938 -4.52 1 97.12 100 SER B O 1
ATOM 2729 N N . MET B 1 101 ? 0.555 -21.734 -4.66 1 97 101 MET B N 1
ATOM 2730 C CA . MET B 1 101 ? 1.778 -21.938 -5.43 1 97 101 MET B CA 1
ATOM 2731 C C . MET B 1 101 ? 2.818 -22.688 -4.617 1 97 101 MET B C 1
ATOM 2733 O O . MET B 1 101 ? 3.453 -23.625 -5.125 1 97 101 MET B O 1
ATOM 2737 N N . LEU B 1 102 ? 3 -22.344 -3.352 1 97.06 102 LEU B N 1
ATOM 2738 C CA . LEU B 1 102 ? 3.998 -22.953 -2.479 1 97.06 102 LEU B CA 1
ATOM 2739 C C . LEU B 1 102 ? 3.641 -24.406 -2.172 1 97.06 102 LEU B C 1
ATOM 2741 O O . LEU B 1 102 ? 4.516 -25.266 -2.141 1 97.06 102 LEU B O 1
ATOM 2745 N N . LEU B 1 103 ? 2.385 -24.656 -1.989 1 96.25 103 LEU B N 1
ATOM 2746 C CA . LEU B 1 103 ? 1.941 -26.016 -1.695 1 96.25 103 LEU B CA 1
ATOM 2747 C C . LEU B 1 103 ? 2.109 -26.922 -2.912 1 96.25 103 LEU B C 1
ATOM 2749 O O . LEU B 1 103 ? 2.369 -28.109 -2.771 1 96.25 103 LEU B O 1
ATOM 2753 N N . ARG B 1 104 ? 1.938 -26.297 -4.027 1 93.94 104 ARG B N 1
ATOM 2754 C CA . ARG B 1 104 ? 2.186 -27.078 -5.238 1 93.94 104 ARG B CA 1
ATOM 2755 C C . ARG B 1 104 ? 3.658 -27.453 -5.352 1 93.94 104 ARG B C 1
ATOM 2757 O O . ARG B 1 104 ? 3.984 -28.562 -5.789 1 93.94 104 ARG B O 1
ATOM 2764 N N . GLU B 1 105 ? 4.508 -26.547 -4.977 1 92.44 105 GLU B N 1
ATOM 2765 C CA . GLU B 1 105 ? 5.941 -26.812 -4.988 1 92.44 105 GLU B CA 1
ATOM 2766 C C . GLU B 1 105 ? 6.305 -27.891 -3.965 1 92.44 105 GLU B C 1
ATOM 2768 O O . GLU B 1 105 ? 7.102 -28.781 -4.254 1 92.44 105 GLU B O 1
ATOM 2773 N N . ASN B 1 106 ? 5.809 -27.719 -2.77 1 94 106 ASN B N 1
ATOM 2774 C CA . ASN B 1 106 ? 6.02 -28.672 -1.682 1 94 106 ASN B CA 1
ATOM 2775 C C . ASN B 1 106 ? 4.785 -28.797 -0.794 1 94 106 ASN B C 1
ATOM 2777 O O . ASN B 1 106 ? 4.551 -27.938 0.071 1 94 106 ASN B O 1
ATOM 2781 N N . ALA B 1 107 ? 4.105 -29.859 -0.925 1 92.38 107 ALA B N 1
ATOM 2782 C CA . ALA B 1 107 ? 2.828 -30.078 -0.255 1 92.38 107 ALA B CA 1
ATOM 2783 C C . ALA B 1 107 ? 3.002 -30.109 1.261 1 92.38 107 ALA B C 1
ATOM 2785 O O . ALA B 1 107 ? 2.033 -29.953 2.008 1 92.38 107 ALA B O 1
ATOM 2786 N N . LYS B 1 108 ? 4.223 -30.328 1.766 1 93.31 108 LYS B N 1
ATOM 2787 C CA . LYS B 1 108 ? 4.457 -30.484 3.199 1 93.31 108 LYS B CA 1
ATOM 2788 C C . LYS B 1 108 ? 4.969 -29.172 3.809 1 93.31 108 LYS B C 1
ATOM 2790 O O . LYS B 1 108 ? 5.273 -29.125 5 1 93.31 108 LYS B O 1
ATOM 2795 N N . SER B 1 109 ? 4.992 -28.156 2.961 1 93 109 SER B N 1
ATOM 2796 C CA . SER B 1 109 ? 5.492 -26.875 3.439 1 93 109 SER B CA 1
ATOM 2797 C C . SER B 1 109 ? 4.637 -26.344 4.586 1 93 109 SER B C 1
ATOM 2799 O O . SER B 1 109 ? 3.412 -26.469 4.562 1 93 109 SER B O 1
ATOM 2801 N N . SER B 1 110 ? 5.328 -25.812 5.57 1 96.31 110 SER B N 1
ATOM 2802 C CA . SER B 1 110 ? 4.668 -25.016 6.598 1 96.31 110 SER B CA 1
ATOM 2803 C C . SER B 1 110 ? 4.605 -23.547 6.199 1 96.31 110 SER B C 1
ATOM 2805 O O . SER B 1 110 ? 5.641 -22.922 5.961 1 96.31 110 SER B O 1
ATOM 2807 N N . ILE B 1 111 ? 3.402 -23.062 6.105 1 97.38 111 ILE B N 1
ATOM 2808 C CA . ILE B 1 111 ? 3.201 -21.703 5.613 1 97.38 111 ILE B CA 1
ATOM 2809 C C . ILE B 1 111 ? 2.393 -20.906 6.633 1 97.38 111 ILE B C 1
ATOM 2811 O O . ILE B 1 111 ? 1.434 -21.406 7.215 1 97.38 111 ILE B O 1
ATOM 2815 N N . ILE B 1 112 ? 2.822 -19.672 6.891 1 95 112 ILE B N 1
ATOM 2816 C CA . ILE B 1 112 ? 2.066 -18.734 7.711 1 95 112 ILE B CA 1
ATOM 2817 C C . ILE B 1 112 ? 1.73 -17.5 6.891 1 95 112 ILE B C 1
ATOM 2819 O O . ILE B 1 112 ? 2.627 -16.828 6.371 1 95 112 ILE B O 1
ATOM 2823 N N . LEU B 1 113 ? 0.474 -17.219 6.691 1 93.88 113 LEU B N 1
ATOM 2824 C CA . LEU B 1 113 ? -0.01 -15.969 6.113 1 93.88 113 LEU B CA 1
ATOM 2825 C C . LEU B 1 113 ? -0.499 -15.016 7.203 1 93.88 113 LEU B C 1
ATOM 2827 O O . LEU B 1 113 ? -1.451 -15.328 7.922 1 93.88 113 LEU B O 1
ATOM 2831 N N . ARG B 1 114 ? 0.184 -13.883 7.277 1 90.12 114 ARG B N 1
ATOM 2832 C CA . ARG B 1 114 ? -0.237 -12.828 8.195 1 90.12 114 ARG B CA 1
ATOM 2833 C C . ARG B 1 114 ? -1.006 -11.742 7.461 1 90.12 114 ARG B C 1
ATOM 2835 O O . ARG B 1 114 ? -0.54 -11.219 6.445 1 90.12 114 ARG B O 1
ATOM 2842 N N . VAL B 1 115 ? -2.162 -11.477 7.945 1 85.69 115 VAL B N 1
ATOM 2843 C CA . VAL B 1 115 ? -3.002 -10.398 7.438 1 85.69 115 VAL B CA 1
ATOM 2844 C C . VAL B 1 115 ? -3.014 -9.234 8.43 1 85.69 115 VAL B C 1
ATOM 2846 O O . VAL B 1 115 ? -3.625 -9.336 9.5 1 85.69 115 VAL B O 1
ATOM 2849 N N . LEU B 1 116 ? -2.221 -8.266 8.117 1 71.31 116 LEU B N 1
ATOM 2850 C CA . LEU B 1 116 ? -1.965 -7.152 9.023 1 71.31 116 LEU B CA 1
ATOM 2851 C C . LEU B 1 116 ? -2.951 -6.016 8.789 1 71.31 116 LEU B C 1
ATOM 2853 O O . LEU B 1 116 ? -2.744 -4.898 9.266 1 71.31 116 LEU B O 1
ATOM 2857 N N . SER B 1 117 ? -3.689 -6.188 7.797 1 61.88 117 SER B N 1
ATOM 2858 C CA . SER B 1 117 ? -4.551 -5.098 7.352 1 61.88 117 SER B CA 1
ATOM 2859 C C . SER B 1 117 ? -5.566 -4.719 8.43 1 61.88 117 SER B C 1
ATOM 2861 O O . SER B 1 117 ? -5.906 -5.539 9.281 1 61.88 117 SER B O 1
ATOM 2863 N N . GLY B 1 118 ? -5.777 -3.354 8.539 1 50.62 118 GLY B N 1
ATOM 2864 C CA . GLY B 1 118 ? -6.516 -2.33 9.266 1 50.62 118 GLY B CA 1
ATOM 2865 C C . GLY B 1 118 ? -7.938 -2.744 9.602 1 50.62 118 GLY B C 1
ATOM 2866 O O . GLY B 1 118 ? -8.648 -2.023 10.305 1 50.62 118 GLY B O 1
ATOM 2867 N N . SER B 1 119 ? -8.797 -3.172 8.398 1 42.94 119 SER B N 1
ATOM 2868 C CA . SER B 1 119 ? -10.148 -2.875 8.836 1 42.94 119 SER B CA 1
ATOM 2869 C C . SER B 1 119 ? -10.375 -3.326 10.281 1 42.94 119 SER B C 1
ATOM 2871 O O . SER B 1 119 ? -11.305 -2.865 10.945 1 42.94 119 SER B O 1
ATOM 2873 N N . ARG B 1 120 ? -9.438 -4.285 10.5 1 45.53 120 ARG B N 1
ATOM 2874 C CA . ARG B 1 120 ? -9.719 -4.98 11.758 1 45.53 120 ARG B CA 1
ATOM 2875 C C . ARG B 1 120 ? -8.68 -4.637 12.82 1 45.53 120 ARG B C 1
ATOM 2877 O O . ARG B 1 120 ? -7.516 -4.383 12.5 1 45.53 120 ARG B O 1
ATOM 2884 N N . ASN B 1 121 ? -8.789 -3.834 13.656 1 51.16 121 ASN B N 1
ATOM 2885 C CA . ASN B 1 121 ? -7.965 -3.709 14.852 1 51.16 121 ASN B CA 1
ATOM 2886 C C . ASN B 1 121 ? -7.316 -5.039 15.227 1 51.16 121 ASN B C 1
ATOM 2888 O O . ASN B 1 121 ? -7.121 -5.328 16.406 1 51.16 121 ASN B O 1
ATOM 2892 N N . ASP B 1 122 ? -7.23 -6.125 14.203 1 59.31 122 ASP B N 1
ATOM 2893 C CA . ASP B 1 122 ? -6.602 -7.34 14.703 1 59.31 122 ASP B CA 1
ATOM 2894 C C . ASP B 1 122 ? -5.797 -8.039 13.609 1 59.31 122 ASP B C 1
ATOM 2896 O O . ASP B 1 122 ? -6.141 -7.949 12.43 1 59.31 122 ASP B O 1
ATOM 2900 N N . GLU B 1 123 ? -4.602 -8.43 13.977 1 71.94 123 GLU B N 1
ATOM 2901 C CA . GLU B 1 123 ? -3.777 -9.297 13.141 1 71.94 123 GLU B CA 1
ATOM 2902 C C . GLU B 1 123 ? -4.371 -10.703 13.047 1 71.94 123 GLU B C 1
ATOM 2904 O O . GLU B 1 123 ? -4.816 -11.258 14.055 1 71.94 123 GLU B O 1
ATOM 2909 N N . LEU B 1 124 ? -4.602 -11.195 11.711 1 83.12 124 LEU B N 1
ATOM 2910 C CA . LEU B 1 124 ? -5.039 -12.562 11.453 1 83.12 124 LEU B CA 1
ATOM 2911 C C . LEU B 1 124 ? -3.885 -13.406 10.93 1 83.12 124 LEU B C 1
ATOM 2913 O O . LEU B 1 124 ? -3.168 -12.992 10.016 1 83.12 124 LEU B O 1
ATOM 2917 N N . GLN B 1 125 ? -3.623 -14.469 11.68 1 88.62 125 GLN B N 1
ATOM 2918 C CA . GLN B 1 125 ? -2.629 -15.43 11.211 1 88.62 125 GLN B CA 1
ATOM 2919 C C . GLN B 1 125 ? -3.289 -16.734 10.766 1 88.62 125 GLN B C 1
ATOM 2921 O O . GLN B 1 125 ? -4.043 -17.344 11.531 1 88.62 125 GLN B O 1
ATOM 2926 N N . ILE B 1 126 ? -3.051 -17.125 9.578 1 93.06 126 ILE B N 1
ATOM 2927 C CA . ILE B 1 126 ? -3.547 -18.375 9.031 1 93.06 126 ILE B CA 1
ATOM 2928 C C . ILE B 1 126 ? -2.373 -19.312 8.719 1 93.06 126 ILE B C 1
ATOM 2930 O O . ILE B 1 126 ? -1.431 -18.906 8.031 1 93.06 126 ILE B O 1
ATOM 2934 N N . GLU B 1 127 ? -2.5 -20.531 9.164 1 95.69 127 GLU B N 1
ATOM 2935 C CA . GLU B 1 127 ? -1.363 -21.438 9.07 1 95.69 127 GLU B CA 1
ATOM 2936 C C . GLU B 1 127 ? -1.723 -22.688 8.273 1 95.69 127 GLU B C 1
ATOM 2938 O O . GLU B 1 127 ? -2.828 -23.219 8.406 1 95.69 127 GLU B O 1
ATOM 2943 N N . TRP B 1 128 ? -0.823 -23.172 7.438 1 97.12 128 TRP B N 1
ATOM 2944 C CA . TRP B 1 128 ? -0.889 -24.453 6.742 1 97.12 128 TRP B CA 1
ATOM 2945 C C . TRP B 1 128 ? 0.224 -25.375 7.211 1 97.12 128 TRP B C 1
ATOM 2947 O O . TRP B 1 128 ? 1.369 -24.953 7.379 1 97.12 128 TRP B O 1
ATOM 2957 N N . ARG B 1 129 ? -0.16 -26.594 7.441 1 95.94 129 ARG B N 1
ATOM 2958 C CA . ARG B 1 129 ? 0.753 -27.688 7.75 1 95.94 129 ARG B CA 1
ATOM 2959 C C . ARG B 1 129 ? 0.373 -28.953 6.984 1 95.94 129 ARG B C 1
ATOM 2961 O O . ARG B 1 129 ? -0.799 -29.328 6.941 1 95.94 129 ARG B O 1
ATOM 2968 N N . ASN B 1 130 ? 1.405 -29.516 6.41 1 93.81 130 ASN B N 1
ATOM 2969 C CA . ASN B 1 130 ? 1.194 -30.766 5.672 1 93.81 130 ASN B CA 1
ATOM 2970 C C . ASN B 1 130 ? 0.052 -30.625 4.668 1 93.81 130 ASN B C 1
ATOM 2972 O O . ASN B 1 130 ? -0.837 -31.484 4.617 1 93.81 130 ASN B O 1
ATOM 2976 N N . GLY B 1 131 ? -0 -29.453 4.047 1 91.81 131 GLY B N 1
ATOM 2977 C CA . GLY B 1 131 ? -0.918 -29.219 2.941 1 91.81 131 GLY B CA 1
ATOM 2978 C C . GLY B 1 131 ? -2.309 -28.812 3.396 1 91.81 131 GLY B C 1
ATOM 2979 O O . GLY B 1 131 ? -3.191 -28.562 2.57 1 91.81 131 GLY B O 1
ATOM 2980 N N . GLU B 1 132 ? -2.469 -28.656 4.68 1 94.31 132 GLU B N 1
ATOM 2981 C CA . GLU B 1 132 ? -3.793 -28.359 5.211 1 94.31 132 GLU B CA 1
ATOM 2982 C C . GLU B 1 132 ? -3.771 -27.078 6.051 1 94.31 132 GLU B C 1
ATOM 2984 O O . GLU B 1 132 ? -2.812 -26.828 6.781 1 94.31 132 GLU B O 1
ATOM 2989 N N . MET B 1 133 ? -4.832 -26.375 5.859 1 95.19 133 MET B N 1
ATOM 2990 C CA . MET B 1 133 ? -4.992 -25.234 6.742 1 95.19 133 MET B CA 1
ATOM 2991 C C . MET B 1 133 ? -5.328 -25.672 8.164 1 95.19 133 MET B C 1
ATOM 2993 O O . MET B 1 133 ? -6.328 -26.359 8.383 1 95.19 133 MET B O 1
ATOM 2997 N N . VAL B 1 134 ? -4.562 -25.234 9.148 1 95.12 134 VAL B N 1
ATOM 2998 C CA . VAL B 1 134 ? -4.762 -25.719 10.508 1 95.12 134 VAL B CA 1
ATOM 2999 C C . VAL B 1 134 ? -5.484 -24.656 11.328 1 95.12 134 VAL B C 1
ATOM 3001 O O . VAL B 1 134 ? -6.043 -24.953 12.391 1 95.12 134 VAL B O 1
ATOM 3004 N N . THR B 1 135 ? -5.367 -23.406 10.859 1 91 135 THR B N 1
ATOM 3005 C CA . THR B 1 135 ? -6.098 -22.344 11.531 1 91 135 THR B CA 1
ATOM 3006 C C . THR B 1 135 ? -7.605 -22.547 11.406 1 91 135 THR B C 1
ATOM 3008 O O . THR B 1 135 ? -8.109 -22.828 10.312 1 91 135 THR B O 1
ATOM 3011 N N . THR B 1 136 ? -8.258 -22.391 12.594 1 86.06 136 THR B N 1
ATOM 3012 C CA . THR B 1 136 ? -9.703 -22.547 12.625 1 86.06 136 THR B CA 1
ATOM 3013 C C . THR B 1 136 ? -10.391 -21.203 12.852 1 86.06 136 THR B C 1
ATOM 3015 O O . THR B 1 136 ? -9.742 -20.219 13.219 1 86.06 136 THR B O 1
ATOM 3018 N N . GLY B 1 137 ? -11.625 -21.094 12.508 1 86.81 137 GLY B N 1
ATOM 3019 C CA . GLY B 1 137 ? -12.422 -19.922 12.859 1 86.81 137 GLY B CA 1
ATOM 3020 C C . GLY B 1 137 ? -12.516 -18.922 11.734 1 86.81 137 GLY B C 1
ATOM 3021 O O . GLY B 1 137 ? -12.945 -17.781 11.945 1 86.81 137 GLY B O 1
ATOM 3022 N N . CYS B 1 138 ? -12.039 -19.344 10.547 1 87.94 138 CYS B N 1
ATOM 3023 C CA . CYS B 1 138 ? -12.078 -18.422 9.422 1 87.94 138 CYS B CA 1
ATOM 3024 C C . CYS B 1 138 ? -13.227 -18.734 8.477 1 87.94 138 CYS B C 1
ATOM 3026 O O . CYS B 1 138 ? -13.367 -18.109 7.43 1 87.94 138 CYS B O 1
ATOM 3028 N N . LYS B 1 139 ? -13.992 -19.625 8.859 1 88.44 139 LYS B N 1
ATOM 3029 C CA . LYS B 1 139 ? -15.008 -20.141 7.949 1 88.44 139 LYS B CA 1
ATOM 3030 C C . LYS B 1 139 ? -16.016 -19.062 7.57 1 88.44 139 LYS B C 1
ATOM 3032 O O . LYS B 1 139 ? -16.531 -19.047 6.453 1 88.44 139 LYS B O 1
ATOM 3037 N N . ASP B 1 140 ? -16.234 -18.109 8.461 1 91.75 140 ASP B N 1
ATOM 3038 C CA . ASP B 1 140 ? -17.266 -17.109 8.211 1 91.75 140 ASP B CA 1
ATOM 3039 C C . ASP B 1 140 ? -16.672 -15.836 7.605 1 91.75 140 ASP B C 1
ATOM 3041 O O . ASP B 1 140 ? -17.375 -14.859 7.367 1 91.75 140 ASP B O 1
ATOM 3045 N N . TYR B 1 141 ? -15.422 -15.891 7.383 1 93.44 141 TYR B N 1
ATOM 3046 C CA . TYR B 1 141 ? -14.797 -14.727 6.758 1 93.44 141 TYR B CA 1
ATOM 3047 C C . TYR B 1 141 ? -15.312 -14.531 5.34 1 93.44 141 TYR B C 1
ATOM 3049 O O . TYR B 1 141 ? -15.727 -15.492 4.684 1 93.44 141 TYR B O 1
ATOM 3057 N N . VAL B 1 142 ? -15.352 -13.297 4.949 1 95.81 142 VAL B N 1
ATOM 3058 C CA . VAL B 1 142 ? -15.742 -12.953 3.584 1 95.81 142 VAL B CA 1
ATOM 3059 C C . VAL B 1 142 ? -14.695 -12.031 2.963 1 95.81 142 VAL B C 1
ATOM 3061 O O . VAL B 1 142 ? -14.047 -11.258 3.668 1 95.81 142 VAL B O 1
ATOM 3064 N N . ALA B 1 143 ? -14.492 -12.172 1.691 1 96.56 143 ALA B N 1
ATOM 3065 C CA . ALA B 1 143 ? -13.617 -11.273 0.938 1 96.56 143 ALA B CA 1
ATOM 3066 C C . ALA B 1 143 ? -14.43 -10.312 0.076 1 96.56 143 ALA B C 1
ATOM 3068 O O . ALA B 1 143 ? -15.43 -10.703 -0.533 1 96.56 143 ALA B O 1
ATOM 3069 N N . HIS B 1 144 ? -14.094 -9.117 0.1 1 97.06 144 HIS B N 1
ATOM 3070 C CA . HIS B 1 144 ? -14.758 -8.094 -0.692 1 97.06 144 HIS B CA 1
ATOM 3071 C C . HIS B 1 144 ? -13.914 -7.684 -1.894 1 97.06 144 HIS B C 1
ATOM 3073 O O . HIS B 1 144 ? -12.727 -7.395 -1.75 1 97.06 144 HIS B O 1
ATOM 3079 N N . PHE B 1 145 ? -14.5 -7.754 -3.082 1 97.94 145 PHE B N 1
ATOM 3080 C CA . PHE B 1 145 ? -13.945 -7.223 -4.32 1 97.94 145 PHE B CA 1
ATOM 3081 C C . PHE B 1 145 ? -14.68 -5.957 -4.742 1 97.94 145 PHE B C 1
ATOM 3083 O O . PHE B 1 145 ? -15.844 -6.012 -5.145 1 97.94 145 PHE B O 1
ATOM 3090 N N . SER B 1 146 ? -13.961 -4.887 -4.723 1 97.38 146 SER B N 1
ATOM 3091 C CA . SER B 1 146 ? -14.602 -3.602 -4.98 1 97.38 146 SER B CA 1
ATOM 3092 C C . SER B 1 146 ? -14.68 -3.314 -6.477 1 97.38 146 SER B C 1
ATOM 3094 O O . SER B 1 146 ? -15.617 -2.66 -6.938 1 97.38 146 SER B O 1
ATOM 3096 N N . VAL B 1 147 ? -13.734 -3.832 -7.262 1 98.06 147 VAL B N 1
ATOM 3097 C CA . VAL B 1 147 ? -13.578 -3.498 -8.672 1 98.06 147 VAL B CA 1
ATOM 3098 C C . VAL B 1 147 ? -14.031 -4.676 -9.531 1 98.06 147 VAL B C 1
ATOM 3100 O O . VAL B 1 147 ? -13.586 -5.809 -9.328 1 98.06 147 VAL B O 1
ATOM 3103 N N . PRO B 1 148 ? -14.93 -4.469 -10.43 1 97.12 148 PRO B N 1
ATOM 3104 C CA . PRO B 1 148 ? -15.281 -5.57 -11.328 1 97.12 148 PRO B CA 1
ATOM 3105 C C . PRO B 1 148 ? -14.125 -5.996 -12.227 1 97.12 148 PRO B C 1
ATOM 3107 O O . PRO B 1 148 ? -13.297 -5.164 -12.609 1 97.12 148 PRO B O 1
ATOM 3110 N N . PRO B 1 149 ? -14.094 -7.227 -12.641 1 96.44 149 PRO B N 1
ATOM 3111 C CA . PRO B 1 149 ? -12.953 -7.801 -13.352 1 96.44 149 PRO B CA 1
ATOM 3112 C C . PRO B 1 149 ? -12.578 -7.004 -14.602 1 96.44 149 PRO B C 1
ATOM 3114 O O . PRO B 1 149 ? -11.391 -6.816 -14.883 1 96.44 149 PRO B O 1
ATOM 3117 N N . SER B 1 150 ? -13.523 -6.41 -15.352 1 94.62 150 SER B N 1
ATOM 3118 C CA . SER B 1 150 ? -13.25 -5.699 -16.594 1 94.62 150 SER B CA 1
ATOM 3119 C C . SER B 1 150 ? -12.445 -4.426 -16.344 1 94.62 150 SER B C 1
ATOM 3121 O O . SER B 1 150 ? -11.883 -3.842 -17.266 1 94.62 150 SER B O 1
ATOM 3123 N N . LYS B 1 151 ? -12.359 -4.027 -15.094 1 96.81 151 LYS B N 1
ATOM 3124 C CA . LYS B 1 151 ? -11.703 -2.766 -14.766 1 96.81 151 LYS B CA 1
ATOM 3125 C C . LYS B 1 151 ? -10.477 -2.998 -13.891 1 96.81 151 LYS B C 1
ATOM 3127 O O . LYS B 1 151 ? -9.859 -2.043 -13.406 1 96.81 151 LYS B O 1
ATOM 3132 N N . PHE B 1 152 ? -10.125 -4.234 -13.648 1 97 152 PHE B N 1
ATOM 3133 C CA . PHE B 1 152 ? -9.023 -4.578 -12.75 1 97 152 PHE B CA 1
ATOM 3134 C C . PHE B 1 152 ? -7.762 -3.812 -13.125 1 97 152 PHE B C 1
ATOM 3136 O O . PHE B 1 152 ? -7.035 -3.332 -12.25 1 97 152 PHE B O 1
ATOM 3143 N N . TRP B 1 153 ? -7.531 -3.633 -14.398 1 96.62 153 TRP B N 1
ATOM 3144 C CA . TRP B 1 153 ? -6.191 -3.242 -14.828 1 96.62 153 TRP B CA 1
ATOM 3145 C C . TRP B 1 153 ? -6.145 -1.763 -15.195 1 96.62 153 TRP B C 1
ATOM 3147 O O . TRP B 1 153 ? -5.109 -1.258 -15.633 1 96.62 153 TRP B O 1
ATOM 3157 N N . ILE B 1 154 ? -7.359 -1.038 -15.047 1 97.19 154 ILE B N 1
ATOM 3158 C CA . ILE B 1 154 ? -7.25 0.415 -15.125 1 97.19 154 ILE B CA 1
ATOM 3159 C C . ILE B 1 154 ? -6.207 0.908 -14.125 1 97.19 154 ILE B C 1
ATOM 3161 O O . ILE B 1 154 ? -5.363 1.74 -14.461 1 97.19 154 ILE B O 1
ATOM 3165 N N . ASP B 1 155 ? -6.23 0.323 -12.945 1 97.25 155 ASP B N 1
ATOM 3166 C CA . ASP B 1 155 ? -5.223 0.448 -11.898 1 97.25 155 ASP B CA 1
ATOM 3167 C C . ASP B 1 155 ? -5.215 -0.783 -10.992 1 97.25 155 ASP B C 1
ATOM 3169 O O . ASP B 1 155 ? -5.973 -0.853 -10.023 1 97.25 155 ASP B O 1
ATOM 3173 N N . VAL B 1 156 ? -4.355 -1.695 -11.266 1 97.88 156 VAL B N 1
ATOM 3174 C CA . VAL B 1 156 ? -4.375 -2.996 -10.602 1 97.88 156 VAL B CA 1
ATOM 3175 C C . VAL B 1 156 ? -3.951 -2.84 -9.148 1 97.88 156 VAL B C 1
ATOM 3177 O O . VAL B 1 156 ? -4.359 -3.629 -8.289 1 97.88 156 VAL B O 1
ATOM 3180 N N . ARG B 1 157 ? -3.115 -1.834 -8.836 1 95.94 157 ARG B N 1
ATOM 3181 C CA . ARG B 1 157 ? -2.75 -1.573 -7.449 1 95.94 157 ARG B CA 1
ATOM 3182 C C . ARG B 1 157 ? -3.967 -1.142 -6.637 1 95.94 157 ARG B C 1
ATOM 3184 O O . ARG B 1 157 ? -4.145 -1.578 -5.5 1 95.94 157 ARG B O 1
ATOM 3191 N N . TYR B 1 158 ? -4.773 -0.268 -7.242 1 97.06 158 TYR B N 1
ATOM 3192 C CA . TYR B 1 158 ? -6.035 0.099 -6.609 1 97.06 158 TYR B CA 1
ATOM 3193 C C . TYR B 1 158 ? -6.922 -1.126 -6.402 1 97.06 158 TYR B C 1
ATOM 3195 O O . TYR B 1 158 ? -7.484 -1.319 -5.324 1 97.06 158 TYR B O 1
ATOM 3203 N N . THR B 1 159 ? -7.008 -1.946 -7.453 1 97.94 159 THR B N 1
ATOM 3204 C CA . THR B 1 159 ? -7.828 -3.152 -7.398 1 97.94 159 THR B CA 1
ATOM 3205 C C . THR B 1 159 ? -7.418 -4.027 -6.215 1 97.94 159 THR B C 1
ATOM 3207 O O . THR B 1 159 ? -8.242 -4.328 -5.348 1 97.94 159 THR B O 1
ATOM 3210 N N . CYS B 1 160 ? -6.164 -4.324 -6.117 1 97.31 160 CYS B N 1
ATOM 3211 C CA . CYS B 1 160 ? -5.684 -5.199 -5.051 1 97.31 160 CYS B CA 1
ATOM 3212 C C . CYS B 1 160 ? -5.883 -4.555 -3.686 1 97.31 160 CYS B C 1
ATOM 3214 O O . CYS B 1 160 ? -6.254 -5.23 -2.725 1 97.31 160 CYS B O 1
ATOM 3216 N N . SER B 1 161 ? -5.668 -3.242 -3.625 1 95 161 SER B N 1
ATOM 3217 C CA . SER B 1 161 ? -5.766 -2.545 -2.346 1 95 161 SER B CA 1
ATOM 3218 C C . SER B 1 161 ? -7.195 -2.564 -1.815 1 95 161 SER B C 1
ATOM 3220 O O . SER B 1 161 ? -7.422 -2.373 -0.619 1 95 161 SER B O 1
ATOM 3222 N N . THR B 1 162 ? -8.141 -2.779 -2.672 1 95.69 162 THR B N 1
ATOM 3223 C CA . THR B 1 162 ? -9.531 -2.734 -2.248 1 95.69 162 THR B CA 1
ATOM 3224 C C . THR B 1 162 ? -10.078 -4.141 -2.021 1 95.69 162 THR B C 1
ATOM 3226 O O . THR B 1 162 ? -11.219 -4.312 -1.586 1 95.69 162 THR B O 1
ATOM 3229 N N . ILE B 1 163 ? -9.305 -5.168 -2.373 1 96.75 163 ILE B N 1
ATOM 3230 C CA . ILE B 1 163 ? -9.68 -6.523 -1.974 1 96.75 163 ILE B CA 1
ATOM 3231 C C . ILE B 1 163 ? -9.312 -6.746 -0.507 1 96.75 163 ILE B C 1
ATOM 3233 O O . ILE B 1 163 ? -8.141 -6.664 -0.131 1 96.75 163 ILE B O 1
ATOM 3237 N N . GLN B 1 164 ? -10.352 -6.98 0.311 1 94.25 164 GLN B N 1
ATOM 3238 C CA . GLN B 1 164 ? -10.156 -7.082 1.754 1 94.25 164 GLN B CA 1
ATOM 3239 C C . GLN B 1 164 ? -10.852 -8.32 2.316 1 94.25 164 GLN B C 1
ATOM 3241 O O . GLN B 1 164 ? -11.812 -8.812 1.729 1 94.25 164 GLN B O 1
ATOM 3246 N N . LEU B 1 165 ? -10.352 -8.805 3.367 1 94.12 165 LEU B N 1
ATOM 3247 C CA . LEU B 1 165 ? -10.906 -9.938 4.098 1 94.12 165 LEU B CA 1
ATOM 3248 C C . LEU B 1 165 ? -11.57 -9.477 5.395 1 94.12 165 LEU B C 1
ATOM 3250 O O . LEU B 1 165 ? -10.969 -8.727 6.168 1 94.12 165 LEU B O 1
ATOM 3254 N N . PHE B 1 166 ? -12.82 -9.867 5.617 1 92.19 166 PHE B N 1
ATOM 3255 C CA . PHE B 1 166 ? -13.586 -9.469 6.797 1 92.19 166 PHE B CA 1
ATOM 3256 C C . PHE B 1 166 ? -14.102 -10.688 7.547 1 92.19 166 PHE B C 1
ATOM 3258 O O . PHE B 1 166 ? -14.32 -11.742 6.949 1 92.19 166 PHE B O 1
ATOM 3265 N N . GLN B 1 167 ? -14.383 -10.484 8.766 1 90.69 167 GLN B N 1
ATOM 3266 C CA . GLN B 1 167 ? -14.867 -11.57 9.617 1 90.69 167 GLN B CA 1
ATOM 3267 C C . GLN B 1 167 ? -16.328 -11.891 9.328 1 90.69 167 GLN B C 1
ATOM 3269 O O . GLN B 1 167 ? -16.812 -12.969 9.68 1 90.69 167 GLN B O 1
ATOM 3274 N N . SER B 1 168 ? -17 -10.883 8.805 1 91.62 168 SER B N 1
ATOM 3275 C CA . SER B 1 168 ? -18.406 -11.062 8.461 1 91.62 168 SER B CA 1
ATOM 3276 C C . SER B 1 168 ? -18.859 -10.062 7.398 1 91.62 168 SER B C 1
ATOM 3278 O O . SER B 1 168 ? -18.156 -9.078 7.141 1 91.62 168 SER B O 1
ATOM 3280 N N . GLU B 1 169 ? -20.016 -10.383 6.852 1 93.38 169 GLU B N 1
ATOM 3281 C CA . GLU B 1 169 ? -20.594 -9.469 5.867 1 93.38 169 GLU B CA 1
ATOM 3282 C C . GLU B 1 169 ? -20.969 -8.141 6.508 1 93.38 169 GLU B C 1
ATOM 3284 O O . GLU B 1 169 ? -20.812 -7.082 5.895 1 93.38 169 GLU B O 1
ATOM 3289 N N . ILE B 1 170 ? -21.422 -8.18 7.703 1 93.75 170 ILE B N 1
ATOM 3290 C CA . ILE B 1 170 ? -21.844 -6.977 8.422 1 93.75 170 ILE B CA 1
ATOM 3291 C C . ILE B 1 170 ? -20.641 -6.066 8.648 1 93.75 170 ILE B C 1
ATOM 3293 O O . ILE B 1 170 ? -20.719 -4.855 8.43 1 93.75 170 ILE B O 1
ATOM 3297 N N . ARG B 1 171 ? -19.562 -6.66 9.008 1 90.81 171 ARG B N 1
ATOM 3298 C CA . ARG B 1 171 ? -18.344 -5.891 9.227 1 90.81 171 ARG B CA 1
ATOM 3299 C C . ARG B 1 171 ? -17.828 -5.305 7.914 1 90.81 171 ARG B C 1
ATOM 3301 O O . ARG B 1 171 ? -17.328 -4.18 7.883 1 90.81 171 ARG B O 1
ATOM 3308 N N . ALA B 1 172 ? -17.938 -6.09 6.859 1 93.19 172 ALA B N 1
ATOM 3309 C CA . ALA B 1 172 ? -17.531 -5.598 5.543 1 93.19 172 ALA B CA 1
ATOM 3310 C C . ALA B 1 172 ? -18.328 -4.363 5.148 1 93.19 172 ALA B C 1
ATOM 3312 O O . ALA B 1 172 ? -17.75 -3.338 4.773 1 93.19 172 ALA B O 1
ATOM 3313 N N . GLU B 1 173 ? -19.609 -4.418 5.316 1 93.94 173 GLU B N 1
ATOM 3314 C CA . GLU B 1 173 ? -20.484 -3.318 4.918 1 93.94 173 GLU B CA 1
ATOM 3315 C C . GLU B 1 173 ? -20.203 -2.068 5.746 1 93.94 173 GLU B C 1
ATOM 3317 O O . GLU B 1 173 ? -20.188 -0.956 5.215 1 93.94 173 GLU B O 1
ATOM 3322 N N . SER B 1 174 ? -20.016 -2.289 6.992 1 92.06 174 SER B N 1
ATOM 3323 C CA . SER B 1 174 ? -19.703 -1.169 7.875 1 92.06 174 SER B CA 1
ATOM 3324 C C . SER B 1 174 ? -18.391 -0.505 7.477 1 92.06 174 SER B C 1
ATOM 3326 O O . SER B 1 174 ? -18.297 0.724 7.445 1 92.06 174 SER B O 1
ATOM 3328 N N . TRP B 1 175 ? -17.391 -1.326 7.176 1 90.56 175 TRP B N 1
ATOM 3329 C CA . TRP B 1 175 ? -16.078 -0.83 6.781 1 90.56 175 TRP B CA 1
ATOM 3330 C C . TRP B 1 175 ? -16.156 -0.043 5.48 1 90.56 175 TRP B C 1
ATOM 3332 O O . TRP B 1 175 ? -15.586 1.044 5.363 1 90.56 175 TRP B O 1
ATOM 3342 N N . LEU B 1 176 ? -16.859 -0.545 4.531 1 92.75 176 LEU B N 1
ATOM 3343 C CA . LEU B 1 176 ? -17 0.101 3.23 1 92.75 176 LEU B CA 1
ATOM 3344 C C . LEU B 1 176 ? -17.672 1.462 3.367 1 92.75 176 LEU B C 1
ATOM 3346 O O . LEU B 1 176 ? -17.25 2.438 2.746 1 92.75 176 LEU B O 1
ATOM 3350 N N . ARG B 1 177 ? -18.672 1.533 4.219 1 90.5 177 ARG B N 1
ATOM 3351 C CA . ARG B 1 177 ? -19.375 2.789 4.449 1 90.5 177 ARG B CA 1
ATOM 3352 C C . ARG B 1 177 ? -18.484 3.797 5.16 1 90.5 177 ARG B C 1
ATOM 3354 O O . ARG B 1 177 ? -18.406 4.957 4.754 1 90.5 177 ARG B O 1
ATOM 3361 N N . LYS B 1 178 ? -17.828 3.316 6.086 1 88.25 178 LYS B N 1
ATOM 3362 C CA . LYS B 1 178 ? -17 4.188 6.914 1 88.25 178 LYS B CA 1
ATOM 3363 C C . LYS B 1 178 ? -15.852 4.789 6.102 1 88.25 178 LYS B C 1
ATOM 3365 O O . LYS B 1 178 ? -15.516 5.961 6.277 1 88.25 178 LYS B O 1
ATOM 3370 N N . HIS B 1 179 ? -15.359 4 5.164 1 88.62 179 HIS B N 1
ATOM 3371 C CA . HIS B 1 179 ? -14.109 4.418 4.523 1 88.62 179 HIS B CA 1
ATOM 3372 C C . HIS B 1 179 ? -14.352 4.859 3.084 1 88.62 179 HIS B C 1
ATOM 3374 O O . HIS B 1 179 ? -13.414 5.223 2.377 1 88.62 179 HIS B O 1
ATOM 3380 N N . GLY B 1 180 ? -15.57 4.871 2.697 1 88.19 180 GLY B N 1
ATOM 3381 C CA . GLY B 1 180 ? -15.922 5.375 1.377 1 88.19 180 GLY B CA 1
ATOM 3382 C C . GLY B 1 180 ? -15.359 4.527 0.249 1 88.19 180 GLY B C 1
ATOM 3383 O O . GLY B 1 180 ? -14.773 5.055 -0.697 1 88.19 180 GLY B O 1
ATOM 3384 N N . VAL B 1 181 ? -15.406 3.242 0.371 1 92.25 181 VAL B N 1
ATOM 3385 C CA . VAL B 1 181 ? -15.023 2.307 -0.682 1 92.25 181 VAL B CA 1
ATOM 3386 C C . VAL B 1 181 ? -16.281 1.723 -1.333 1 92.25 181 VAL B C 1
ATOM 3388 O O . VAL B 1 181 ? -17.234 1.38 -0.644 1 92.25 181 VAL B O 1
ATOM 3391 N N . SER B 1 182 ? -16.266 1.646 -2.637 1 94.12 182 SER B N 1
ATOM 3392 C CA . SER B 1 182 ? -17.422 1.137 -3.363 1 94.12 182 SER B CA 1
ATOM 3393 C C . SER B 1 182 ? -17.672 -0.33 -3.031 1 94.12 182 SER B C 1
ATOM 3395 O O . SER B 1 182 ? -16.75 -1.134 -2.982 1 94.12 182 SER B O 1
ATOM 3397 N N . LYS B 1 183 ? -18.969 -0.544 -2.803 1 95.44 183 LYS B N 1
ATOM 3398 C CA . LYS B 1 183 ? -19.344 -1.94 -2.6 1 95.44 183 LYS B CA 1
ATOM 3399 C C . LYS B 1 183 ? -19.344 -2.709 -3.918 1 95.44 183 LYS B C 1
ATOM 3401 O O . LYS B 1 183 ? -19.969 -2.285 -4.887 1 95.44 183 LYS B O 1
ATOM 3406 N N . GLY B 1 184 ? -18.562 -3.725 -3.961 1 97.19 184 GLY B N 1
ATOM 3407 C CA . GLY B 1 184 ? -18.578 -4.676 -5.059 1 97.19 184 GLY B CA 1
ATOM 3408 C C . GLY B 1 184 ? -19.188 -6.012 -4.676 1 97.19 184 GLY B C 1
ATOM 3409 O O . GLY B 1 184 ? -20.297 -6.066 -4.145 1 97.19 184 GLY B O 1
ATOM 3410 N N . ALA B 1 185 ? -18.469 -7.047 -4.879 1 97.94 185 ALA B N 1
ATOM 3411 C CA . ALA B 1 185 ? -18.969 -8.391 -4.59 1 97.94 185 ALA B CA 1
ATOM 3412 C C . ALA B 1 185 ? -18.344 -8.953 -3.324 1 97.94 185 ALA B C 1
ATOM 3414 O O . ALA B 1 185 ? -17.156 -8.719 -3.061 1 97.94 185 ALA B O 1
ATOM 3415 N N . LEU B 1 186 ? -19.125 -9.625 -2.564 1 97.56 186 LEU B N 1
ATOM 3416 C CA . LEU B 1 186 ? -18.641 -10.43 -1.448 1 97.56 186 LEU B CA 1
ATOM 3417 C C . LEU B 1 186 ? -18.609 -11.906 -1.812 1 97.56 186 LEU B C 1
ATOM 3419 O O . LEU B 1 186 ? -19.578 -12.422 -2.387 1 97.56 186 LEU B O 1
ATOM 3423 N N . ILE B 1 187 ? -17.547 -12.531 -1.551 1 98.06 187 ILE B N 1
ATOM 3424 C CA . ILE B 1 187 ? -17.5 -13.977 -1.745 1 98.06 187 ILE B CA 1
ATOM 3425 C C . ILE B 1 187 ? -17.094 -14.656 -0.44 1 98.06 187 ILE B C 1
ATOM 3427 O O . ILE B 1 187 ? -16.484 -14.039 0.432 1 98.06 187 ILE B O 1
ATOM 3431 N N . SER B 1 188 ? -17.438 -15.922 -0.271 1 97.69 188 SER B N 1
ATOM 3432 C CA . SER B 1 188 ? -17.125 -16.672 0.938 1 97.69 188 SER B CA 1
ATOM 3433 C C . SER B 1 188 ? -15.633 -16.984 1.023 1 97.69 188 SER B C 1
ATOM 3435 O O . SER B 1 188 ? -14.914 -16.906 0.022 1 97.69 188 SER B O 1
ATOM 3437 N N . PHE B 1 189 ? -15.234 -17.297 2.209 1 96.62 189 PHE B N 1
ATOM 3438 C CA . PHE B 1 189 ? -13.852 -17.703 2.43 1 96.62 189 PHE B CA 1
ATOM 3439 C C . PHE B 1 189 ? -13.492 -18.906 1.568 1 96.62 189 PHE B C 1
ATOM 3441 O O . PHE B 1 189 ? -12.414 -18.938 0.963 1 96.62 189 PHE B O 1
ATOM 3448 N N . GLU B 1 190 ? -14.367 -19.859 1.454 1 96.88 190 GLU B N 1
ATOM 3449 C CA . GLU B 1 190 ? -14.148 -21.047 0.645 1 96.88 190 GLU B CA 1
ATOM 3450 C C . GLU B 1 190 ? -14 -20.703 -0.833 1 96.88 190 GLU B C 1
ATOM 3452 O O . GLU B 1 190 ? -13.125 -21.219 -1.519 1 96.88 190 GLU B O 1
ATOM 3457 N N . GLN B 1 191 ? -14.875 -19.828 -1.297 1 98.31 191 GLN B N 1
ATOM 3458 C CA . GLN B 1 191 ? -14.781 -19.375 -2.678 1 98.31 191 GLN B CA 1
ATOM 3459 C C . GLN B 1 191 ? -13.438 -18.703 -2.947 1 98.31 191 GLN B C 1
ATOM 3461 O O . GLN B 1 191 ? -12.828 -18.922 -3.996 1 98.31 191 GLN B O 1
ATOM 3466 N N . LEU B 1 192 ? -13 -17.875 -2.008 1 98.19 192 LEU B N 1
ATOM 3467 C CA . LEU B 1 192 ? -11.719 -17.188 -2.16 1 98.19 192 LEU B CA 1
ATOM 3468 C C . LEU B 1 192 ? -10.578 -18.188 -2.27 1 98.19 192 LEU B C 1
ATOM 3470 O O . LEU B 1 192 ? -9.695 -18.047 -3.123 1 98.19 192 LEU B O 1
ATOM 3474 N N . LEU B 1 193 ? -10.586 -19.219 -1.399 1 97.44 193 LEU B N 1
ATOM 3475 C CA . LEU B 1 193 ? -9.531 -20.234 -1.403 1 97.44 193 LEU B CA 1
ATOM 3476 C C . LEU B 1 193 ? -9.492 -20.969 -2.736 1 97.44 193 LEU B C 1
ATOM 3478 O O . LEU B 1 193 ? -8.422 -21.172 -3.312 1 97.44 193 LEU B O 1
ATOM 3482 N N . GLU B 1 194 ? -10.609 -21.328 -3.225 1 98.12 194 GLU B N 1
ATOM 3483 C CA . GLU B 1 194 ? -10.68 -22.078 -4.48 1 98.12 194 GLU B CA 1
ATOM 3484 C C . GLU B 1 194 ? -10.305 -21.188 -5.664 1 98.12 194 GLU B C 1
ATOM 3486 O O . GLU B 1 194 ? -9.609 -21.625 -6.582 1 98.12 194 GLU B O 1
ATOM 3491 N N . LEU B 1 195 ? -10.82 -19.953 -5.648 1 98.62 195 LEU B N 1
ATOM 3492 C CA . LEU B 1 195 ? -10.445 -19 -6.688 1 98.62 195 LEU B CA 1
ATOM 3493 C C . LEU B 1 195 ? -8.93 -18.812 -6.734 1 98.62 195 LEU B C 1
ATOM 3495 O O . LEU B 1 195 ? -8.336 -18.828 -7.812 1 98.62 195 LEU B O 1
ATOM 3499 N N . ALA B 1 196 ? -8.336 -18.609 -5.586 1 98.38 196 ALA B N 1
ATOM 3500 C CA . ALA B 1 196 ? -6.895 -18.422 -5.484 1 98.38 196 ALA B CA 1
ATOM 3501 C C . ALA B 1 196 ? -6.137 -19.625 -6.027 1 98.38 196 ALA B C 1
ATOM 3503 O O . ALA B 1 196 ? -5.184 -19.469 -6.797 1 98.38 196 ALA B O 1
ATOM 3504 N N . LYS B 1 197 ? -6.578 -20.75 -5.637 1 97.62 197 LYS B N 1
ATOM 3505 C CA . LYS B 1 197 ? -5.926 -21.984 -6.082 1 97.62 197 LYS B CA 1
ATOM 3506 C C . LYS B 1 197 ? -5.988 -22.125 -7.602 1 97.62 197 LYS B C 1
ATOM 3508 O O . LYS B 1 197 ? -4.961 -22.312 -8.25 1 97.62 197 LYS B O 1
ATOM 3513 N N . GLU B 1 198 ? -7.148 -21.953 -8.148 1 97.62 198 GLU B N 1
ATOM 3514 C CA . GLU B 1 198 ? -7.34 -22.125 -9.586 1 97.62 198 GLU B CA 1
ATOM 3515 C C . GLU B 1 198 ? -6.602 -21.062 -10.383 1 97.62 198 GLU B C 1
ATOM 3517 O O . GLU B 1 198 ? -6.125 -21.312 -11.492 1 97.62 198 GLU B O 1
ATOM 3522 N N . TRP B 1 199 ? -6.516 -19.922 -9.82 1 97.56 199 TRP B N 1
ATOM 3523 C CA . TRP B 1 199 ? -5.941 -18.766 -10.523 1 97.56 199 TRP B CA 1
ATOM 3524 C C . TRP B 1 199 ? -4.418 -18.828 -10.492 1 97.56 199 TRP B C 1
ATOM 3526 O O . TRP B 1 199 ? -3.758 -18.438 -11.461 1 97.56 199 TRP B O 1
ATOM 3536 N N . TYR B 1 200 ? -3.832 -19.375 -9.359 1 97.69 200 TYR B N 1
ATOM 3537 C CA . TYR B 1 200 ? -2.422 -19.078 -9.141 1 97.69 200 TYR B CA 1
ATOM 3538 C C . TYR B 1 200 ? -1.592 -20.359 -9.102 1 97.69 200 TYR B C 1
ATOM 3540 O O . TYR B 1 200 ? -0.365 -20.312 -9.219 1 97.69 200 TYR B O 1
ATOM 3548 N N . HIS B 1 201 ? -2.127 -21.531 -8.891 1 94.88 201 HIS B N 1
ATOM 3549 C CA . HIS B 1 201 ? -1.389 -22.734 -8.516 1 94.88 201 HIS B CA 1
ATOM 3550 C C . HIS B 1 201 ? -0.283 -23.031 -9.523 1 94.88 201 HIS B C 1
ATOM 3552 O O . HIS B 1 201 ? 0.753 -23.594 -9.164 1 94.88 201 HIS B O 1
ATOM 3558 N N . ASP B 1 202 ? -0.425 -22.625 -10.766 1 95.38 202 ASP B N 1
ATOM 3559 C CA . ASP B 1 202 ? 0.559 -23 -11.781 1 95.38 202 ASP B CA 1
ATOM 3560 C C . ASP B 1 202 ? 1.28 -21.766 -12.328 1 95.38 202 ASP B C 1
ATOM 3562 O O . ASP B 1 202 ? 1.928 -21.844 -13.375 1 95.38 202 ASP B O 1
ATOM 3566 N N . LYS B 1 203 ? 1.148 -20.688 -11.695 1 95.88 203 LYS B N 1
ATOM 3567 C CA . LYS B 1 203 ? 1.644 -19.422 -12.227 1 95.88 203 LYS B CA 1
ATOM 3568 C C . LYS B 1 203 ? 3.166 -19.422 -12.305 1 95.88 203 LYS B C 1
ATOM 3570 O O . LYS B 1 203 ? 3.75 -18.656 -13.086 1 95.88 203 LYS B O 1
ATOM 3575 N N . ALA B 1 204 ? 3.844 -20.266 -11.523 1 96 204 ALA B N 1
ATOM 3576 C CA . ALA B 1 204 ? 5.305 -20.297 -11.539 1 96 204 ALA B CA 1
ATOM 3577 C C . ALA B 1 204 ? 5.824 -21.312 -12.547 1 96 204 ALA B C 1
ATOM 3579 O O . ALA B 1 204 ? 7.039 -21.469 -12.703 1 96 204 ALA B O 1
ATOM 3580 N N . GLU B 1 205 ? 4.941 -21.953 -13.234 1 96.44 205 GLU B N 1
ATOM 3581 C CA . GLU B 1 205 ? 5.352 -22.938 -14.234 1 96.44 205 GLU B CA 1
ATOM 3582 C C . GLU B 1 205 ? 5.707 -22.25 -15.555 1 96.44 205 GLU B C 1
ATOM 3584 O O . GLU B 1 205 ? 5.082 -21.266 -15.938 1 96.44 205 GLU B O 1
ATOM 3589 N N . TYR B 1 206 ? 6.648 -22.812 -16.25 1 96.56 206 TYR B N 1
ATOM 3590 C CA . TYR B 1 206 ? 7.062 -22.297 -17.547 1 96.56 206 TYR B CA 1
ATOM 3591 C C . TYR B 1 206 ? 5.895 -22.297 -18.531 1 96.56 206 TYR B C 1
ATOM 3593 O O . TYR B 1 206 ? 5.75 -21.359 -19.328 1 96.56 206 TYR B O 1
ATOM 3601 N N . SER B 1 207 ? 5.047 -23.297 -18.484 1 95.25 207 SER B N 1
ATOM 3602 C CA . SER B 1 207 ? 3.977 -23.5 -19.453 1 95.25 207 SER B CA 1
ATOM 3603 C C . SER B 1 207 ? 2.758 -22.641 -19.109 1 95.25 207 SER B C 1
ATOM 3605 O O . SER B 1 207 ? 1.745 -22.703 -19.812 1 95.25 207 SER B O 1
ATOM 3607 N N . TYR B 1 208 ? 2.834 -21.844 -18.062 1 95.25 208 TYR B N 1
ATOM 3608 C CA . TYR B 1 208 ? 1.694 -21.047 -17.641 1 95.25 208 TYR B CA 1
ATOM 3609 C C . TYR B 1 208 ? 1.208 -20.156 -18.781 1 95.25 208 TYR B C 1
ATOM 3611 O O . TYR B 1 208 ? 2.012 -19.5 -19.453 1 95.25 208 TYR B O 1
ATOM 3619 N N . ASP B 1 209 ? -0.106 -20.125 -18.938 1 91.94 209 ASP B N 1
ATOM 3620 C CA . ASP B 1 209 ? -0.799 -19.156 -19.766 1 91.94 209 ASP B CA 1
ATOM 3621 C C . ASP B 1 209 ? -1.981 -18.531 -19.031 1 91.94 209 ASP B C 1
ATOM 3623 O O . ASP B 1 209 ? -2.629 -19.203 -18.219 1 91.94 209 ASP B O 1
ATOM 3627 N N . ARG B 1 210 ? -2.266 -17.359 -19.391 1 92.31 210 ARG B N 1
ATOM 3628 C CA . ARG B 1 210 ? -3.439 -16.734 -18.797 1 92.31 210 ARG B CA 1
ATOM 3629 C C . ARG B 1 210 ? -4.723 -17.406 -19.266 1 92.31 210 ARG B C 1
ATOM 3631 O O . ARG B 1 210 ? -4.82 -17.844 -20.406 1 92.31 210 ARG B O 1
ATOM 3638 N N . LYS B 1 211 ? -5.648 -17.438 -18.391 1 94.31 211 LYS B N 1
ATOM 3639 C CA . LYS B 1 211 ? -6.977 -17.938 -18.75 1 94.31 211 LYS B CA 1
ATOM 3640 C C . LYS B 1 211 ? -7.641 -17.031 -19.781 1 94.31 211 LYS B C 1
ATOM 3642 O O . LYS B 1 211 ? -7.539 -15.805 -19.703 1 94.31 211 LYS B O 1
ATOM 3647 N N . SER B 1 212 ? -8.281 -17.625 -20.734 1 93.69 212 SER B N 1
ATOM 3648 C CA . SER B 1 212 ? -9.094 -16.859 -21.672 1 93.69 212 SER B CA 1
ATOM 3649 C C . SER B 1 212 ? -10.32 -16.281 -20.969 1 93.69 212 SER B C 1
ATOM 3651 O O . SER B 1 212 ? -10.703 -16.719 -19.891 1 93.69 212 SER B O 1
ATOM 3653 N N . PRO B 1 213 ? -10.891 -15.281 -21.578 1 93 213 PRO B N 1
ATOM 3654 C CA . PRO B 1 213 ? -12.125 -14.742 -21.016 1 93 213 PRO B CA 1
ATOM 3655 C C . PRO B 1 213 ? -13.188 -15.812 -20.781 1 93 213 PRO B C 1
ATOM 3657 O O . PRO B 1 213 ? -13.898 -15.781 -19.781 1 93 213 PRO B O 1
ATOM 3660 N N . GLU B 1 214 ? -13.273 -16.781 -21.688 1 94.94 214 GLU B N 1
ATOM 3661 C CA . GLU B 1 214 ? -14.242 -17.859 -21.547 1 94.94 214 GLU B CA 1
ATOM 3662 C C . GLU B 1 214 ? -13.906 -18.75 -20.359 1 94.94 214 GLU B C 1
ATOM 3664 O O . GLU B 1 214 ? -14.789 -19.141 -19.594 1 94.94 214 GLU B O 1
ATOM 3669 N N . GLN B 1 215 ? -12.633 -19.094 -20.188 1 96.19 215 GLN B N 1
ATOM 3670 C CA . GLN B 1 215 ? -12.188 -19.906 -19.062 1 96.19 215 GLN B CA 1
ATOM 3671 C C . GLN B 1 215 ? -12.438 -19.203 -17.734 1 96.19 215 GLN B C 1
ATOM 3673 O O . GLN B 1 215 ? -12.805 -19.844 -16.734 1 96.19 215 GLN B O 1
ATOM 3678 N N . ILE B 1 216 ? -12.273 -17.891 -17.719 1 96.31 216 ILE B N 1
ATOM 3679 C CA . ILE B 1 216 ? -12.492 -17.094 -16.516 1 96.31 216 ILE B CA 1
ATOM 3680 C C . ILE B 1 216 ? -13.969 -17.094 -16.156 1 96.31 216 ILE B C 1
ATOM 3682 O O . ILE B 1 216 ? -14.328 -17.312 -14.992 1 96.31 216 ILE B O 1
ATOM 3686 N N . ARG B 1 217 ? -14.805 -16.891 -17.141 1 95.12 217 ARG B N 1
ATOM 3687 C CA . ARG B 1 217 ? -16.25 -16.922 -16.906 1 95.12 217 ARG B CA 1
ATOM 3688 C C . ARG B 1 217 ? -16.672 -18.281 -16.359 1 95.12 217 ARG B C 1
ATOM 3690 O O . ARG B 1 217 ? -17.469 -18.359 -15.422 1 95.12 217 ARG B O 1
ATOM 3697 N N . GLU B 1 218 ? -16.125 -19.312 -16.938 1 96.5 218 GLU B N 1
ATOM 3698 C CA . GLU B 1 218 ? -16.422 -20.672 -16.484 1 96.5 218 GLU B CA 1
ATOM 3699 C C . GLU B 1 218 ? -15.961 -20.875 -15.039 1 96.5 218 GLU B C 1
ATOM 3701 O O . GLU B 1 218 ? -16.656 -21.5 -14.242 1 96.5 218 GLU B O 1
ATOM 3706 N N . LEU B 1 219 ? -14.82 -20.359 -14.75 1 97.44 219 LEU B N 1
ATOM 3707 C CA . LEU B 1 219 ? -14.281 -20.469 -13.398 1 97.44 219 LEU B CA 1
ATOM 3708 C C . LEU B 1 219 ? -15.195 -19.781 -12.391 1 97.44 219 LEU B C 1
ATOM 3710 O O . LEU B 1 219 ? -15.57 -20.375 -11.375 1 97.44 219 LEU B O 1
ATOM 3714 N N . TYR B 1 220 ? -15.594 -18.5 -12.672 1 97.62 220 TYR B N 1
ATOM 3715 C CA . TYR B 1 220 ? -16.484 -17.766 -11.773 1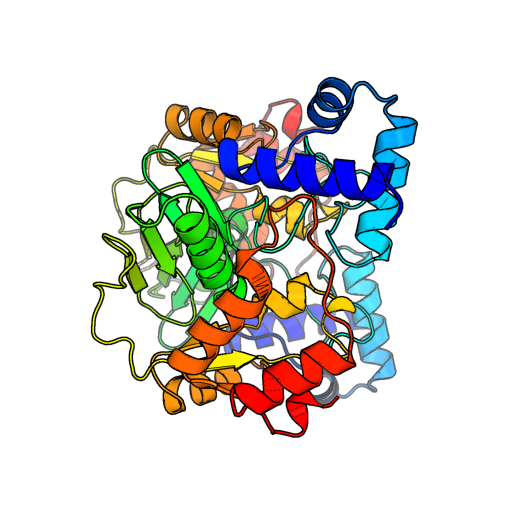 97.62 220 TYR B CA 1
ATOM 3716 C C . TYR B 1 220 ? -17.797 -18.531 -11.578 1 97.62 220 TYR B C 1
ATOM 3718 O O . TYR B 1 220 ? -18.266 -18.688 -10.453 1 97.62 220 TYR B O 1
ATOM 3726 N N . ASN B 1 221 ? -18.297 -19.062 -12.633 1 96.69 221 ASN B N 1
ATOM 3727 C CA . ASN B 1 221 ? -19.562 -19.812 -12.57 1 96.69 221 ASN B CA 1
ATOM 3728 C C . ASN B 1 221 ? -19.422 -21.062 -11.719 1 96.69 221 ASN B C 1
ATOM 3730 O O . ASN B 1 221 ? -20.281 -21.359 -10.891 1 96.69 221 ASN B O 1
ATOM 3734 N N . THR B 1 222 ? -18.344 -21.797 -11.93 1 97.56 222 THR B N 1
ATOM 3735 C CA . THR B 1 222 ? -18.094 -23.031 -11.203 1 97.56 222 THR B CA 1
ATOM 3736 C C . THR B 1 222 ? -17.969 -22.766 -9.703 1 97.56 222 THR B C 1
ATOM 3738 O O . THR B 1 222 ? -18.391 -23.578 -8.883 1 97.56 222 THR B O 1
ATOM 3741 N N . LEU B 1 223 ? -17.516 -21.578 -9.344 1 97.94 223 LEU B N 1
ATOM 3742 C CA . LEU B 1 223 ? -17.297 -21.219 -7.945 1 97.94 223 LEU B CA 1
ATOM 3743 C C . LEU B 1 223 ? -18.547 -20.594 -7.348 1 97.94 223 LEU B C 1
ATOM 3745 O O . LEU B 1 223 ? -18.547 -20.172 -6.188 1 97.94 223 LEU B O 1
ATOM 3749 N N . GLY B 1 224 ? -19.547 -20.469 -8.164 1 97.62 224 GLY B N 1
ATOM 3750 C CA . GLY B 1 224 ? -20.797 -19.891 -7.684 1 97.62 224 GLY B CA 1
ATOM 3751 C C . GLY B 1 224 ? -20.781 -18.375 -7.648 1 97.62 224 GLY B C 1
ATOM 3752 O O . GLY B 1 224 ? -21.594 -17.75 -6.961 1 97.62 224 GLY B O 1
ATOM 3753 N N . MET B 1 225 ? -19.797 -17.766 -8.289 1 97.56 225 MET B N 1
ATOM 3754 C CA . MET B 1 225 ? -19.688 -16.312 -8.406 1 97.56 225 MET B CA 1
ATOM 3755 C C . MET B 1 225 ? -20.438 -15.812 -9.641 1 97.56 225 MET B C 1
ATOM 3757 O O . MET B 1 225 ? -19.828 -15.375 -10.609 1 97.56 225 MET B O 1
ATOM 3761 N N . THR B 1 226 ? -21.781 -15.656 -9.492 1 94.56 226 THR B N 1
ATOM 3762 C CA . THR B 1 226 ? -22.641 -15.516 -10.672 1 94.56 226 THR B CA 1
ATOM 3763 C C . THR B 1 226 ? -23.234 -14.117 -10.734 1 94.56 226 THR B C 1
ATOM 3765 O O . THR B 1 226 ? -24 -13.805 -11.656 1 94.56 226 THR B O 1
ATOM 3768 N N . GLU B 1 227 ? -22.891 -13.289 -9.758 1 94.88 227 GLU B N 1
ATOM 3769 C CA . GLU B 1 227 ? -23.406 -11.922 -9.781 1 94.88 227 GLU B CA 1
ATOM 3770 C C . GLU B 1 227 ? -22.953 -11.18 -11.031 1 94.88 227 GLU B C 1
ATOM 3772 O O . GLU B 1 227 ? -21.922 -11.508 -11.617 1 94.88 227 GLU B O 1
ATOM 3777 N N . ALA B 1 228 ? -23.719 -10.188 -11.414 1 95.06 228 ALA B N 1
ATOM 3778 C CA . ALA B 1 228 ? -23.406 -9.336 -12.555 1 95.06 228 ALA B CA 1
ATOM 3779 C C . ALA B 1 228 ? -22.016 -8.711 -12.406 1 95.06 228 ALA B C 1
ATOM 3781 O O . ALA B 1 228 ? -21.328 -8.477 -13.391 1 95.06 228 ALA B O 1
ATOM 3782 N N . PHE B 1 229 ? -21.672 -8.594 -11.242 1 96.44 229 PHE B N 1
ATOM 3783 C CA . PHE B 1 229 ? -20.359 -8.023 -10.898 1 96.44 229 PHE B CA 1
ATOM 3784 C C . PHE B 1 229 ? -19.25 -8.766 -11.625 1 96.44 229 PHE B C 1
ATOM 3786 O O . PHE B 1 229 ? -18.297 -8.148 -12.109 1 96.44 229 PHE B O 1
ATOM 3793 N N . TRP B 1 230 ? -19.344 -10.078 -11.75 1 96.75 230 TRP B N 1
ATOM 3794 C CA . TRP B 1 230 ? -18.281 -10.93 -12.266 1 96.75 230 TRP B CA 1
ATOM 3795 C C . TRP B 1 230 ? -18.391 -11.086 -13.773 1 96.75 230 TRP B C 1
ATOM 3797 O O . TRP B 1 230 ? -17.531 -11.719 -14.406 1 96.75 230 TRP B O 1
ATOM 3807 N N . LYS B 1 231 ? -19.453 -10.5 -14.367 1 89.5 231 LYS B N 1
ATOM 3808 C CA . LYS B 1 231 ? -19.703 -10.648 -15.797 1 89.5 231 LYS B CA 1
ATOM 3809 C C . LYS B 1 231 ? -19.344 -9.375 -16.547 1 89.5 231 LYS B C 1
ATOM 3811 O O . LYS B 1 231 ? -19.453 -9.32 -17.781 1 89.5 231 LYS B O 1
ATOM 3816 N N . GLN B 1 232 ? -18.984 -8.391 -15.789 1 79.94 232 GLN B N 1
ATOM 3817 C CA . GLN B 1 232 ? -18.625 -7.105 -16.375 1 79.94 232 GLN B CA 1
ATOM 3818 C C . GLN B 1 232 ? -17.172 -7.082 -16.828 1 79.94 232 GLN B C 1
ATOM 3820 O O . GLN B 1 232 ? -16.312 -7.738 -16.219 1 79.94 232 GLN B O 1
#

Nearest PDB structures (foldseek):
  3f2h-assembly1_A  TM=7.303E-01  e=9.530E-09  Escherichia coli
  3f2h-assembly2_B  TM=7.065E-01  e=5.373E-09  Escherichia coli
  3k2z-assembly1_A  TM=9.241E-01  e=1.864E-01  Thermotoga maritima
  1zao-assembly1_A  TM=4.393E-01  e=3.341E-02  Archaeoglobus fulgidus
  3k2z-assembly1_B  TM=4.219E-01  e=3.341E-02  Thermotoga maritima